Protein AF-0000000083107070 (afdb_homodimer)

Radius of gyration: 25.25 Å; Cα contacts (8 Å, |Δi|>4): 1448; chains: 2; bounding box: 56×75×59 Å

Foldseek 3Di:
DQDPLLVVLLVVLLVLVVVLPPPPDDLVVSQVSCLCLLVLADALPQWDKDWDQQQNWIKMKTGHNQADAQAEEEEEEADLLRHYANNSCVRLQNLLCNLQRHMYIYTGWHGFPVDAPPRRLVRSLSNVVSSVVVPHDQLRYEQEYFACSLVSRLLNQQVCVVVVHRHHLEYEYELYPQQLVLPFPLLPVLQPLASNDHPVRSVVSSCRHPPPPPDDSLHCSNRVLNHQLAPGHAYEYEYEPNESSPRVSVSNQVSNVVSPHHYHYYYQYSAHGVSSSNHPRRPSNSVVSSVSSVVSCVSSVPDRPDD/DQDPLLVVLLVVLLVLVVVLPPPPDDLVVSQVSCLCLLVLADALPQWDKDWDQQQNWIKMKTGHNQADAQAEEEEEEADLLRHYANNSCVRLQNLLCNLQSHMYIYTGWHGFPVDAPPRRLVRSLSNVVSSVVVPHDQLRYEQEYFACSLVSRLLNQVVCVVVVHRHHLEYEGELYPQQLVLPFPLLPVLQVLASNDHPVRSVVSSCRHPPPPPADSLHCSRRVLNHQLAPGHAYEYEYEPNESSPRVSVSNQVSNVVSPHHYHYYYQYSAHGVSSSNHPRRPSNSVVSSVSSVVSCVSSVPDRPDD

Sequence (614 aa):
MATEGAFDLADFLADLGRRASNPNFELETIRDVIENIHVASKEPEGVTYAEVDAGGVEALWCIPADSDPQSVLLHAHLGGSVLMSMHSDRKVAAHIAKAAGARSLVVNFRRSPEHKYPAQVEDVDSAYRWLLGQGYRPAKIASVGHSIGGYLAVELALRLRDRGEALPGAVLSVSPWADVTLSGQTIETNAERDKLLTRGLLELFRSCWLDGTGVEYTDPRVHLLAADLSGLPPTAVYYGEYELLASDAVAFSQRAKEAGSDVTVRRVDEGQHSFIIGAGRVEAVDRAIAEMGRWLRSALGIHTVAAMATEGAFDLADFLADLGRRASNPNFELETIRDVIENIHVASKEPEGVTYAEVDAGGVEALWCIPADSDPQSVLLHAHLGGSVLMSMHSDRKVAAHIAKAAGARSLVVNFRRSPEHKYPAQVEDVDSAYRWLLGQGYRPAKIASVGHSIGGYLAVELALRLRDRGEALPGAVLSVSPWADVTLSGQTIETNAERDKLLTRGLLELFRSCWLDGTGVEYTDPRVHLLAADLSGLPPTAVYYGEYELLASDAVAFSQRAKEAGSDVTVRRVDEGQHSFIIGAGRVEAVDRAIAEMGRWLRSALGIHTVAA

Secondary structure (DSSP, 8-state):
---HHHHHHHHHHHHHHHHHT-TT--HHHHHHHHGGGGGGSPP-SSEEEEEEESSSSEEEEEEETT-EEEEEEEEE--STTTS--TTTTHHHHHHHHHHHTEEEEEE----TTTS-TTHHHHHHHHHHHHHHHTT--GGGEEEEEETHHHHHHHHHHHHHHHTTPPPPSEEEEES----TT---THHHHTTTT-SS--HHHHHHHHHHHHTTSS--TT-TTT-GGGS--TT--SEEEEEETTSTTHHHHHHHHHHHHHTT--EEEEEETTPPTTGGGGTTT-HHHHHHHHHHHHHHHHHHT------/---HHHHHHHHHHHHHHHHHT-TT--HHHHHHHHGGGGGGSPP-SSEEEEEEESSSSEEEEEEETT-EEEEEEEEE--STTTS--TTTTHHHHHHHHHHHTEEEEEE----TTTS-TTHHHHHHHHHHHHHHHTT--GGGEEEEEETHHHHHHHHHHHHHHHTTPPPPSEEEEES----TT---THHHHTTTT-SS--HHH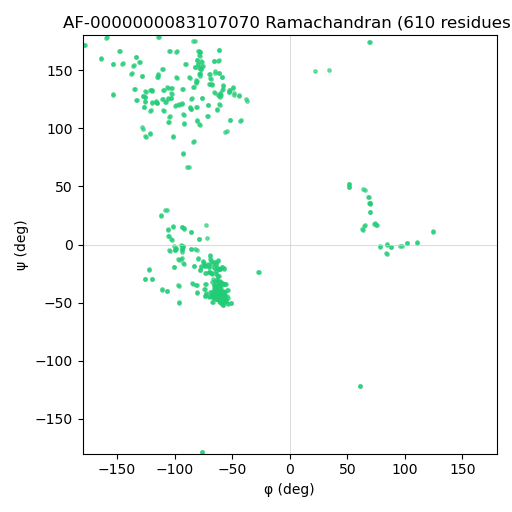HHHHHHHHHTTSS--TT-TTT-GGGS--TT--SEEEEEETTSTTHHHHHHHHHHHHHTT--EEEEEETTPPTTGGGGTTT-HHHHHHHHHHHHHHHHHHT------

InterPro domains:
  IPR013094 Alpha/beta hydrolase fold-3 [PF07859] (73-276)
  IPR029058 Alpha/Beta hydrolase fold [G3DSA:3.40.50.1820] (9-303)
  IPR029058 Alpha/Beta hydrolase fold [SSF53474] (43-300)
  IPR050300 GDXG lipolytic enzyme [PTHR48081] (63-301)

Nearest PDB structures (foldseek):
  7auy-assembly2_B  TM=9.385E-01  e=1.189E-23  uncultured bacterium
  3aik-assembly1_A  TM=9.192E-01  e=4.680E-21  Sulfurisphaera tokodaii
  3aio-assembly4_C  TM=9.076E-01  e=2.110E-21  Sulfurisphaera tokodaii
  3ain-assembly1_A  TM=9.181E-01  e=1.231E-20  Sulfurisphaera tokodaii
  4q05-assembly1_B  TM=8.681E-01  e=2.110E-21  uncultured bacterium

Solvent-accessible surface area (backbone atoms only — not comparable to full-atom values): 29452 Å² total; per-residue (Å²): 122,80,57,77,37,53,58,52,49,43,53,49,38,36,51,52,46,57,63,44,62,43,85,86,55,50,69,68,55,31,39,35,40,55,38,59,56,38,70,53,26,38,66,61,43,59,36,26,39,40,73,44,72,32,62,87,31,50,27,32,38,28,38,28,79,81,31,42,91,65,29,36,33,44,30,31,46,44,40,49,50,52,35,61,41,37,72,34,36,43,44,46,50,33,41,41,16,48,48,28,35,16,26,20,40,26,42,38,50,56,38,23,63,88,35,32,66,61,40,42,59,50,36,54,48,32,32,51,52,33,43,45,73,74,65,46,51,45,53,27,26,28,26,23,20,25,25,42,7,9,30,47,19,53,48,51,43,50,52,28,50,77,68,72,43,85,45,43,28,23,28,39,23,28,27,21,51,27,49,62,69,66,76,45,65,24,48,62,79,17,50,87,59,14,42,72,60,48,66,69,55,52,50,49,30,49,46,40,32,32,62,91,62,84,59,55,57,74,36,42,90,63,9,49,72,63,35,84,45,47,84,48,49,50,29,40,36,37,32,15,61,22,8,41,42,35,39,24,43,52,52,41,48,52,51,23,41,74,45,67,20,54,62,48,78,45,79,36,86,77,19,34,56,48,41,55,48,28,26,75,56,16,68,72,36,41,52,50,38,45,52,51,6,52,50,46,15,63,58,44,66,52,72,77,75,75,127,124,81,56,77,36,52,58,52,47,44,52,49,37,36,52,52,48,56,63,44,61,44,85,87,54,51,69,69,54,31,39,37,39,55,39,57,57,38,71,52,26,39,66,59,42,57,35,25,38,39,72,46,73,34,63,88,31,49,28,32,38,26,39,28,78,81,31,42,91,64,30,34,33,45,29,32,44,46,42,50,50,53,35,60,40,35,72,34,34,43,43,47,50,31,41,41,16,48,48,28,38,15,25,20,40,26,43,37,51,55,38,23,62,87,34,33,64,62,42,41,58,50,35,53,48,33,32,52,51,33,43,45,73,73,64,45,50,45,53,26,27,28,25,23,20,26,25,42,6,9,31,47,20,51,48,50,44,51,54,28,51,76,67,72,43,84,43,43,28,24,29,39,22,27,26,21,52,26,50,62,69,69,77,45,66,23,48,62,80,18,50,87,58,15,42,74,60,47,67,68,54,52,53,50,29,49,46,40,31,32,62,91,62,83,58,57,56,74,34,41,91,65,8,50,71,63,37,85,45,47,84,48,48,49,29,41,36,38,31,15,61,23,8,40,42,35,41,24,42,51,52,41,49,51,51,24,40,74,45,67,22,55,61,46,77,44,78,37,86,79,19,34,56,49,41,53,46,27,25,77,56,16,69,72,35,42,52,51,38,45,51,52,6,53,50,47,15,62,58,45,67,54,71,76,75,75,127

pLDDT: mean 96.46, std 8.79, range [28.95, 99.0]

Structure (mmCIF, N/CA/C/O backbone):
data_AF-0000000083107070-model_v1
#
loop_
_entity.id
_entity.type
_entity.pdbx_description
1 polymer Esterase
#
loop_
_atom_site.group_PDB
_atom_site.id
_atom_site.type_symbol
_atom_site.label_atom_id
_atom_site.label_alt_id
_atom_site.label_comp_id
_atom_site.label_asym_id
_atom_site.label_entity_id
_atom_site.label_seq_id
_atom_site.pdbx_PDB_ins_code
_atom_site.Cartn_x
_atom_site.Cartn_y
_atom_site.Cartn_z
_atom_site.occupancy
_atom_site.B_iso_or_equiv
_atom_site.auth_seq_id
_atom_site.auth_comp_id
_atom_site.auth_asym_id
_atom_site.auth_atom_id
_atom_site.pdbx_PDB_model_num
ATOM 1 N N . MET A 1 1 ? -28.016 -13.289 -8.094 1 29.44 1 MET A N 1
ATOM 2 C CA . MET A 1 1 ? -27.953 -11.828 -8.039 1 29.44 1 MET A CA 1
ATOM 3 C C . MET A 1 1 ? -26.594 -11.359 -7.543 1 29.44 1 MET A C 1
ATOM 5 O O . MET A 1 1 ? -26.109 -11.82 -6.504 1 29.44 1 MET A O 1
ATOM 9 N N . ALA A 1 2 ? -25.828 -11 -8.398 1 44.69 2 ALA A N 1
ATOM 10 C CA . ALA A 1 2 ? -24.5 -10.555 -7.961 1 44.69 2 ALA A CA 1
ATOM 11 C C . ALA A 1 2 ? -24.609 -9.656 -6.734 1 44.69 2 ALA A C 1
ATOM 13 O O . ALA A 1 2 ? -25.359 -8.68 -6.734 1 44.69 2 ALA A O 1
ATOM 14 N N . THR A 1 3 ? -24.219 -10.219 -5.547 1 55 3 THR A N 1
ATOM 15 C CA . THR A 1 3 ? -24.25 -9.43 -4.32 1 55 3 THR A CA 1
ATOM 16 C C . THR A 1 3 ? -23.578 -8.078 -4.535 1 55 3 THR A C 1
ATOM 18 O O . THR A 1 3 ? -22.703 -7.938 -5.398 1 55 3 THR A O 1
ATOM 21 N N . GLU A 1 4 ? -24.078 -6.883 -4.203 1 56 4 GLU A N 1
ATOM 22 C CA . GLU A 1 4 ? -23.672 -5.48 -4.273 1 56 4 GLU A CA 1
ATOM 23 C C . GLU A 1 4 ? -22.156 -5.348 -4.25 1 56 4 GLU A C 1
ATOM 25 O O . GLU A 1 4 ? -21.578 -4.602 -5.047 1 56 4 GLU A O 1
ATOM 30 N N . GLY A 1 5 ? -21.438 -6.262 -3.742 1 71.12 5 GLY A N 1
ATOM 31 C CA . GLY A 1 5 ? -19.984 -6.223 -3.641 1 71.12 5 GLY A CA 1
ATOM 32 C C . GLY A 1 5 ? -19.297 -6.684 -4.906 1 71.12 5 GLY A C 1
ATOM 33 O O . GLY A 1 5 ? -18.266 -6.125 -5.293 1 71.12 5 GLY A O 1
ATOM 34 N N . ALA A 1 6 ? -19.828 -7.57 -5.574 1 78.31 6 ALA A N 1
ATOM 35 C CA . ALA A 1 6 ? -19.219 -8.117 -6.777 1 78.31 6 ALA A CA 1
ATOM 36 C C . ALA A 1 6 ? -19.297 -7.133 -7.938 1 78.31 6 ALA A C 1
ATOM 38 O O . ALA A 1 6 ? -18.344 -6.988 -8.711 1 78.31 6 ALA A O 1
ATOM 39 N N . PHE A 1 7 ? -20.422 -6.41 -8.047 1 76.81 7 PHE A N 1
ATOM 40 C CA . PHE A 1 7 ? -20.578 -5.398 -9.086 1 76.81 7 PHE A CA 1
ATOM 41 C C . PHE A 1 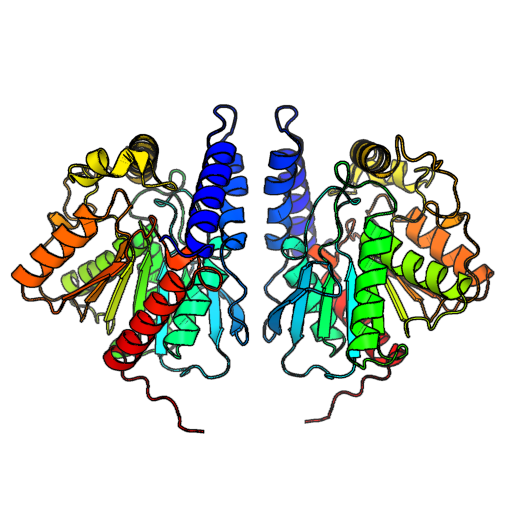7 ? -19.625 -4.234 -8.859 1 76.81 7 PHE A C 1
ATOM 43 O O . PHE A 1 7 ? -19.031 -3.727 -9.812 1 76.81 7 PHE A O 1
ATOM 50 N N . ASP A 1 8 ? -19.312 -3.979 -7.66 1 89 8 ASP A N 1
ATOM 51 C CA . ASP A 1 8 ? -18.391 -2.895 -7.324 1 89 8 ASP A CA 1
ATOM 52 C C . ASP A 1 8 ? -16.953 -3.26 -7.684 1 89 8 ASP A C 1
ATOM 54 O O . ASP A 1 8 ? -16.219 -2.436 -8.227 1 89 8 ASP A O 1
ATOM 58 N N . LEU A 1 9 ? -16.656 -4.543 -7.543 1 94.94 9 LEU A N 1
ATOM 59 C CA . LEU A 1 9 ? -15.32 -4.992 -7.898 1 94.94 9 LEU A CA 1
ATOM 60 C C . LEU A 1 9 ? -15.109 -4.938 -9.406 1 94.94 9 LEU A C 1
ATOM 62 O O . LEU A 1 9 ? -14.094 -4.426 -9.883 1 94.94 9 LEU A O 1
ATOM 66 N N . ALA A 1 10 ? -16.094 -5.418 -10.156 1 95.88 10 ALA A N 1
ATOM 67 C CA . ALA A 1 10 ? -16 -5.434 -11.617 1 95.88 10 ALA A CA 1
ATOM 68 C C . ALA A 1 10 ? -15.844 -4.02 -12.172 1 95.88 10 ALA A C 1
ATOM 70 O O . ALA A 1 10 ? -15.023 -3.785 -13.062 1 95.88 10 ALA A O 1
ATOM 71 N N . ASP A 1 11 ? -16.641 -3.111 -11.68 1 96.06 11 ASP A N 1
ATOM 72 C CA . ASP A 1 11 ? -16.578 -1.722 -12.125 1 96.06 11 ASP A CA 1
ATOM 73 C C . ASP A 1 11 ? -15.211 -1.104 -11.797 1 96.06 11 ASP A C 1
ATOM 75 O O . ASP A 1 11 ? -14.656 -0.359 -12.609 1 96.06 11 ASP A O 1
ATOM 79 N N . PHE A 1 12 ? -14.758 -1.397 -10.641 1 97.25 12 PHE A N 1
ATOM 80 C CA . PHE A 1 12 ? -13.445 -0.892 -10.242 1 97.25 12 PHE A CA 1
ATOM 81 C C . PHE A 1 12 ? -12.359 -1.408 -11.18 1 97.25 12 PHE A C 1
ATOM 83 O O . PHE A 1 12 ? -11.523 -0.636 -11.648 1 97.25 12 PHE A O 1
ATOM 90 N N . LEU A 1 13 ? -12.344 -2.701 -11.43 1 97.25 13 LEU A N 1
ATOM 91 C CA . LEU A 1 13 ? -11.344 -3.314 -12.297 1 97.25 13 LEU A CA 1
ATOM 92 C C . LEU A 1 13 ? -11.414 -2.73 -13.703 1 97.25 13 LEU A C 1
ATOM 94 O O . LEU A 1 13 ? -10.383 -2.438 -14.312 1 97.25 13 LEU A O 1
ATOM 98 N N . ALA A 1 14 ? -12.617 -2.561 -14.188 1 96.12 14 ALA A N 1
ATOM 99 C CA . ALA A 1 14 ? -12.812 -1.993 -15.516 1 96.12 14 ALA A CA 1
ATOM 100 C C . ALA A 1 14 ? -12.242 -0.578 -15.602 1 96.12 14 ALA A C 1
ATOM 102 O O . ALA A 1 14 ? -11.602 -0.214 -16.594 1 96.12 14 ALA A O 1
ATOM 103 N N . ASP A 1 15 ? -12.516 0.19 -14.602 1 96.25 15 ASP A N 1
ATOM 104 C CA . ASP A 1 15 ? -12.031 1.568 -14.562 1 96.25 15 ASP A CA 1
ATOM 105 C C . ASP A 1 15 ? -10.508 1.616 -14.508 1 96.25 15 ASP A C 1
ATOM 107 O O . ASP A 1 15 ? -9.883 2.412 -15.211 1 96.25 15 ASP A O 1
ATOM 111 N N . LEU A 1 16 ? -9.93 0.839 -13.672 1 96.62 16 LEU A N 1
ATOM 112 C CA . LEU A 1 16 ? -8.477 0.765 -13.562 1 96.62 16 LEU A CA 1
ATOM 113 C C . LEU A 1 16 ? -7.855 0.333 -14.891 1 96.62 16 LEU A C 1
ATOM 115 O O . LEU A 1 16 ? -6.852 0.902 -15.32 1 96.62 16 LEU A O 1
ATOM 119 N N . GLY A 1 17 ? -8.461 -0.732 -15.461 1 95.19 17 GLY A N 1
ATOM 120 C CA . GLY A 1 17 ? -7.996 -1.188 -16.766 1 95.19 17 GLY A CA 1
ATOM 121 C C . GLY A 1 17 ? -8.047 -0.107 -17.828 1 95.19 17 GLY A C 1
ATOM 122 O O . GLY A 1 17 ? -7.117 0.031 -18.625 1 95.19 17 GLY A O 1
ATOM 123 N N . ARG A 1 18 ? -9.148 0.61 -17.844 1 94.44 18 ARG A N 1
ATOM 124 C CA . ARG A 1 18 ? -9.297 1.704 -18.797 1 94.44 18 ARG A CA 1
ATOM 125 C C . ARG A 1 18 ? -8.195 2.744 -18.62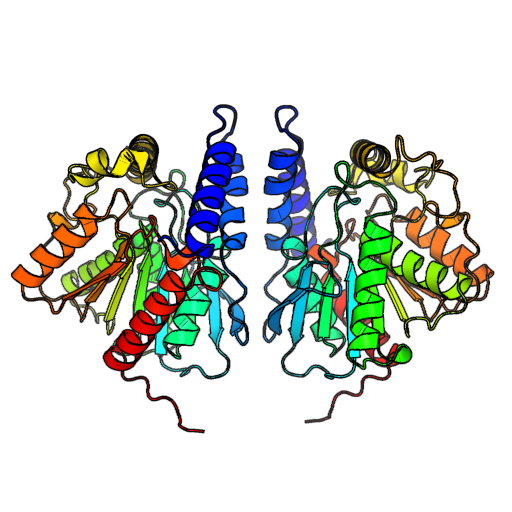5 1 94.44 18 ARG A C 1
ATOM 127 O O . ARG A 1 18 ? -7.598 3.201 -19.594 1 94.44 18 ARG A O 1
ATOM 134 N N . ARG A 1 19 ? -7.918 3.086 -17.391 1 94.75 19 ARG A N 1
ATOM 135 C CA . ARG A 1 19 ? -6.883 4.082 -17.125 1 94.75 19 ARG A CA 1
ATOM 136 C C . ARG A 1 19 ? -5.512 3.57 -17.531 1 94.75 19 ARG A C 1
ATOM 138 O O . ARG A 1 19 ? -4.719 4.312 -18.125 1 94.75 19 ARG A O 1
ATOM 145 N N . ALA A 1 20 ? -5.262 2.344 -17.328 1 94.81 20 ALA A N 1
ATOM 146 C CA . ALA A 1 20 ? -3.949 1.769 -17.594 1 94.81 20 ALA A CA 1
ATOM 147 C C . ALA A 1 20 ? -3.744 1.541 -19.094 1 94.81 20 ALA A C 1
ATOM 149 O O . ALA A 1 20 ? -2.613 1.358 -19.547 1 94.81 20 ALA A O 1
ATOM 150 N N . SER A 1 21 ? -4.809 1.507 -19.859 1 92.81 21 SER A N 1
ATOM 151 C CA . SER A 1 21 ? -4.727 1.147 -21.266 1 92.81 21 SER A CA 1
ATOM 152 C C . SER A 1 21 ? -4.551 2.383 -22.141 1 92.81 21 SER A C 1
ATOM 154 O O . SER A 1 21 ? -4.75 2.322 -23.359 1 92.81 21 SER A O 1
ATOM 156 N N . ASN A 1 22 ? -4.219 3.486 -21.547 1 91.62 22 ASN A N 1
ATOM 157 C CA . ASN A 1 22 ? -3.939 4.684 -22.344 1 91.62 22 ASN A CA 1
ATOM 158 C C . ASN A 1 22 ? -2.762 4.465 -23.281 1 91.62 22 ASN A C 1
ATOM 160 O O . ASN A 1 22 ? -1.652 4.16 -22.844 1 91.62 22 ASN A O 1
ATOM 164 N N . PRO A 1 23 ? -2.928 4.594 -24.578 1 89.62 23 PRO A N 1
ATOM 165 C CA . PRO A 1 23 ? -1.894 4.273 -25.562 1 89.62 23 PRO A CA 1
ATOM 166 C C . PRO A 1 23 ? -0.664 5.172 -25.453 1 89.62 23 PRO A C 1
ATOM 168 O O . PRO A 1 23 ? 0.393 4.855 -26 1 89.62 23 PRO A O 1
ATOM 171 N N . ASN A 1 24 ? -0.784 6.285 -24.781 1 90.25 24 ASN A N 1
ATOM 172 C CA . ASN A 1 24 ? 0.331 7.215 -24.625 1 90.25 24 ASN A CA 1
ATOM 173 C C . ASN A 1 24 ? 1.218 6.836 -23.438 1 90.25 24 ASN A C 1
ATOM 175 O O . ASN A 1 24 ? 2.246 7.473 -23.203 1 90.25 24 ASN A O 1
ATOM 179 N N . PHE A 1 25 ? 0.773 5.812 -22.75 1 94.81 25 PHE A N 1
ATOM 180 C CA . PHE A 1 25 ? 1.537 5.438 -21.578 1 94.81 25 PHE A CA 1
ATOM 181 C C . PHE A 1 25 ? 2.707 4.531 -21.953 1 94.81 25 PHE A C 1
ATOM 183 O O . PHE A 1 25 ? 2.559 3.625 -22.766 1 94.81 25 PHE A O 1
ATOM 190 N N . GLU A 1 26 ? 3.828 4.879 -21.344 1 94.56 26 GLU A N 1
ATOM 191 C CA . GLU A 1 26 ? 4.93 3.922 -21.328 1 94.56 26 GLU A CA 1
ATOM 192 C C . GLU A 1 26 ? 4.719 2.852 -20.266 1 94.56 26 GLU A C 1
ATOM 194 O O . GLU A 1 26 ? 3.891 3.02 -19.359 1 94.56 26 GLU A O 1
ATOM 199 N N . LEU A 1 27 ? 5.469 1.801 -20.328 1 96.75 27 LEU A N 1
ATOM 200 C CA . LEU A 1 27 ? 5.309 0.644 -19.453 1 96.75 27 LEU A CA 1
ATOM 201 C C . LEU A 1 27 ? 5.418 1.052 -18 1 96.75 27 LEU A C 1
ATOM 203 O O . LEU A 1 27 ? 4.637 0.596 -17.156 1 96.75 27 LEU A O 1
ATOM 207 N N . GLU A 1 28 ? 6.352 1.89 -17.734 1 96.62 28 GLU A N 1
ATOM 208 C CA . GLU A 1 28 ? 6.551 2.301 -16.344 1 96.62 28 GLU A CA 1
ATOM 209 C C . GLU A 1 28 ? 5.309 2.986 -15.789 1 96.62 28 GLU A C 1
ATOM 211 O O . GLU A 1 28 ? 4.957 2.793 -14.617 1 96.62 28 GLU A O 1
ATOM 216 N N . THR A 1 29 ? 4.652 3.826 -16.641 1 97.25 29 THR A N 1
ATOM 217 C CA . THR A 1 29 ? 3.426 4.492 -16.219 1 97.25 29 THR A CA 1
ATOM 218 C C . THR A 1 29 ? 2.305 3.479 -16 1 97.25 29 THR A C 1
ATOM 220 O O . THR A 1 29 ? 1.545 3.576 -15.039 1 97.25 29 THR A O 1
ATOM 223 N N . ILE A 1 30 ? 2.18 2.539 -16.891 1 97.94 30 ILE A N 1
ATOM 224 C CA . ILE A 1 30 ? 1.183 1.481 -16.766 1 97.94 30 ILE A CA 1
ATOM 225 C C . ILE A 1 30 ? 1.393 0.728 -15.461 1 97.94 30 ILE A C 1
ATOM 227 O O . ILE A 1 30 ? 0.437 0.473 -14.719 1 97.94 30 ILE A O 1
ATOM 231 N N . ARG A 1 31 ? 2.658 0.403 -15.141 1 98.5 31 ARG A N 1
ATOM 232 C CA . ARG A 1 31 ? 2.998 -0.282 -13.898 1 98.5 31 ARG A CA 1
ATOM 233 C C . ARG A 1 31 ? 2.578 0.543 -12.688 1 98.5 31 ARG A C 1
ATOM 235 O O . ARG A 1 31 ? 1.986 0.014 -11.742 1 98.5 31 ARG A O 1
ATOM 242 N N . ASP A 1 32 ? 2.836 1.852 -12.719 1 98.25 32 ASP A N 1
ATOM 243 C CA . ASP A 1 32 ? 2.447 2.721 -11.617 1 98.25 32 ASP A CA 1
ATOM 244 C C . ASP A 1 32 ? 0.933 2.711 -11.414 1 98.25 32 ASP A C 1
ATOM 246 O O . ASP A 1 32 ? 0.451 2.625 -10.281 1 98.25 32 ASP A O 1
ATOM 250 N N . VAL A 1 33 ? 0.21 2.811 -12.508 1 98.31 33 VAL A N 1
ATOM 251 C CA . VAL A 1 33 ? -1.245 2.898 -12.445 1 98.31 33 VAL A CA 1
ATOM 252 C C . VAL A 1 33 ? -1.815 1.602 -11.875 1 98.31 33 VAL A C 1
ATOM 254 O O . VAL A 1 33 ? -2.652 1.629 -10.969 1 98.31 33 VAL A O 1
ATOM 257 N N . ILE A 1 34 ? -1.312 0.463 -12.273 1 98.5 34 ILE A N 1
ATOM 258 C CA . ILE A 1 34 ? -1.935 -0.817 -11.961 1 98.5 34 ILE A CA 1
ATOM 259 C C . ILE A 1 34 ? -1.621 -1.199 -10.516 1 98.5 34 ILE A C 1
ATOM 261 O O . ILE A 1 34 ? -2.357 -1.97 -9.891 1 98.5 34 ILE A O 1
ATOM 265 N N . GLU A 1 35 ? -0.535 -0.625 -9.945 1 98.44 35 GLU A N 1
ATOM 266 C CA . GLU A 1 35 ? -0.205 -0.89 -8.547 1 98.44 35 GLU A CA 1
ATOM 267 C C . GLU A 1 35 ? -1.362 -0.514 -7.629 1 98.44 35 GLU A C 1
ATOM 269 O O . GLU A 1 35 ? -1.463 -1.022 -6.508 1 98.44 35 GLU A O 1
ATOM 274 N N . ASN A 1 36 ? -2.254 0.318 -8.078 1 98.25 36 ASN A N 1
ATOM 275 C CA . ASN A 1 36 ? -3.363 0.798 -7.266 1 98.25 36 ASN A CA 1
ATOM 276 C C . ASN A 1 36 ? -4.48 -0.239 -7.172 1 98.25 36 ASN A C 1
ATOM 278 O O . ASN A 1 36 ? -5.473 -0.027 -6.473 1 98.25 36 ASN A O 1
ATOM 282 N N . ILE A 1 37 ? -4.289 -1.428 -7.73 1 98.38 37 ILE A N 1
ATOM 283 C CA . ILE A 1 37 ? -5.262 -2.512 -7.672 1 98.38 37 ILE A CA 1
ATOM 284 C C . ILE A 1 37 ? -5.461 -2.951 -6.223 1 98.38 37 ILE A C 1
ATOM 286 O O . ILE A 1 37 ? -6.512 -3.488 -5.871 1 98.38 37 ILE A O 1
ATOM 290 N N . HIS A 1 38 ? -4.477 -2.697 -5.34 1 98 38 HIS A N 1
ATOM 291 C CA . HIS A 1 38 ? -4.531 -3.135 -3.947 1 98 38 HIS A CA 1
ATOM 292 C C . HIS A 1 38 ? -5.703 -2.49 -3.213 1 98 38 HIS A C 1
ATOM 294 O O . HIS A 1 38 ? -6.152 -3.002 -2.186 1 98 38 HIS A O 1
ATOM 300 N N . VAL A 1 39 ? -6.238 -1.378 -3.723 1 97.5 39 VAL A N 1
ATOM 301 C CA . VAL A 1 39 ? -7.316 -0.652 -3.061 1 97.5 39 VAL A CA 1
ATOM 302 C C . VAL A 1 39 ? -8.609 -1.461 -3.143 1 97.5 39 VAL A C 1
ATOM 304 O O . VAL A 1 39 ? -9.539 -1.24 -2.359 1 97.5 39 VAL A O 1
ATOM 307 N N . ALA A 1 40 ? -8.68 -2.443 -4.051 1 97.75 40 ALA A N 1
ATOM 308 C CA . ALA A 1 40 ? -9.859 -3.291 -4.203 1 97.75 40 ALA A CA 1
ATOM 309 C C . ALA A 1 40 ? -10.039 -4.207 -2.994 1 97.75 40 ALA A C 1
ATOM 311 O O . ALA A 1 40 ? -11.141 -4.684 -2.723 1 97.75 40 ALA A O 1
ATOM 312 N N . SER A 1 41 ? -8.938 -4.488 -2.277 1 98.19 41 SER A N 1
ATOM 313 C CA . SER A 1 41 ? -8.969 -5.328 -1.085 1 98.19 41 SER A CA 1
ATOM 314 C C . SER A 1 41 ? -9.016 -4.488 0.184 1 98.19 41 SER A C 1
ATOM 316 O O . SER A 1 41 ? -8.422 -3.408 0.241 1 98.19 41 SER A O 1
ATOM 318 N N . LYS A 1 42 ? -9.727 -4.934 1.171 1 98.12 42 LYS A N 1
ATOM 319 C CA . LYS A 1 42 ? -9.711 -4.309 2.49 1 98.12 42 LYS A CA 1
ATOM 320 C C . LYS A 1 42 ? -8.477 -4.734 3.283 1 98.12 42 LYS A C 1
ATOM 322 O O . LYS A 1 42 ? -7.891 -5.785 3.014 1 98.12 42 LYS A O 1
ATOM 327 N N . GLU A 1 43 ? -8.086 -3.902 4.227 1 98.44 43 GLU A N 1
ATOM 328 C CA . GLU A 1 43 ? -7.016 -4.34 5.117 1 98.44 43 GLU A CA 1
ATOM 329 C C . GLU A 1 43 ? -7.41 -5.598 5.879 1 98.44 43 GLU A C 1
ATOM 331 O O . GLU A 1 43 ? -8.508 -5.68 6.426 1 98.44 43 GLU A O 1
ATOM 336 N N . PRO A 1 44 ? -6.613 -6.723 5.957 1 97.56 44 PRO A N 1
ATOM 337 C CA . PRO A 1 44 ? -6.945 -7.988 6.613 1 97.56 44 PRO A CA 1
ATOM 338 C C . PRO A 1 44 ? -6.934 -7.883 8.141 1 97.56 44 PRO A C 1
ATOM 340 O O . PRO A 1 44 ? -7.391 -8.797 8.828 1 97.56 44 PRO A O 1
ATOM 343 N N . GLU A 1 45 ? -6.789 -6.945 8.781 1 98.06 45 GLU A N 1
ATOM 344 C CA . GLU A 1 45 ? -6.625 -6.629 10.195 1 98.06 45 GLU A CA 1
ATOM 345 C C . GLU A 1 45 ? -5.844 -7.727 10.914 1 98.06 45 GLU A C 1
ATOM 347 O O . GLU A 1 45 ? -5.871 -8.891 10.508 1 98.06 45 GLU A O 1
ATOM 352 N N . GLY A 1 46 ? -5.129 -7.406 11.922 1 98.19 46 GLY A N 1
ATOM 353 C CA . GLY A 1 46 ? -4.422 -8.375 12.75 1 98.19 46 GLY A CA 1
ATOM 354 C C . GLY A 1 46 ? -3.209 -8.969 12.062 1 98.19 46 GLY A C 1
ATOM 355 O O . GLY A 1 46 ? -2.773 -10.07 12.406 1 98.19 46 GLY A O 1
ATOM 356 N N . VAL A 1 47 ? -2.727 -8.352 11.047 1 98.75 47 VAL A N 1
ATOM 357 C CA . VAL A 1 47 ? -1.55 -8.844 10.336 1 98.75 47 VAL A CA 1
ATOM 358 C C . VAL A 1 47 ? -0.441 -7.793 10.391 1 98.75 47 VAL A C 1
ATOM 360 O O . VAL A 1 47 ? -0.695 -6.602 10.211 1 98.75 47 VAL A O 1
ATOM 363 N N . THR A 1 48 ? 0.789 -8.156 10.727 1 98.81 48 THR A N 1
ATOM 364 C CA . THR A 1 48 ? 1.958 -7.289 10.641 1 98.81 48 THR A CA 1
ATOM 365 C C . THR A 1 48 ? 2.814 -7.652 9.43 1 98.81 48 THR A C 1
ATOM 367 O O . THR A 1 48 ? 2.59 -8.68 8.797 1 98.81 48 THR A O 1
ATOM 370 N N . TYR A 1 49 ? 3.754 -6.84 9.031 1 98.81 49 TYR A N 1
ATOM 371 C CA . TYR A 1 49 ? 4.52 -7 7.805 1 98.81 49 TYR A CA 1
ATOM 372 C C . TYR A 1 49 ? 6.004 -6.746 8.047 1 98.81 49 TYR A C 1
ATOM 374 O O . TYR A 1 49 ? 6.371 -6 8.961 1 98.81 49 TYR A O 1
ATOM 382 N N . ALA A 1 50 ? 6.797 -7.324 7.258 1 98.75 50 ALA A N 1
ATOM 383 C CA . ALA A 1 50 ? 8.242 -7.109 7.301 1 98.75 50 ALA A CA 1
ATOM 384 C C . ALA A 1 50 ? 8.875 -7.359 5.934 1 98.75 50 ALA A C 1
ATOM 386 O O . ALA A 1 50 ? 8.609 -8.383 5.301 1 98.75 50 ALA A O 1
ATOM 387 N N . GLU A 1 51 ? 9.664 -6.418 5.457 1 98.75 51 GLU A N 1
ATOM 388 C CA . GLU A 1 51 ? 10.422 -6.602 4.223 1 98.75 51 GLU A CA 1
ATOM 389 C C . GLU A 1 51 ? 11.703 -7.391 4.473 1 98.75 51 GLU A C 1
ATOM 391 O O . GLU A 1 51 ? 12.367 -7.195 5.496 1 98.75 51 GLU A O 1
ATOM 396 N N . VAL A 1 52 ? 12 -8.305 3.5 1 98.69 52 VAL A N 1
ATOM 397 C CA . VAL A 1 52 ? 13.164 -9.164 3.695 1 98.69 52 VAL A CA 1
ATOM 398 C C . VAL A 1 52 ? 13.828 -9.438 2.35 1 98.69 52 VAL A C 1
ATOM 400 O O . VAL A 1 52 ? 13.211 -9.266 1.297 1 98.69 52 VAL A O 1
ATOM 403 N N . ASP A 1 53 ? 15.109 -9.758 2.348 1 98.62 53 ASP A N 1
ATOM 404 C CA . ASP A 1 53 ? 15.812 -10.344 1.205 1 98.62 53 ASP A CA 1
ATOM 405 C C . ASP A 1 53 ? 15.781 -11.867 1.264 1 98.62 53 ASP A C 1
ATOM 407 O O . ASP A 1 53 ? 16.453 -12.477 2.094 1 98.62 53 ASP A O 1
ATOM 411 N N . ALA A 1 54 ? 14.961 -12.477 0.45 1 98.69 54 ALA A N 1
ATOM 412 C CA . ALA A 1 54 ? 14.781 -13.922 0.437 1 98.69 54 ALA A CA 1
ATOM 413 C C . ALA A 1 54 ? 15.711 -14.578 -0.587 1 98.69 54 ALA A C 1
ATOM 415 O O . ALA A 1 54 ? 15.258 -15.008 -1.651 1 98.69 54 ALA A O 1
ATOM 416 N N . GLY A 1 55 ? 16.953 -14.734 -0.243 1 97.81 55 GLY A N 1
ATOM 417 C CA . GLY A 1 55 ? 17.906 -15.359 -1.141 1 97.81 55 GLY A CA 1
ATOM 418 C C . GLY A 1 55 ? 18.234 -14.508 -2.357 1 97.81 55 GLY A C 1
ATOM 419 O O . GLY A 1 55 ? 18.281 -15.016 -3.479 1 97.81 55 GLY A O 1
ATOM 420 N N . GLY A 1 56 ? 18.281 -13.281 -2.225 1 98.25 56 GLY A N 1
ATOM 421 C CA . GLY A 1 56 ? 18.609 -12.375 -3.318 1 98.25 56 GLY A CA 1
ATOM 422 C C . GLY A 1 56 ? 17.375 -11.781 -3.984 1 98.25 56 GLY A C 1
ATOM 423 O O . GLY A 1 56 ? 17.5 -10.984 -4.914 1 98.25 56 GLY A O 1
ATOM 424 N N . VAL A 1 57 ? 16.172 -12.172 -3.521 1 98.69 57 VAL A N 1
ATOM 425 C CA . VAL A 1 57 ? 14.922 -11.664 -4.055 1 98.69 57 VAL A CA 1
ATOM 426 C C . VAL A 1 57 ? 14.172 -10.891 -2.971 1 98.69 57 VAL A C 1
ATOM 428 O O . VAL A 1 57 ? 13.922 -11.422 -1.887 1 98.69 57 VAL A O 1
ATOM 431 N N . GLU A 1 58 ? 13.844 -9.602 -3.244 1 98.69 58 GLU A N 1
ATOM 432 C CA . GLU A 1 58 ? 13.031 -8.844 -2.295 1 98.69 58 GLU A CA 1
ATOM 433 C C . GLU A 1 58 ? 11.688 -9.531 -2.049 1 98.69 58 GLU A C 1
ATOM 435 O O . GLU A 1 58 ? 11.07 -10.047 -2.982 1 98.69 58 GLU A O 1
ATOM 440 N N . ALA A 1 59 ? 11.328 -9.555 -0.764 1 98.94 59 ALA A N 1
ATOM 441 C CA . ALA A 1 59 ? 10.055 -10.18 -0.42 1 98.94 59 ALA A CA 1
ATOM 442 C C . ALA A 1 59 ? 9.414 -9.5 0.787 1 98.94 59 ALA A C 1
ATOM 444 O O . ALA A 1 59 ? 10.047 -8.688 1.457 1 98.94 59 ALA A O 1
ATOM 445 N N . LEU A 1 60 ? 8.172 -9.797 0.99 1 98.94 60 LEU A N 1
ATOM 446 C CA . LEU A 1 60 ? 7.379 -9.219 2.07 1 98.94 60 LEU A CA 1
ATOM 447 C C . LEU A 1 60 ? 6.727 -10.312 2.91 1 98.94 60 LEU A C 1
ATOM 449 O O . LEU A 1 60 ? 5.934 -11.102 2.396 1 98.94 60 LEU A O 1
ATOM 453 N N . TRP A 1 61 ? 7.066 -10.367 4.199 1 98.94 61 TRP A N 1
ATOM 454 C CA . TRP A 1 61 ? 6.352 -11.227 5.137 1 98.94 61 TRP A CA 1
ATOM 455 C C . TRP A 1 61 ? 5.008 -10.625 5.52 1 98.94 61 TRP A C 1
ATOM 457 O O . TRP A 1 61 ? 4.93 -9.445 5.883 1 98.94 61 TRP A O 1
ATOM 467 N N . CYS A 1 62 ? 3.965 -11.328 5.363 1 98.88 62 CYS A N 1
ATOM 468 C CA . CYS A 1 62 ? 2.678 -11.109 6.016 1 98.88 62 CYS A CA 1
ATOM 469 C C . CYS A 1 62 ? 2.514 -12.039 7.219 1 98.88 62 CYS A C 1
ATOM 471 O O . CYS A 1 62 ? 2.496 -13.258 7.07 1 98.88 62 CYS A O 1
ATOM 473 N N . ILE A 1 63 ? 2.354 -11.461 8.375 1 98.81 63 ILE A N 1
ATOM 474 C CA . ILE A 1 63 ? 2.416 -12.266 9.586 1 98.81 63 ILE A CA 1
ATOM 475 C C . ILE A 1 63 ? 1.147 -12.055 10.414 1 98.81 63 ILE A C 1
ATOM 477 O O . ILE A 1 63 ? 1.084 -11.156 11.25 1 98.81 63 ILE A O 1
ATOM 481 N N . PRO A 1 64 ? 0.132 -12.922 10.211 1 98.5 64 PRO A N 1
ATOM 482 C CA . PRO A 1 64 ? -1.019 -12.859 11.117 1 98.5 64 PRO A CA 1
ATOM 483 C C . PRO A 1 64 ? -0.634 -13.086 12.578 1 98.5 64 PRO A C 1
ATOM 485 O O . PRO A 1 64 ? 0.233 -13.914 12.867 1 98.5 64 PRO A O 1
ATOM 488 N N . ALA A 1 65 ? -1.261 -12.43 13.547 1 96.12 65 ALA A N 1
ATOM 489 C CA . ALA A 1 65 ? -0.93 -12.445 14.969 1 96.12 65 ALA A CA 1
ATOM 490 C C . ALA A 1 65 ? -0.956 -13.867 15.523 1 96.12 65 ALA A C 1
ATOM 492 O O . ALA A 1 65 ? -0.14 -14.219 16.375 1 96.12 65 ALA A O 1
ATOM 493 N N . ASP A 1 66 ? -1.819 -14.719 15.039 1 92.88 66 ASP A N 1
ATOM 494 C CA . ASP A 1 66 ? -1.984 -16.047 15.617 1 92.88 66 ASP A CA 1
ATOM 495 C C . ASP A 1 66 ? -1.493 -17.125 14.664 1 92.88 66 ASP A C 1
ATOM 497 O O . ASP A 1 66 ? -1.897 -18.297 14.773 1 92.88 66 ASP A O 1
ATOM 501 N N . SER A 1 67 ? -0.616 -16.797 13.789 1 97.06 67 SER A N 1
ATOM 502 C CA . SER A 1 67 ? -0.172 -17.766 12.789 1 97.06 67 SER A CA 1
ATOM 503 C C . SER A 1 67 ? 0.819 -18.75 13.375 1 97.06 67 SER A C 1
ATOM 505 O O . SER A 1 67 ? 1.549 -18.438 14.32 1 97.06 67 SER A O 1
ATOM 507 N N . ASP A 1 68 ? 0.824 -19.984 12.891 1 97.75 68 ASP A N 1
ATOM 508 C CA . ASP A 1 68 ? 1.861 -20.984 13.148 1 97.75 68 ASP A CA 1
ATOM 509 C C . ASP A 1 68 ? 3.205 -20.531 12.578 1 97.75 68 ASP A C 1
ATOM 511 O O . ASP A 1 68 ? 3.352 -20.391 11.359 1 97.75 68 ASP A O 1
ATOM 515 N N . PRO A 1 69 ? 4.211 -20.312 13.398 1 96.31 69 PRO A N 1
ATOM 516 C CA . PRO A 1 69 ? 5.484 -19.781 12.906 1 96.31 69 PRO A CA 1
ATOM 517 C C . PRO A 1 69 ? 6.25 -20.781 12.039 1 96.31 69 PRO A C 1
ATOM 519 O O . PRO A 1 69 ? 7.219 -20.406 11.375 1 96.31 69 PRO A O 1
ATOM 522 N N . GLN A 1 70 ? 5.793 -21.984 12.016 1 97.62 70 GLN A N 1
ATOM 523 C CA . GLN A 1 70 ? 6.512 -23.016 11.266 1 97.62 70 GLN A CA 1
ATOM 524 C C . GLN A 1 70 ? 5.914 -23.203 9.875 1 97.62 70 GLN A C 1
ATOM 526 O O . GLN A 1 70 ? 6.496 -23.891 9.031 1 97.62 70 GLN A O 1
ATOM 531 N N . SER A 1 71 ? 4.75 -22.656 9.641 1 98.75 71 SER A N 1
ATOM 532 C CA . SER A 1 71 ? 4.074 -22.844 8.359 1 98.75 71 SER A CA 1
ATOM 533 C C . SER A 1 71 ? 4.141 -21.562 7.516 1 98.75 71 SER A C 1
ATOM 535 O O . SER A 1 71 ? 3.924 -20.469 8.023 1 98.75 71 SER A O 1
ATOM 537 N N . VAL A 1 72 ? 4.445 -21.75 6.258 1 98.88 72 VAL A N 1
ATOM 538 C CA . VAL A 1 72 ? 4.656 -20.594 5.391 1 98.88 72 VAL A CA 1
ATOM 539 C C . VAL A 1 72 ? 3.93 -20.812 4.066 1 98.88 72 VAL A C 1
ATOM 541 O O . VAL A 1 72 ? 3.936 -21.906 3.514 1 98.88 72 VAL A O 1
ATOM 544 N N . LEU A 1 73 ? 3.23 -19.828 3.629 1 99 73 LEU A N 1
ATOM 545 C CA . LEU A 1 73 ? 2.76 -19.719 2.252 1 99 73 LEU A CA 1
ATOM 546 C C . LEU A 1 73 ? 3.75 -18.938 1.396 1 99 73 LEU A C 1
ATOM 548 O O . LEU A 1 73 ? 3.984 -17.75 1.64 1 99 73 LEU A O 1
ATOM 552 N N . LEU A 1 74 ? 4.422 -19.578 0.443 1 99 74 LEU A N 1
ATOM 553 C CA . LEU A 1 74 ? 5.246 -18.906 -0.555 1 99 74 LEU A CA 1
ATOM 554 C C . LEU A 1 74 ? 4.383 -18.344 -1.685 1 99 74 LEU A C 1
ATOM 556 O O . LEU A 1 74 ? 3.92 -19.109 -2.545 1 99 74 LEU A O 1
ATOM 560 N N . HIS A 1 75 ? 4.207 -17.031 -1.696 1 99 75 HIS A N 1
ATOM 561 C CA . HIS A 1 75 ? 3.166 -16.391 -2.492 1 99 75 HIS A CA 1
ATOM 562 C C . HIS A 1 75 ? 3.762 -15.664 -3.691 1 99 75 HIS A C 1
ATOM 564 O O . HIS A 1 75 ? 4.594 -14.766 -3.527 1 99 75 HIS A O 1
ATOM 570 N N . ALA A 1 76 ? 3.326 -16.031 -4.883 1 98.94 76 ALA A N 1
ATOM 571 C CA . ALA A 1 76 ? 3.674 -15.32 -6.113 1 98.94 76 ALA A CA 1
ATOM 572 C C . ALA A 1 76 ? 2.516 -14.445 -6.586 1 98.94 76 ALA A C 1
ATOM 574 O O . ALA A 1 76 ? 1.404 -14.938 -6.797 1 98.94 76 ALA A O 1
ATOM 575 N N . HIS A 1 77 ? 2.791 -13.172 -6.797 1 98.88 77 HIS A N 1
ATOM 576 C CA . HIS A 1 77 ? 1.749 -12.195 -7.109 1 98.88 77 HIS A CA 1
ATOM 577 C C . HIS A 1 77 ? 1.311 -12.312 -8.57 1 98.88 77 HIS A C 1
ATOM 579 O O . HIS A 1 77 ? 1.96 -12.992 -9.367 1 98.88 77 HIS A O 1
ATOM 585 N N . LEU A 1 78 ? 0.174 -11.703 -8.914 1 98.56 78 LEU A N 1
ATOM 586 C CA . LEU A 1 78 ? -0.335 -11.664 -10.273 1 98.56 78 LEU A CA 1
ATOM 587 C C . LEU A 1 78 ? 0.442 -10.656 -11.117 1 98.56 78 LEU A C 1
ATOM 589 O O . LEU A 1 78 ? 1.372 -10.016 -10.625 1 98.56 78 LEU A O 1
ATOM 593 N N . GLY A 1 79 ? 0.029 -10.516 -12.414 1 98.31 79 GLY A N 1
ATOM 594 C CA . GLY A 1 79 ? 0.577 -9.422 -13.203 1 98.31 79 GLY A CA 1
ATOM 595 C C . GLY A 1 79 ? 1.226 -9.891 -14.492 1 98.31 79 GLY A C 1
ATOM 596 O O . GLY A 1 79 ? 1.95 -9.125 -15.141 1 98.31 79 GLY A O 1
ATOM 597 N N . GLY A 1 80 ? 1.059 -11.117 -14.906 1 98.12 80 GLY A N 1
ATOM 598 C CA . GLY A 1 80 ? 1.479 -11.609 -16.203 1 98.12 80 GLY A CA 1
ATOM 599 C C . GLY A 1 80 ? 2.984 -11.594 -16.406 1 98.12 80 GLY A C 1
ATOM 600 O O . GLY A 1 80 ? 3.473 -11.469 -17.531 1 98.12 80 GLY A O 1
ATOM 601 N N . SER A 1 81 ? 3.762 -11.461 -15.273 1 97.81 81 SER A N 1
ATOM 602 C CA . SER A 1 81 ? 5.215 -11.328 -15.203 1 97.81 81 SER A CA 1
ATOM 603 C C . SER A 1 81 ? 5.656 -9.906 -15.539 1 97.81 81 SER A C 1
ATOM 605 O O . SER A 1 81 ? 6.852 -9.609 -15.547 1 97.81 81 SER A O 1
ATOM 607 N N . VAL A 1 82 ? 4.777 -9.031 -15.852 1 98.75 82 VAL A N 1
ATOM 608 C CA . VAL A 1 82 ? 5.09 -7.703 -16.359 1 98.75 82 VAL A CA 1
ATOM 609 C C . VAL A 1 82 ? 4.715 -6.648 -15.32 1 98.75 82 VAL A C 1
ATOM 611 O O . VAL A 1 82 ? 5.418 -5.648 -15.164 1 98.75 82 VAL A O 1
ATOM 614 N N . LEU A 1 83 ? 3.584 -6.867 -14.633 1 98.62 83 LEU A N 1
ATOM 615 C CA . LEU A 1 83 ? 2.982 -5.859 -13.766 1 98.62 83 LEU A CA 1
ATOM 616 C C . LEU A 1 83 ? 3.027 -6.301 -12.312 1 98.62 83 LEU A C 1
ATOM 618 O O . LEU A 1 83 ? 3.471 -7.414 -12.008 1 98.62 83 LEU A O 1
ATOM 622 N N . MET A 1 84 ? 2.561 -5.512 -11.375 1 98.56 84 MET A N 1
ATOM 623 C CA . MET A 1 84 ? 2.303 -5.797 -9.961 1 98.56 84 MET A CA 1
ATOM 624 C C . MET A 1 84 ? 3.607 -6.004 -9.203 1 98.56 84 MET A C 1
ATOM 626 O O . MET A 1 84 ? 4.691 -5.902 -9.781 1 98.56 84 MET A O 1
ATOM 630 N N . SER A 1 85 ? 3.549 -6.141 -7.953 1 98.75 85 SER A N 1
ATOM 631 C CA . SER A 1 85 ? 4.672 -6.273 -7.031 1 98.75 85 SER A CA 1
ATOM 632 C C . SER A 1 85 ? 4.238 -6.918 -5.723 1 98.75 85 SER A C 1
ATOM 634 O O . SER A 1 85 ? 3.066 -7.258 -5.547 1 98.75 85 SER A O 1
ATOM 636 N N . MET A 1 86 ? 5.234 -7.113 -4.812 1 98.75 86 MET A N 1
ATOM 637 C CA . MET A 1 86 ? 4.938 -7.617 -3.477 1 98.75 86 MET A CA 1
ATOM 638 C C . MET A 1 86 ? 4.027 -6.652 -2.723 1 98.75 86 MET A C 1
ATOM 640 O O . MET A 1 86 ? 3.299 -7.062 -1.816 1 98.75 86 MET A O 1
ATOM 644 N N . HIS A 1 87 ? 3.98 -5.367 -3.123 1 98.5 87 HIS A N 1
ATOM 645 C CA . HIS A 1 87 ? 3.174 -4.363 -2.439 1 98.5 87 HIS A CA 1
ATOM 646 C C . HIS A 1 87 ? 1.712 -4.449 -2.863 1 98.5 87 HIS A C 1
ATOM 648 O O . HIS A 1 87 ? 0.812 -4.336 -2.027 1 98.5 87 HIS A O 1
ATOM 654 N N . SER A 1 88 ? 1.461 -4.66 -4.172 1 98.06 88 SER A N 1
ATOM 655 C CA . SER A 1 88 ? 0.093 -4.711 -4.676 1 98.06 88 SER A CA 1
ATOM 656 C C . SER A 1 88 ? -0.642 -5.941 -4.156 1 98.06 88 SER A C 1
ATOM 658 O O . SER A 1 88 ? -1.863 -5.922 -3.992 1 98.06 88 SER A O 1
ATOM 660 N N . ASP A 1 89 ? 0.105 -7.004 -3.797 1 98.69 89 ASP A N 1
ATOM 661 C CA . ASP A 1 89 ? -0.532 -8.25 -3.367 1 98.69 89 ASP A CA 1
ATOM 662 C C . ASP A 1 89 ? -0.48 -8.398 -1.85 1 98.69 89 ASP A C 1
ATOM 664 O O . ASP A 1 89 ? -0.958 -9.391 -1.301 1 98.69 89 ASP A O 1
ATOM 668 N N . ARG A 1 90 ? 0.016 -7.406 -1.162 1 98.69 90 ARG A N 1
ATOM 669 C CA . ARG A 1 90 ? 0.188 -7.457 0.286 1 98.69 90 ARG A CA 1
ATOM 670 C C . ARG A 1 90 ? -1.102 -7.891 0.977 1 98.69 90 ARG A C 1
ATOM 672 O O . ARG A 1 90 ? -1.11 -8.859 1.734 1 98.69 90 ARG A O 1
ATOM 679 N N . LYS A 1 91 ? -2.191 -7.242 0.62 1 98.88 91 LYS A N 1
ATOM 680 C CA . LYS A 1 91 ? -3.439 -7.453 1.348 1 98.88 91 LYS A CA 1
ATOM 681 C C . LYS A 1 91 ? -4.043 -8.812 1.021 1 98.88 91 LYS A C 1
ATOM 683 O O . LYS A 1 91 ? -4.469 -9.539 1.921 1 98.88 91 LYS A O 1
ATOM 688 N N . VAL A 1 92 ? -4.027 -9.203 -0.222 1 98.75 92 VAL A N 1
ATOM 689 C CA . VAL A 1 92 ? -4.633 -10.469 -0.628 1 98.75 92 VAL A CA 1
ATOM 690 C C . VAL A 1 92 ? -3.854 -11.633 -0.021 1 98.75 92 VAL A C 1
ATOM 692 O O . VAL A 1 92 ? -4.445 -12.57 0.524 1 98.75 92 VAL A O 1
ATOM 695 N N . ALA A 1 93 ? -2.525 -11.57 -0.113 1 98.94 93 ALA A N 1
ATOM 696 C CA . ALA A 1 93 ? -1.682 -12.602 0.494 1 98.94 93 ALA A CA 1
ATOM 697 C C . ALA A 1 93 ? -1.943 -12.703 1.993 1 98.94 93 ALA A C 1
ATOM 699 O O . ALA A 1 93 ? -2.002 -13.812 2.541 1 98.94 93 ALA A O 1
ATOM 700 N N . ALA A 1 94 ? -2.119 -11.594 2.627 1 98.94 94 ALA A N 1
ATOM 701 C CA . ALA A 1 94 ? -2.338 -11.555 4.07 1 98.94 94 ALA A CA 1
ATOM 702 C C . ALA A 1 94 ? -3.701 -12.141 4.434 1 98.94 94 ALA A C 1
ATOM 704 O O . ALA A 1 94 ? -3.846 -12.789 5.469 1 98.94 94 ALA A O 1
ATOM 705 N N . HIS A 1 95 ? -4.73 -11.82 3.641 1 98.94 95 HIS A N 1
ATOM 706 C CA . HIS A 1 95 ? -6.039 -12.422 3.885 1 98.94 95 HIS A CA 1
ATOM 707 C C . HIS A 1 95 ? -5.965 -13.945 3.822 1 98.94 95 HIS A C 1
ATOM 709 O O . HIS A 1 95 ? -6.535 -14.633 4.672 1 98.94 95 HIS A O 1
ATOM 715 N N . ILE A 1 96 ? -5.301 -14.477 2.826 1 98.94 96 ILE A N 1
ATOM 716 C CA . ILE A 1 96 ? -5.164 -15.922 2.693 1 98.94 96 ILE A CA 1
ATOM 717 C C . ILE A 1 96 ? -4.332 -16.469 3.85 1 98.94 96 ILE A C 1
ATOM 719 O O . ILE A 1 96 ? -4.66 -17.516 4.422 1 98.94 96 ILE A O 1
ATOM 723 N N . ALA A 1 97 ? -3.24 -15.797 4.195 1 98.88 97 ALA A N 1
ATOM 724 C CA . ALA A 1 97 ? -2.385 -16.188 5.312 1 98.88 97 ALA A CA 1
ATOM 725 C C . ALA A 1 97 ? -3.184 -16.297 6.609 1 98.88 97 ALA A C 1
ATOM 727 O O . ALA A 1 97 ? -3.066 -17.266 7.348 1 98.88 97 ALA A O 1
ATOM 728 N N . LYS A 1 98 ? -3.947 -15.273 6.855 1 98.62 98 LYS A N 1
ATOM 729 C CA . LYS A 1 98 ? -4.773 -15.234 8.062 1 98.62 98 LYS A CA 1
ATOM 730 C C . LYS A 1 98 ? -5.766 -16.391 8.086 1 98.62 98 LYS A C 1
ATOM 732 O O . LYS A 1 98 ? -5.93 -17.062 9.109 1 98.62 98 LYS A O 1
ATOM 737 N N . ALA A 1 99 ? -6.426 -16.625 6.969 1 98.62 99 ALA A N 1
ATOM 738 C CA . ALA A 1 99 ? -7.391 -17.719 6.875 1 98.62 99 ALA A CA 1
ATOM 739 C C . ALA A 1 99 ? -6.715 -19.062 7.113 1 98.62 99 ALA A C 1
ATOM 741 O O . ALA A 1 99 ? -7.305 -19.969 7.723 1 98.62 99 ALA A O 1
ATOM 742 N N . ALA A 1 100 ? -5.508 -19.203 6.668 1 98.69 100 ALA A N 1
ATOM 743 C CA . ALA A 1 100 ? -4.773 -20.469 6.758 1 98.69 100 ALA A CA 1
ATOM 744 C C . ALA A 1 100 ? -4.117 -20.625 8.125 1 98.69 100 ALA A C 1
ATOM 746 O O . ALA A 1 100 ? -3.709 -21.719 8.508 1 98.69 100 ALA A O 1
ATOM 747 N N . GLY A 1 101 ? -3.959 -19.484 8.859 1 98.31 101 GLY A N 1
ATOM 748 C CA . GLY A 1 101 ? -3.195 -19.531 10.102 1 98.31 101 GLY A CA 1
ATOM 749 C C . GLY A 1 101 ? -1.712 -19.75 9.875 1 98.31 101 GLY A C 1
ATOM 750 O O . GLY A 1 101 ? -1.066 -20.469 10.648 1 98.31 101 GLY A O 1
ATOM 751 N N . ALA A 1 102 ? -1.135 -19.219 8.836 1 98.75 102 ALA A N 1
ATOM 752 C CA . ALA A 1 102 ? 0.276 -19.328 8.469 1 98.75 102 ALA A CA 1
ATOM 753 C C . ALA A 1 102 ? 0.845 -17.969 8.086 1 98.75 102 ALA A C 1
ATOM 755 O O . ALA A 1 102 ? 0.095 -17.016 7.867 1 98.75 102 ALA A O 1
ATOM 756 N N . ARG A 1 103 ? 2.152 -17.781 8.078 1 98.62 103 ARG A N 1
ATOM 757 C CA . ARG A 1 103 ? 2.779 -16.594 7.5 1 98.62 103 ARG A CA 1
ATOM 758 C C . ARG A 1 103 ? 2.852 -16.703 5.98 1 98.62 103 ARG A C 1
ATOM 760 O O . ARG A 1 103 ? 2.836 -17.812 5.43 1 98.62 103 ARG A O 1
ATOM 767 N N . SER A 1 104 ? 2.838 -15.664 5.352 1 98.94 104 SER A N 1
ATOM 768 C CA . SER A 1 104 ? 2.996 -15.641 3.898 1 98.94 104 SER A CA 1
ATOM 769 C C . SER A 1 104 ? 4.207 -14.812 3.488 1 98.94 104 SER A C 1
ATOM 771 O O . SER A 1 104 ? 4.457 -13.75 4.055 1 98.94 104 SER A O 1
ATOM 773 N N . LEU A 1 105 ? 5.016 -15.305 2.627 1 99 105 LEU A N 1
ATOM 774 C CA . LEU A 1 105 ? 6.125 -14.602 2.002 1 99 105 LEU A CA 1
ATOM 775 C C . LEU A 1 105 ? 5.793 -14.234 0.56 1 99 105 LEU A C 1
ATOM 777 O O . LEU A 1 105 ? 5.789 -15.102 -0.319 1 99 105 LEU A O 1
ATOM 781 N N . VAL A 1 106 ? 5.508 -12.977 0.301 1 99 106 VAL A N 1
ATOM 782 C CA . VAL A 1 106 ? 5.191 -12.508 -1.044 1 99 106 VAL A CA 1
ATOM 783 C C . VAL A 1 106 ? 6.477 -12.172 -1.794 1 99 106 VAL A C 1
ATOM 785 O O . VAL A 1 106 ? 7.191 -11.242 -1.423 1 99 106 VAL A O 1
ATOM 788 N N . VAL A 1 107 ? 6.75 -12.867 -2.848 1 98.94 107 VAL A N 1
ATOM 789 C CA . VAL A 1 107 ? 7.996 -12.734 -3.59 1 98.94 107 VAL A CA 1
ATOM 790 C C . VAL A 1 107 ? 7.875 -11.594 -4.605 1 98.94 107 VAL A C 1
ATOM 792 O O . VAL A 1 107 ? 6.918 -11.555 -5.383 1 98.9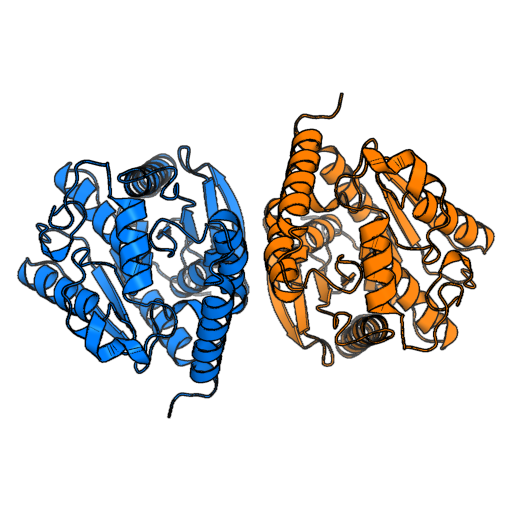4 107 VAL A O 1
ATOM 795 N N . ASN A 1 108 ? 8.773 -10.664 -4.551 1 98.88 108 ASN A N 1
ATOM 796 C CA . ASN A 1 108 ? 8.859 -9.602 -5.551 1 98.88 108 ASN A CA 1
ATOM 797 C C . ASN A 1 108 ? 9.727 -10.016 -6.734 1 98.88 108 ASN A C 1
ATOM 799 O O . ASN A 1 108 ? 10.766 -9.406 -6.988 1 98.88 108 ASN A O 1
ATOM 803 N N . PHE A 1 109 ? 9.25 -10.984 -7.469 1 98.88 109 PHE A N 1
ATOM 804 C CA . PHE A 1 109 ? 10.078 -11.57 -8.516 1 98.88 109 PHE A CA 1
ATOM 805 C C . PHE A 1 109 ? 10.367 -10.555 -9.609 1 98.88 109 PHE A C 1
ATOM 807 O O . PHE A 1 109 ? 9.617 -9.594 -9.789 1 98.88 109 PHE A O 1
ATOM 814 N N . ARG A 1 110 ? 11.445 -10.758 -10.383 1 98.69 110 ARG A N 1
ATOM 815 C CA . ARG A 1 110 ? 11.844 -9.906 -11.492 1 98.69 110 ARG A CA 1
ATOM 816 C C . ARG A 1 110 ? 10.766 -9.883 -12.578 1 98.69 110 ARG A C 1
ATOM 818 O O . ARG A 1 110 ? 10.117 -10.906 -12.828 1 98.69 110 ARG A O 1
ATOM 825 N N . ARG A 1 111 ? 10.594 -8.742 -13.305 1 98.81 111 ARG A N 1
ATOM 826 C CA . ARG A 1 111 ? 9.484 -8.594 -14.242 1 98.81 111 ARG A CA 1
ATOM 827 C C . ARG A 1 111 ? 9.992 -8.492 -15.68 1 98.81 111 ARG A C 1
ATOM 829 O O . ARG A 1 111 ? 11.094 -7.988 -15.914 1 98.81 111 ARG A O 1
ATOM 836 N N . SER A 1 112 ? 9.18 -9.031 -16.484 1 98.62 112 SER A N 1
ATOM 837 C CA . SER A 1 112 ? 9.367 -8.852 -17.922 1 98.62 112 SER A CA 1
ATOM 838 C C . SER A 1 112 ? 8.898 -7.473 -18.375 1 98.62 112 SER A C 1
ATOM 840 O O . SER A 1 112 ? 8.031 -6.867 -17.734 1 98.62 112 SER A O 1
ATOM 842 N N . PRO A 1 113 ? 9.508 -6.906 -19.453 1 98.38 113 PRO A N 1
ATOM 843 C CA . PRO A 1 113 ? 10.422 -7.547 -20.406 1 98.38 113 PRO A CA 1
ATOM 844 C C . PRO A 1 113 ? 11.891 -7.371 -20.016 1 98.38 113 PRO A C 1
ATOM 846 O O . PRO A 1 113 ? 12.773 -7.898 -20.703 1 98.38 113 PRO A O 1
ATOM 849 N N . GLU A 1 114 ? 12.172 -6.59 -18.906 1 98.5 114 GLU A N 1
ATOM 850 C CA . GLU A 1 114 ? 13.555 -6.395 -18.484 1 98.5 114 GLU A CA 1
ATOM 851 C C . GLU A 1 114 ? 14.219 -7.727 -18.141 1 98.5 114 GLU A C 1
ATOM 853 O O . GLU A 1 114 ? 15.406 -7.918 -18.391 1 98.5 114 GLU A O 1
ATOM 858 N N . HIS A 1 115 ? 13.492 -8.578 -17.547 1 98.75 115 HIS A N 1
ATOM 859 C CA . HIS A 1 115 ? 13.906 -9.938 -17.203 1 98.75 115 HIS A CA 1
ATOM 860 C C . HIS A 1 115 ? 12.891 -10.961 -17.703 1 98.75 115 HIS A C 1
ATOM 862 O O . HIS A 1 115 ? 11.898 -11.242 -17.031 1 98.75 115 HIS A O 1
ATOM 868 N N . LYS A 1 116 ? 13.164 -11.57 -18.75 1 98.69 116 LYS A N 1
ATOM 869 C CA . LYS A 1 116 ? 12.266 -12.523 -19.391 1 98.69 116 LYS A CA 1
ATOM 870 C C . LYS A 1 116 ? 12.406 -13.914 -18.75 1 98.69 116 LYS A C 1
ATOM 872 O O . LYS A 1 116 ? 13.188 -14.094 -17.828 1 98.69 116 LYS A O 1
ATOM 877 N N . TYR A 1 117 ? 11.609 -14.852 -19.141 1 98.44 117 TYR A N 1
ATOM 878 C CA . TYR A 1 117 ? 11.75 -16.234 -18.703 1 98.44 117 TYR A CA 1
ATOM 879 C C . TYR A 1 117 ? 13.188 -16.719 -18.875 1 98.44 117 TYR A C 1
ATOM 881 O O . TYR A 1 117 ? 13.836 -16.422 -19.875 1 98.44 117 TYR A O 1
ATOM 889 N N . PRO A 1 118 ? 13.586 -17.344 -17.844 1 98.38 118 PRO A N 1
ATOM 890 C CA . PRO A 1 118 ? 12.945 -17.953 -16.688 1 98.38 118 PRO A CA 1
ATOM 891 C C . PRO A 1 118 ? 13.18 -17.172 -15.398 1 98.38 118 PRO A C 1
ATOM 893 O O . PRO A 1 118 ? 13.18 -17.734 -14.305 1 98.38 118 PRO A O 1
ATOM 896 N N . ALA A 1 119 ? 13.344 -15.875 -15.461 1 98.75 119 ALA A N 1
ATOM 897 C CA . ALA A 1 119 ? 13.75 -15.078 -14.312 1 98.75 119 ALA A CA 1
ATOM 898 C C . ALA A 1 119 ? 12.758 -15.219 -13.164 1 98.75 119 ALA A C 1
ATOM 900 O O . ALA A 1 119 ? 13.156 -15.328 -12 1 98.75 119 ALA A O 1
ATOM 901 N N . GLN A 1 120 ? 11.469 -15.188 -13.469 1 98.75 120 GLN A N 1
ATOM 902 C CA . GLN A 1 120 ? 10.422 -15.258 -12.453 1 98.75 120 GLN A CA 1
ATOM 903 C C . GLN A 1 120 ? 10.445 -16.594 -11.727 1 98.75 120 GLN A C 1
ATOM 905 O O . GLN A 1 120 ? 10.344 -16.656 -10.5 1 98.75 120 GLN A O 1
ATOM 910 N N . VAL A 1 121 ? 10.594 -17.656 -12.492 1 98.06 121 VAL A N 1
ATOM 911 C CA . VAL A 1 121 ? 10.656 -19 -11.961 1 98.06 121 VAL A CA 1
ATOM 912 C C . VAL A 1 121 ? 11.867 -19.156 -11.047 1 98.06 121 VAL A C 1
ATOM 914 O O . VAL A 1 121 ? 11.766 -19.719 -9.953 1 98.06 121 VAL A O 1
ATOM 917 N N . GLU A 1 122 ? 13.008 -18.625 -11.516 1 98.62 122 GLU A N 1
ATOM 918 C CA . GLU A 1 122 ? 14.25 -18.656 -10.742 1 98.62 122 GLU A CA 1
ATOM 919 C C . GLU A 1 122 ? 14.102 -17.922 -9.422 1 98.62 122 GLU A C 1
ATOM 921 O O . GLU A 1 122 ? 14.617 -18.359 -8.391 1 98.62 122 GLU A O 1
ATOM 926 N N . ASP A 1 123 ? 13.43 -16.828 -9.453 1 98.94 123 ASP A N 1
ATOM 927 C CA . ASP A 1 123 ? 13.258 -16.031 -8.25 1 98.94 123 ASP A CA 1
ATOM 928 C C . ASP A 1 123 ? 12.398 -16.75 -7.219 1 98.94 123 ASP A C 1
ATOM 930 O O . ASP A 1 123 ? 12.703 -16.75 -6.027 1 98.94 123 ASP A O 1
ATOM 934 N N . VAL A 1 124 ? 11.328 -17.406 -7.613 1 98.94 124 VAL A N 1
ATOM 935 C CA . VAL A 1 124 ? 10.484 -18.156 -6.691 1 98.94 124 VAL A CA 1
ATOM 936 C C . VAL A 1 124 ? 11.266 -19.344 -6.137 1 98.94 124 VAL A C 1
ATOM 938 O O . VAL A 1 124 ? 11.172 -19.656 -4.949 1 98.94 124 VAL A O 1
ATOM 941 N N . ASP A 1 125 ? 12 -19.969 -7.016 1 98.81 125 ASP A N 1
ATOM 942 C CA . ASP A 1 125 ? 12.859 -21.078 -6.598 1 98.81 125 ASP A CA 1
ATOM 943 C C . ASP A 1 125 ? 13.867 -20.609 -5.547 1 98.81 125 ASP A C 1
ATOM 945 O O . ASP A 1 125 ? 14.094 -21.312 -4.547 1 98.81 125 ASP A O 1
ATOM 949 N N . SER A 1 126 ? 14.5 -19.469 -5.793 1 98.81 126 SER A N 1
ATOM 950 C CA . SER A 1 126 ? 15.461 -18.922 -4.852 1 98.81 126 SER A CA 1
ATOM 951 C C . SER A 1 126 ? 14.82 -18.656 -3.494 1 98.81 126 SER A C 1
ATOM 953 O O . SER A 1 126 ? 15.422 -18.922 -2.453 1 98.81 126 SER A O 1
ATOM 955 N N . ALA A 1 127 ? 13.641 -18.125 -3.486 1 98.94 127 ALA A N 1
ATOM 956 C CA . ALA A 1 127 ? 12.93 -17.859 -2.24 1 98.94 127 ALA A CA 1
ATOM 957 C C . ALA A 1 127 ? 12.602 -19.156 -1.506 1 98.94 127 ALA A C 1
ATOM 959 O O . ALA A 1 127 ? 12.68 -19.219 -0.277 1 98.94 127 ALA A O 1
ATOM 960 N N . TYR A 1 128 ? 12.188 -20.156 -2.24 1 98.94 128 TYR A N 1
ATOM 961 C CA . TYR A 1 128 ? 11.914 -21.469 -1.642 1 98.94 128 TYR A CA 1
ATOM 962 C C . TYR A 1 128 ? 13.164 -22.016 -0.953 1 98.94 128 TYR A C 1
ATOM 964 O O . TYR A 1 128 ? 13.102 -22.453 0.201 1 98.94 128 TYR A O 1
ATOM 972 N N . ARG A 1 129 ? 14.258 -22 -1.653 1 98.75 129 ARG A N 1
ATOM 973 C CA . ARG A 1 129 ? 15.523 -22.484 -1.098 1 98.75 129 ARG A CA 1
ATOM 974 C C . ARG A 1 129 ? 15.922 -21.672 0.133 1 98.75 129 ARG A C 1
ATOM 976 O O . ARG A 1 129 ? 16.453 -22.234 1.098 1 98.75 129 ARG A O 1
ATOM 983 N N . TRP A 1 130 ? 15.703 -20.406 0.021 1 98.88 130 TRP A N 1
ATOM 984 C CA . TRP A 1 130 ? 15.992 -19.531 1.157 1 98.88 130 TRP A CA 1
ATOM 985 C C . TRP A 1 130 ? 15.172 -19.938 2.379 1 98.88 130 TRP A C 1
ATOM 987 O O . TRP A 1 130 ? 15.695 -19.984 3.494 1 98.88 130 TRP A O 1
ATOM 997 N N . LEU A 1 131 ? 13.898 -20.234 2.207 1 98.88 131 LEU A N 1
ATOM 998 C CA . LEU A 1 131 ? 13.055 -20.703 3.305 1 98.88 131 LEU A CA 1
ATOM 999 C C . LEU A 1 131 ? 13.617 -21.969 3.924 1 98.88 131 LEU A C 1
ATOM 1001 O O . LEU A 1 131 ? 13.672 -22.109 5.148 1 98.88 131 LEU A O 1
ATOM 1005 N N . LEU A 1 132 ? 13.992 -22.922 3.068 1 98.81 132 LEU A N 1
ATOM 1006 C CA . LEU A 1 132 ? 14.602 -24.141 3.568 1 98.81 132 LEU A CA 1
ATOM 1007 C C . LEU A 1 132 ? 15.844 -23.844 4.391 1 98.81 132 LEU A C 1
ATOM 1009 O O . LEU A 1 132 ? 16.062 -24.438 5.445 1 98.81 132 LEU A O 1
ATOM 1013 N N . GLY A 1 133 ? 16.625 -22.938 3.879 1 98.56 133 GLY A N 1
ATOM 1014 C CA . GLY A 1 133 ? 17.828 -22.531 4.59 1 98.56 133 GLY A CA 1
ATOM 1015 C C . GLY A 1 133 ? 17.531 -21.906 5.945 1 98.56 133 GLY A C 1
ATOM 1016 O O . GLY A 1 133 ? 18.375 -21.953 6.848 1 98.56 133 GLY A O 1
ATOM 1017 N N . GLN A 1 134 ? 16.391 -21.328 6.113 1 98.25 134 GLN A N 1
ATOM 1018 C CA . GLN A 1 134 ? 15.977 -20.719 7.379 1 98.25 134 GLN A CA 1
ATOM 1019 C C . GLN A 1 134 ? 15.477 -21.797 8.352 1 98.25 134 GLN A C 1
ATOM 1021 O O . GLN A 1 134 ? 15.195 -21.484 9.516 1 98.25 134 GLN A O 1
ATOM 1026 N N . GLY A 1 135 ? 15.266 -22.984 7.863 1 98.38 135 GLY A N 1
ATOM 1027 C CA . GLY A 1 135 ? 14.883 -24.078 8.742 1 98.38 135 GLY A CA 1
ATOM 1028 C C . GLY A 1 135 ? 13.453 -24.531 8.539 1 98.38 135 GLY A C 1
ATOM 1029 O O . GLY A 1 135 ? 12.984 -25.438 9.219 1 98.38 135 GLY A O 1
ATOM 1030 N N . TYR A 1 136 ? 12.742 -23.953 7.633 1 98.69 136 TYR A N 1
ATOM 1031 C CA . TYR A 1 136 ? 11.383 -24.406 7.355 1 98.69 136 TYR A CA 1
ATOM 1032 C C . TYR A 1 136 ? 11.398 -25.781 6.699 1 98.69 136 TYR A C 1
ATOM 1034 O O . TYR A 1 136 ? 12.227 -26.047 5.828 1 98.69 136 TYR A O 1
ATOM 1042 N N . ARG A 1 137 ? 10.484 -26.641 7.121 1 98.75 137 ARG A N 1
ATOM 1043 C CA . ARG A 1 137 ? 10.344 -27.953 6.512 1 98.75 137 ARG A CA 1
ATOM 1044 C C . ARG A 1 137 ? 9.531 -27.875 5.223 1 98.75 137 ARG A C 1
ATOM 1046 O O . ARG A 1 137 ? 8.539 -27.156 5.152 1 98.75 137 ARG A O 1
ATOM 1053 N N . PRO A 1 138 ? 9.922 -28.641 4.234 1 98.81 138 PRO A N 1
ATOM 1054 C CA . PRO A 1 138 ? 9.188 -28.609 2.969 1 98.81 138 PRO A CA 1
ATOM 1055 C C . PRO A 1 138 ? 7.691 -28.875 3.148 1 98.81 138 PRO A C 1
ATOM 1057 O O . PRO A 1 138 ? 6.859 -28.172 2.564 1 98.81 138 PRO A O 1
ATOM 1060 N N . ALA A 1 139 ? 7.32 -29.781 4.008 1 98.5 139 ALA A N 1
ATOM 1061 C CA . ALA A 1 139 ? 5.93 -30.188 4.203 1 98.5 139 ALA A CA 1
ATOM 1062 C C . ALA A 1 139 ? 5.113 -29.062 4.84 1 98.5 139 ALA A C 1
ATOM 1064 O O . ALA A 1 139 ? 3.881 -29.094 4.82 1 98.5 139 ALA A O 1
ATOM 1065 N N . LYS A 1 140 ? 5.812 -28.031 5.359 1 98.75 140 LYS A N 1
ATOM 1066 C CA . LYS A 1 140 ? 5.152 -26.922 6.035 1 98.75 140 LYS A CA 1
ATOM 1067 C C . LYS A 1 140 ? 5.141 -25.672 5.152 1 98.75 140 LYS A C 1
ATOM 1069 O O . LYS A 1 140 ? 4.738 -24.594 5.598 1 98.75 140 LYS A O 1
ATOM 1074 N N . ILE A 1 141 ? 5.57 -25.828 3.922 1 98.94 141 ILE A N 1
ATOM 1075 C CA . ILE A 1 141 ? 5.547 -24.734 2.949 1 98.94 141 ILE A CA 1
ATOM 1076 C C . ILE A 1 141 ? 4.5 -25.031 1.878 1 98.94 141 ILE A C 1
ATOM 1078 O O . ILE A 1 141 ? 4.453 -26.125 1.325 1 98.94 141 ILE A O 1
ATOM 1082 N N . ALA A 1 142 ? 3.588 -24.172 1.652 1 99 142 ALA A N 1
ATOM 1083 C CA . ALA A 1 142 ? 2.701 -24.219 0.493 1 99 142 ALA A CA 1
ATOM 1084 C C . ALA A 1 142 ? 3.121 -23.219 -0.571 1 99 142 ALA A C 1
ATOM 1086 O O . ALA A 1 142 ? 3.439 -22.062 -0.255 1 99 142 ALA A O 1
ATOM 1087 N N . SER A 1 143 ? 3.246 -23.656 -1.785 1 98.94 143 SER A N 1
ATOM 1088 C CA . SER A 1 143 ? 3.41 -22.75 -2.916 1 98.94 143 SER A CA 1
ATOM 1089 C C . SER A 1 143 ? 2.07 -22.172 -3.361 1 98.94 143 SER A C 1
ATOM 1091 O O . SER A 1 143 ? 1.166 -22.906 -3.748 1 98.94 143 SER A O 1
ATOM 1093 N N . VAL A 1 144 ? 1.903 -20.828 -3.295 1 98.94 144 VAL A N 1
ATOM 1094 C CA . VAL A 1 144 ? 0.624 -20.156 -3.502 1 98.94 144 VAL A CA 1
ATOM 1095 C C . VAL A 1 144 ? 0.785 -19.047 -4.535 1 98.94 144 VAL A C 1
ATOM 1097 O O . VAL A 1 144 ? 1.824 -18.375 -4.59 1 98.94 144 VAL A O 1
ATOM 1100 N N . GLY A 1 145 ? -0.262 -18.844 -5.332 1 98.88 145 GLY A N 1
ATOM 1101 C CA . GLY A 1 145 ? -0.24 -17.703 -6.238 1 98.88 145 GLY A CA 1
ATOM 1102 C C . GLY A 1 145 ? -1.504 -17.578 -7.066 1 98.88 145 GLY A C 1
ATOM 1103 O O . GLY A 1 145 ? -2.4 -18.422 -6.973 1 98.88 145 GLY A O 1
ATOM 1104 N N . HIS A 1 146 ? -1.661 -16.469 -7.801 1 98.88 146 HIS A N 1
ATOM 1105 C CA . HIS A 1 146 ? -2.824 -16.281 -8.656 1 98.88 146 HIS A CA 1
ATOM 1106 C C . HIS A 1 146 ? -2.424 -15.688 -10.008 1 98.88 146 HIS A C 1
ATOM 1108 O O . HIS A 1 146 ? -1.456 -14.93 -10.094 1 98.88 146 HIS A O 1
ATOM 1114 N N . SER A 1 147 ? -3.16 -16.078 -11.062 1 98.75 147 SER A N 1
ATOM 1115 C CA . SER A 1 147 ? -2.838 -15.719 -12.438 1 98.75 147 SER A CA 1
ATOM 1116 C C . SER A 1 147 ? -1.474 -16.266 -12.844 1 98.75 147 SER A C 1
ATOM 1118 O O . SER A 1 147 ? -1.241 -17.469 -12.797 1 98.75 147 SER A O 1
ATOM 1120 N N . ILE A 1 148 ? -0.469 -15.414 -13.273 1 98.88 148 ILE A N 1
ATOM 1121 C CA . ILE A 1 148 ? 0.896 -15.859 -13.531 1 98.88 148 ILE A CA 1
ATOM 1122 C C . ILE A 1 148 ? 1.501 -16.438 -12.258 1 98.88 148 ILE A C 1
ATOM 1124 O O . ILE A 1 148 ? 2.299 -17.375 -12.32 1 98.88 148 ILE A O 1
ATOM 1128 N N . GLY A 1 149 ? 1.082 -15.898 -11.109 1 98.88 149 GLY A N 1
ATOM 1129 C CA . GLY A 1 149 ? 1.509 -16.469 -9.836 1 98.88 149 GLY A CA 1
ATOM 1130 C C . GLY A 1 149 ? 0.99 -17.875 -9.617 1 98.88 149 GLY A C 1
ATOM 1131 O O . GLY A 1 149 ? 1.645 -18.688 -8.953 1 98.88 149 GLY A O 1
ATOM 1132 N N . GLY A 1 150 ? -0.259 -18.125 -10.078 1 98.88 150 GLY A N 1
ATOM 1133 C CA . GLY A 1 150 ? -0.781 -19.484 -10.039 1 98.88 150 GLY A CA 1
ATOM 1134 C C . GLY A 1 150 ? 0.021 -20.453 -10.883 1 98.88 150 GLY A C 1
ATOM 1135 O O . GLY A 1 150 ? 0.215 -21.609 -10.492 1 98.88 150 GLY A O 1
ATOM 1136 N N . TYR A 1 151 ? 0.459 -20 -12.094 1 98.75 151 TYR A N 1
ATOM 1137 C CA . TYR A 1 151 ? 1.403 -20.75 -12.898 1 98.75 151 TYR A CA 1
ATOM 1138 C C . TYR A 1 151 ? 2.693 -21.016 -12.133 1 98.75 151 TYR A C 1
ATOM 1140 O O . TYR A 1 151 ? 3.17 -22.156 -12.078 1 98.75 151 TYR A O 1
ATOM 1148 N N . LEU A 1 152 ? 3.258 -19.969 -11.531 1 98.88 152 LEU A N 1
ATOM 1149 C CA . LEU A 1 152 ? 4.535 -20.062 -10.836 1 98.88 152 LEU A CA 1
ATOM 1150 C C . LEU A 1 152 ? 4.43 -21.031 -9.648 1 98.88 152 LEU A C 1
ATOM 1152 O O . LEU A 1 152 ? 5.391 -21.734 -9.336 1 98.88 152 LEU A O 1
ATOM 1156 N N . ALA A 1 153 ? 3.264 -21.031 -9 1 98.88 153 ALA A N 1
ATOM 1157 C CA . ALA A 1 153 ? 3.047 -21.922 -7.867 1 98.88 153 ALA A CA 1
ATOM 1158 C C . ALA A 1 153 ? 3.164 -23.391 -8.297 1 98.88 153 ALA A C 1
ATOM 1160 O O . ALA A 1 153 ? 3.797 -24.188 -7.613 1 98.88 153 ALA A O 1
ATOM 1161 N N . VAL A 1 154 ? 2.572 -23.688 -9.414 1 98.81 154 VAL A N 1
ATOM 1162 C CA . VAL A 1 154 ? 2.613 -25.047 -9.938 1 98.81 154 VAL A CA 1
ATOM 1163 C C . VAL A 1 154 ? 4.004 -25.344 -10.5 1 98.81 154 VAL A C 1
ATOM 1165 O O . VAL A 1 154 ? 4.562 -26.422 -10.25 1 98.81 154 VAL A O 1
ATOM 1168 N N . GLU A 1 155 ? 4.535 -24.422 -11.234 1 98.56 155 GLU A N 1
ATOM 1169 C CA . GLU A 1 155 ? 5.82 -24.578 -11.906 1 98.56 155 GLU A CA 1
ATOM 1170 C C . GLU A 1 155 ? 6.93 -24.891 -10.906 1 98.56 155 GLU A C 1
ATOM 1172 O O . GLU A 1 155 ? 7.824 -25.688 -11.195 1 98.56 155 GLU A O 1
ATOM 1177 N N . LEU A 1 156 ? 6.922 -24.203 -9.766 1 98.69 156 LEU A N 1
ATOM 1178 C CA . LEU A 1 156 ? 7.918 -24.5 -8.742 1 98.69 156 LEU A CA 1
ATOM 1179 C C . LEU A 1 156 ? 7.914 -25.984 -8.375 1 98.69 156 LEU A C 1
ATOM 1181 O O . LEU A 1 156 ? 8.969 -26.609 -8.328 1 98.69 156 LEU A O 1
ATOM 1185 N N . ALA A 1 157 ? 6.754 -26.531 -8.078 1 98.69 157 ALA A N 1
ATOM 1186 C CA . ALA A 1 157 ? 6.629 -27.938 -7.695 1 98.69 157 ALA A CA 1
ATOM 1187 C C . ALA A 1 157 ? 7.156 -28.844 -8.797 1 98.69 157 ALA A C 1
ATOM 1189 O O . ALA A 1 157 ? 7.867 -29.812 -8.516 1 98.69 157 ALA A O 1
ATOM 1190 N N . LEU A 1 158 ? 6.836 -28.547 -10.031 1 98.38 158 LEU A N 1
ATOM 1191 C CA . LEU A 1 158 ? 7.273 -29.359 -11.156 1 98.38 158 LEU A CA 1
ATOM 1192 C C . LEU A 1 158 ? 8.797 -29.359 -11.281 1 98.38 158 LEU A C 1
ATOM 1194 O O . LEU A 1 158 ? 9.414 -30.406 -11.477 1 98.38 158 LEU A O 1
ATOM 1198 N N . ARG A 1 159 ? 9.352 -28.219 -11.164 1 97.69 159 ARG A N 1
ATOM 1199 C CA . ARG A 1 159 ? 10.797 -28.062 -11.289 1 97.69 159 ARG A CA 1
ATOM 1200 C C . ARG A 1 159 ? 11.523 -28.828 -10.18 1 97.69 159 ARG A C 1
ATOM 1202 O O . ARG A 1 159 ? 12.508 -29.531 -10.445 1 97.69 159 ARG A O 1
ATOM 1209 N N . LEU A 1 160 ? 11.07 -28.672 -9.023 1 98.5 160 LEU A N 1
ATOM 1210 C CA . LEU A 1 160 ? 11.664 -29.375 -7.887 1 98.5 160 LEU A CA 1
ATOM 1211 C C . LEU A 1 160 ? 11.531 -30.875 -8.062 1 98.5 160 LEU A C 1
ATOM 1213 O O . LEU A 1 160 ? 12.492 -31.625 -7.836 1 98.5 160 LEU A O 1
ATOM 1217 N N . ARG A 1 161 ? 10.383 -31.328 -8.445 1 98 161 ARG A N 1
ATOM 1218 C CA . ARG A 1 161 ? 10.133 -32.75 -8.688 1 98 161 ARG A CA 1
ATOM 1219 C C . ARG A 1 161 ? 11.109 -33.312 -9.727 1 98 161 ARG A C 1
ATOM 1221 O O . ARG A 1 161 ? 11.727 -34.344 -9.508 1 98 161 ARG A O 1
ATOM 1228 N N . ASP A 1 162 ? 11.227 -32.594 -10.797 1 97.44 162 ASP A N 1
ATOM 1229 C CA . ASP A 1 162 ? 12.078 -33.031 -11.898 1 97.44 162 ASP A CA 1
ATOM 1230 C C . ASP A 1 162 ? 13.539 -33.125 -11.469 1 97.44 162 ASP A C 1
ATOM 1232 O O . ASP A 1 162 ? 14.312 -33.906 -12.023 1 97.44 162 ASP A O 1
ATOM 1236 N N . ARG A 1 163 ? 13.906 -32.344 -10.461 1 97.69 163 ARG A N 1
ATOM 1237 C CA . ARG A 1 163 ? 15.273 -32.344 -9.945 1 97.69 163 ARG A CA 1
ATOM 1238 C C . ARG A 1 163 ? 15.422 -33.312 -8.781 1 97.69 163 ARG A C 1
ATOM 1240 O O . ARG A 1 163 ? 16.516 -33.438 -8.227 1 97.69 163 ARG A O 1
ATOM 1247 N N . GLY A 1 164 ? 14.398 -33.938 -8.414 1 97.69 164 GLY A N 1
ATOM 1248 C CA . GLY A 1 164 ? 14.43 -34.844 -7.285 1 97.69 164 GLY A CA 1
ATOM 1249 C C . GLY A 1 164 ? 14.602 -34.156 -5.949 1 97.69 164 GLY A C 1
ATOM 1250 O O . GLY A 1 164 ? 15.18 -34.719 -5.016 1 97.69 164 GLY A O 1
ATOM 1251 N N . GLU A 1 165 ? 14.133 -32.938 -5.902 1 98.06 165 GLU A N 1
ATOM 1252 C CA . GLU A 1 165 ? 14.258 -32.125 -4.68 1 98.06 165 GLU A CA 1
ATOM 1253 C C . GLU A 1 165 ? 12.969 -32.156 -3.869 1 98.06 165 GLU A C 1
ATOM 1255 O O . GLU A 1 165 ? 11.938 -32.656 -4.348 1 98.06 165 GLU A O 1
ATOM 1260 N N . ALA A 1 166 ? 13.078 -31.719 -2.637 1 97.81 166 ALA A N 1
ATOM 1261 C CA . ALA A 1 166 ? 11.922 -31.719 -1.743 1 97.81 166 ALA A CA 1
ATOM 1262 C C . ALA A 1 166 ? 10.844 -30.766 -2.248 1 97.81 166 ALA A C 1
ATOM 1264 O O . ALA A 1 166 ? 11.133 -29.609 -2.596 1 97.81 166 ALA A O 1
ATOM 1265 N N . LEU A 1 167 ? 9.641 -31.25 -2.312 1 98.69 167 LEU A N 1
ATOM 1266 C CA . LEU A 1 167 ? 8.508 -30.469 -2.797 1 98.69 167 LEU A CA 1
ATOM 1267 C C . LEU A 1 167 ? 7.828 -29.719 -1.652 1 98.69 167 LEU A C 1
ATOM 1269 O O . LEU A 1 167 ? 7.918 -30.141 -0.495 1 98.69 167 LEU A O 1
ATOM 1273 N N . PRO A 1 168 ? 7.148 -28.625 -1.984 1 98.88 168 PRO A N 1
ATOM 1274 C CA . PRO A 1 168 ? 6.266 -28.047 -0.965 1 98.88 168 PRO A CA 1
ATOM 1275 C C . PRO A 1 168 ? 5.148 -29 -0.548 1 98.88 168 PRO A C 1
ATOM 1277 O O . PRO A 1 168 ? 4.809 -29.922 -1.295 1 98.88 168 PRO A O 1
ATOM 1280 N N . GLY A 1 169 ? 4.648 -28.719 0.633 1 98.81 169 GLY A N 1
ATOM 1281 C CA . GLY A 1 169 ? 3.619 -29.594 1.167 1 98.81 169 GLY A CA 1
ATOM 1282 C C . GLY A 1 169 ? 2.297 -29.484 0.433 1 98.81 169 GLY A C 1
ATOM 1283 O O . GLY A 1 169 ? 1.463 -30.391 0.498 1 98.81 169 GLY A O 1
ATOM 1284 N N . ALA A 1 170 ? 2.09 -28.422 -0.282 1 98.94 170 ALA A N 1
ATOM 1285 C CA . ALA A 1 170 ? 0.851 -28.172 -1.015 1 98.94 170 ALA A CA 1
ATOM 1286 C C . ALA A 1 170 ? 1.042 -27.078 -2.062 1 98.94 170 ALA A C 1
ATOM 1288 O O . ALA A 1 170 ? 2.018 -26.328 -2.012 1 98.94 170 ALA A O 1
ATOM 1289 N N . VAL A 1 171 ? 0.126 -27.047 -3.062 1 98.94 171 VAL A N 1
ATOM 1290 C CA . VAL A 1 171 ? 0.055 -25.969 -4.055 1 98.94 171 VAL A CA 1
ATOM 1291 C C . VAL A 1 171 ? -1.353 -25.391 -4.078 1 98.94 171 VAL A C 1
ATOM 1293 O O . VAL A 1 171 ? -2.34 -26.125 -4.176 1 98.94 171 VAL A O 1
ATOM 1296 N N . LEU A 1 172 ? -1.476 -24.141 -3.875 1 99 172 LEU A N 1
ATOM 1297 C CA . LEU A 1 172 ? -2.717 -23.406 -4.105 1 99 172 LEU A CA 1
ATOM 1298 C C . LEU A 1 172 ? -2.586 -22.484 -5.309 1 99 172 LEU A C 1
ATOM 1300 O O . LEU A 1 172 ? -1.784 -21.547 -5.293 1 99 172 LEU A O 1
ATOM 1304 N N . SER A 1 173 ? -3.328 -22.734 -6.305 1 98.94 173 SER A N 1
ATOM 1305 C CA . SER A 1 173 ? -3.27 -21.969 -7.555 1 98.94 173 SER A CA 1
ATOM 1306 C C . SER A 1 173 ? -4.617 -21.344 -7.879 1 98.94 173 SER A C 1
ATOM 1308 O O . SER A 1 173 ? -5.59 -22.047 -8.156 1 98.94 173 SER A O 1
ATOM 1310 N N . VAL A 1 174 ? -4.645 -20 -7.867 1 98.94 174 VAL A N 1
ATOM 1311 C CA . VAL A 1 174 ? -5.875 -19.266 -8.133 1 98.94 174 VAL A CA 1
ATOM 1312 C C . VAL A 1 174 ? -5.816 -18.641 -9.523 1 98.94 174 VAL A C 1
ATOM 1314 O O . VAL A 1 174 ? -4.871 -17.922 -9.852 1 98.94 174 VAL A O 1
ATOM 1317 N N . SER A 1 175 ? -6.848 -18.953 -10.352 1 98.88 175 SER A N 1
ATOM 1318 C CA . SER A 1 175 ? -6.922 -18.391 -11.695 1 98.88 175 SER A CA 1
ATOM 1319 C C . SER A 1 175 ? -5.625 -18.609 -12.461 1 98.88 175 SER A C 1
ATOM 1321 O O . SER A 1 175 ? -5.078 -17.688 -13.055 1 98.88 175 SER A O 1
ATOM 1323 N N . PRO A 1 176 ? -5.141 -19.766 -12.531 1 98.81 176 PRO A N 1
ATOM 1324 C CA . PRO A 1 176 ? -3.807 -20 -13.086 1 98.81 176 PRO A CA 1
ATOM 1325 C C . PRO A 1 176 ? -3.746 -19.719 -14.594 1 98.81 176 PRO A C 1
ATOM 1327 O O . PRO A 1 176 ? -4.691 -20.031 -15.32 1 98.81 176 PRO A O 1
ATOM 1330 N N . TRP A 1 177 ? -2.678 -19.172 -15.031 1 98.81 177 TRP A N 1
ATOM 1331 C CA . TRP A 1 177 ? -2.344 -19.125 -16.453 1 98.81 177 TRP A CA 1
ATOM 1332 C C . TRP A 1 177 ? -1.671 -20.422 -16.891 1 98.81 177 TRP A C 1
ATOM 1334 O O . TRP A 1 177 ? -0.442 -20.5 -16.969 1 98.81 177 TRP A O 1
ATOM 1344 N N . ALA A 1 178 ? -2.473 -21.406 -17.297 1 98.69 178 ALA A N 1
ATOM 1345 C CA . ALA A 1 178 ? -1.972 -22.75 -17.547 1 98.69 178 ALA A CA 1
ATOM 1346 C C . ALA A 1 178 ? -1.768 -23 -19.031 1 98.69 178 ALA A C 1
ATOM 1348 O O . ALA A 1 178 ? -1.078 -23.953 -19.422 1 98.69 178 ALA A O 1
ATOM 1349 N N . ASP A 1 179 ? -2.377 -22.234 -19.891 1 98.5 179 ASP A N 1
ATOM 1350 C CA . ASP A 1 179 ? -2.289 -22.391 -21.344 1 98.5 179 ASP A CA 1
ATOM 1351 C C . ASP A 1 179 ? -1.749 -21.125 -22 1 98.5 179 ASP A C 1
ATOM 1353 O O . ASP A 1 179 ? -2.52 -20.266 -22.438 1 98.5 179 ASP A O 1
ATOM 1357 N N . VAL A 1 180 ? -0.512 -21.078 -22.25 1 97.69 180 VAL A N 1
ATOM 1358 C CA . VAL A 1 180 ? 0.183 -19.906 -22.766 1 97.69 180 VAL A CA 1
ATOM 1359 C C . VAL A 1 180 ? -0.162 -19.719 -24.25 1 97.69 180 VAL A C 1
ATOM 1361 O O . VAL A 1 180 ? 0.04 -18.641 -24.812 1 97.69 180 VAL A O 1
ATOM 1364 N N . THR A 1 181 ? -0.666 -20.75 -24.891 1 98.25 181 THR A N 1
ATOM 1365 C CA . THR A 1 181 ? -1.026 -20.656 -26.297 1 98.25 181 THR A CA 1
ATOM 1366 C C . THR A 1 181 ? -2.311 -19.844 -26.469 1 98.25 181 THR A C 1
ATOM 1368 O O . THR A 1 181 ? -2.646 -19.438 -27.578 1 98.25 181 THR A O 1
ATOM 1371 N N . LEU A 1 182 ? -3.059 -19.688 -25.422 1 98.38 182 LEU A N 1
ATOM 1372 C CA . LEU A 1 182 ? -4.305 -18.922 -25.406 1 98.38 182 LEU A CA 1
ATOM 1373 C C . LEU A 1 182 ? -5.355 -19.594 -26.297 1 98.38 182 LEU A C 1
ATOM 1375 O O . LEU A 1 182 ? -6.031 -18.922 -27.078 1 98.38 182 LEU A O 1
ATOM 1379 N N . SER A 1 183 ? -5.484 -20.922 -26.109 1 97.81 183 SER A N 1
ATOM 1380 C CA . SER A 1 183 ? -6.379 -21.688 -26.969 1 97.81 183 SER A CA 1
ATOM 1381 C C . SER A 1 183 ? -7.672 -22.047 -26.25 1 97.81 183 SER A C 1
ATOM 1383 O O . SER A 1 183 ? -8.594 -22.609 -26.844 1 97.81 183 SER A O 1
ATOM 1385 N N . GLY A 1 184 ? -7.828 -21.766 -24.984 1 97.88 184 GLY A N 1
ATOM 1386 C CA . GLY A 1 184 ? -9.016 -22.109 -24.219 1 97.88 184 GLY A CA 1
ATOM 1387 C C . GLY A 1 184 ? -10.266 -21.406 -24.688 1 97.88 184 GLY A C 1
ATOM 1388 O O . GLY A 1 184 ? -10.219 -20.25 -25.094 1 97.88 184 GLY A O 1
ATOM 1389 N N . GLN A 1 185 ? -11.406 -22.031 -24.578 1 98.19 185 GLN A N 1
ATOM 1390 C CA . GLN A 1 185 ? -12.672 -21.531 -25.109 1 98.19 185 GLN A CA 1
ATOM 1391 C C . GLN A 1 185 ? -13.102 -20.25 -24.406 1 98.19 185 GLN A C 1
ATOM 1393 O O . GLN A 1 185 ? -13.703 -19.375 -25.016 1 98.19 185 GLN A O 1
ATOM 1398 N N . THR A 1 186 ? -12.758 -20.141 -23.172 1 98.75 186 THR A N 1
ATOM 1399 C CA . THR A 1 186 ? -13.266 -19.016 -22.391 1 98.75 186 THR A CA 1
ATOM 1400 C C . THR A 1 186 ? -12.539 -17.734 -22.75 1 98.75 186 THR A C 1
ATOM 1402 O O . THR A 1 186 ? -12.984 -16.641 -22.406 1 98.75 186 THR A O 1
ATOM 1405 N N . ILE A 1 187 ? -11.383 -17.859 -23.453 1 98.5 187 ILE A N 1
ATOM 1406 C CA . ILE A 1 187 ? -10.719 -16.672 -23.984 1 98.5 187 ILE A CA 1
ATOM 1407 C C . ILE A 1 187 ? -11.695 -15.883 -24.859 1 98.5 187 ILE A C 1
ATOM 1409 O O . ILE A 1 187 ? -11.664 -14.648 -24.875 1 98.5 187 ILE A O 1
ATOM 1413 N N . GLU A 1 188 ? -12.555 -16.625 -25.531 1 97.94 188 GLU A N 1
ATOM 1414 C CA . GLU A 1 188 ? -13.531 -16 -26.406 1 97.94 188 GLU A CA 1
ATOM 1415 C C . GLU A 1 188 ? -14.875 -15.812 -25.703 1 97.94 188 GLU A C 1
ATOM 1417 O O . GLU A 1 188 ? -15.438 -14.719 -25.703 1 97.94 188 GLU A O 1
ATOM 1422 N N . THR A 1 189 ? -15.398 -16.844 -25.078 1 98.56 189 THR A N 1
ATOM 1423 C CA . THR A 1 189 ? -16.766 -16.828 -24.562 1 98.56 189 THR A CA 1
ATOM 1424 C C . THR A 1 189 ? -16.891 -15.891 -23.359 1 98.56 189 THR A C 1
ATOM 1426 O O . THR A 1 189 ? -17.984 -15.422 -23.062 1 98.56 189 THR A O 1
ATOM 1429 N N . ASN A 1 190 ? -15.742 -15.617 -22.641 1 98.69 190 ASN A N 1
ATOM 1430 C CA . ASN A 1 190 ? -15.797 -14.758 -21.469 1 98.69 190 ASN A CA 1
ATOM 1431 C C . ASN A 1 190 ? -15.203 -13.383 -21.75 1 98.69 190 ASN A C 1
ATOM 1433 O O . ASN A 1 190 ? -14.969 -12.602 -20.828 1 98.69 190 ASN A O 1
ATOM 1437 N N . ALA A 1 191 ? -15 -13.078 -23 1 98.06 191 ALA A N 1
ATOM 1438 C CA . ALA A 1 191 ? -14.297 -11.859 -23.391 1 98.06 191 ALA A CA 1
ATOM 1439 C C . ALA A 1 191 ? -15 -10.617 -22.859 1 98.06 191 ALA A C 1
ATOM 1441 O O . ALA A 1 191 ? -14.352 -9.633 -22.5 1 98.06 191 ALA A O 1
ATOM 1442 N N . GLU A 1 192 ? -16.328 -10.625 -22.75 1 96.75 192 GLU A N 1
ATOM 1443 C CA . GLU A 1 192 ? -17.078 -9.453 -22.312 1 96.75 192 GLU A CA 1
ATOM 1444 C C . GLU A 1 192 ? -17.328 -9.484 -20.812 1 96.75 192 GLU A C 1
ATOM 1446 O O . GLU A 1 192 ? -17.719 -8.469 -20.219 1 96.75 192 GLU A O 1
ATOM 1451 N N . ARG A 1 193 ? -17.062 -10.633 -20.234 1 97.38 193 ARG A N 1
ATOM 1452 C CA . ARG A 1 193 ? -17.422 -10.797 -18.828 1 97.38 193 ARG A CA 1
ATOM 1453 C C . ARG A 1 193 ? -16.219 -10.531 -17.922 1 97.38 193 ARG A C 1
ATOM 1455 O O . ARG A 1 193 ? -16.359 -10.039 -16.797 1 97.38 193 ARG A O 1
ATOM 1462 N N . ASP A 1 194 ? -15.031 -10.891 -18.344 1 98.19 194 ASP A N 1
ATOM 1463 C CA . ASP A 1 194 ? -13.805 -10.609 -17.609 1 98.19 194 ASP A CA 1
ATOM 1464 C C . ASP A 1 194 ? -13.469 -9.117 -17.656 1 98.19 194 ASP A C 1
ATOM 1466 O O . ASP A 1 194 ? -13.242 -8.562 -18.734 1 98.19 194 ASP A O 1
ATOM 1470 N N . LYS A 1 195 ? -13.406 -8.508 -16.531 1 97.62 195 LYS A N 1
ATOM 1471 C CA . LYS A 1 195 ? -13.203 -7.059 -16.5 1 97.62 195 LYS A CA 1
ATOM 1472 C C . LYS A 1 195 ? -11.742 -6.723 -16.203 1 97.62 195 LYS A C 1
ATOM 1474 O O . LYS A 1 195 ? -11.352 -5.555 -16.219 1 97.62 195 LYS A O 1
ATOM 1479 N N . LEU A 1 196 ? -10.914 -7.758 -16 1 97.44 196 LEU A N 1
ATOM 1480 C CA . LEU A 1 196 ? -9.5 -7.52 -15.711 1 97.44 196 LEU A CA 1
ATOM 1481 C C . LEU A 1 196 ? -8.641 -7.879 -16.922 1 97.44 196 LEU A C 1
ATOM 1483 O O . LEU A 1 196 ? -7.699 -7.152 -17.25 1 97.44 196 LEU A O 1
ATOM 1487 N N . LEU A 1 197 ? -8.953 -8.945 -17.594 1 97.81 197 LEU A N 1
ATOM 1488 C CA . LEU A 1 197 ? -8.109 -9.43 -18.688 1 97.81 197 LEU A CA 1
ATOM 1489 C C . LEU A 1 197 ? -8.797 -9.234 -20.031 1 97.81 197 LEU A C 1
ATOM 1491 O O . LEU A 1 197 ? -10.031 -9.242 -20.125 1 97.81 197 LEU A O 1
ATOM 1495 N N . THR A 1 198 ? -8.047 -9.062 -21.031 1 97.12 198 THR A N 1
ATOM 1496 C CA . THR A 1 198 ? -8.422 -9.172 -22.438 1 97.12 198 THR A CA 1
ATOM 1497 C C . THR A 1 198 ? -7.441 -10.062 -23.188 1 97.12 198 THR A C 1
ATOM 1499 O O . THR A 1 198 ? -6.312 -10.281 -22.734 1 97.12 198 THR A O 1
ATOM 1502 N N . ARG A 1 199 ? -7.91 -10.609 -24.281 1 97.38 199 ARG A N 1
ATOM 1503 C CA . ARG A 1 199 ? -7 -11.398 -25.094 1 97.38 199 ARG A CA 1
ATOM 1504 C C . ARG A 1 199 ? -5.758 -10.602 -25.469 1 97.38 199 ARG A C 1
ATOM 1506 O O . ARG A 1 199 ? -4.641 -11.117 -25.406 1 97.38 199 ARG A O 1
ATOM 1513 N N . GLY A 1 200 ? -5.969 -9.344 -25.875 1 96.69 200 GLY A N 1
ATOM 1514 C CA . GLY A 1 200 ? -4.848 -8.492 -26.234 1 96.69 200 GLY A CA 1
ATOM 1515 C C . GLY A 1 200 ? -3.838 -8.336 -25.109 1 96.69 200 GLY A C 1
ATOM 1516 O O . GLY A 1 200 ? -2.629 -8.352 -25.344 1 96.69 200 GLY A O 1
ATOM 1517 N N . LEU A 1 201 ? -4.332 -8.195 -23.922 1 97.06 201 LEU A N 1
ATOM 1518 C CA . LEU A 1 201 ? -3.441 -8.062 -22.781 1 97.06 201 LEU A CA 1
ATOM 1519 C C . LEU A 1 201 ? -2.65 -9.344 -22.547 1 97.06 201 LEU A C 1
ATOM 1521 O O . LEU A 1 201 ? -1.452 -9.297 -22.25 1 97.06 201 LEU A O 1
ATOM 1525 N N . LEU A 1 202 ? -3.283 -10.453 -22.641 1 98.31 202 LEU A N 1
ATOM 1526 C CA . LEU A 1 202 ? -2.602 -11.727 -22.469 1 98.31 202 LEU A CA 1
ATOM 1527 C C . LEU A 1 202 ? -1.52 -11.906 -23.531 1 98.31 202 LEU A C 1
ATOM 1529 O O . LEU A 1 202 ? -0.432 -12.406 -23.234 1 98.31 202 LEU A O 1
ATOM 1533 N N . GLU A 1 203 ? -1.838 -11.523 -24.734 1 98.12 203 GLU A N 1
ATOM 1534 C CA . GLU A 1 203 ? -0.858 -11.602 -25.812 1 98.12 203 GLU A CA 1
ATOM 1535 C C . GLU A 1 203 ? 0.343 -10.703 -25.547 1 98.12 203 GLU A C 1
ATOM 1537 O O . GLU A 1 203 ? 1.484 -11.078 -25.812 1 98.12 203 GLU A O 1
ATOM 1542 N N . LEU A 1 204 ? 0.057 -9.578 -25.078 1 97.25 204 LEU A N 1
ATOM 1543 C CA . LEU A 1 204 ? 1.134 -8.664 -24.703 1 97.25 204 LEU A CA 1
ATOM 1544 C C . LEU A 1 204 ? 2.008 -9.273 -23.609 1 97.25 204 LEU A C 1
ATOM 1546 O O . LEU A 1 204 ? 3.236 -9.25 -23.703 1 97.25 204 LEU A O 1
ATOM 1550 N N . PHE A 1 205 ? 1.399 -9.789 -22.547 1 98.5 205 PHE A N 1
ATOM 1551 C CA . PHE A 1 205 ? 2.135 -10.422 -21.453 1 98.5 205 PHE A CA 1
ATOM 1552 C C . PHE A 1 205 ? 3.004 -11.562 -21.984 1 98.5 205 PHE A C 1
ATOM 1554 O O . PHE A 1 205 ? 4.188 -11.648 -21.641 1 98.5 205 PHE A O 1
ATOM 1561 N N . ARG A 1 206 ? 2.424 -12.375 -22.766 1 98.56 206 ARG A N 1
ATOM 1562 C CA . ARG A 1 206 ? 3.127 -13.523 -23.328 1 98.56 206 ARG A CA 1
ATOM 1563 C C . ARG A 1 206 ? 4.344 -13.078 -24.125 1 98.56 206 ARG A C 1
ATOM 1565 O O . ARG A 1 206 ? 5.422 -13.656 -24 1 98.56 206 ARG A O 1
ATOM 1572 N N . SER A 1 207 ? 4.141 -12.102 -24.969 1 98.31 207 SER A N 1
ATOM 1573 C CA . SER A 1 207 ? 5.227 -11.586 -25.797 1 98.31 207 SER A CA 1
ATOM 1574 C C . SER A 1 207 ? 6.348 -11.008 -24.938 1 98.31 207 SER A C 1
ATOM 1576 O O . SER A 1 207 ? 7.523 -11.297 -25.172 1 98.31 207 SER A O 1
ATOM 1578 N N . CYS A 1 208 ? 6 -10.211 -23.922 1 98.56 208 CYS A N 1
ATOM 1579 C CA . CYS A 1 208 ? 6.984 -9.617 -23.031 1 98.56 208 CYS A CA 1
ATOM 1580 C C . CYS A 1 208 ? 7.762 -10.695 -22.281 1 98.56 208 CYS A C 1
ATOM 1582 O O . CYS A 1 208 ? 8.961 -10.539 -22.031 1 98.56 208 CYS A O 1
ATOM 1584 N N . TRP A 1 209 ? 7.098 -11.734 -21.969 1 98.69 209 TRP A N 1
ATOM 1585 C CA . TRP A 1 209 ? 7.629 -12.789 -21.109 1 98.69 209 TRP A CA 1
ATOM 1586 C C . TRP A 1 209 ? 8.523 -13.734 -21.891 1 98.69 209 TRP A C 1
ATOM 1588 O O . TRP A 1 209 ? 9.578 -14.148 -21.406 1 98.69 209 TRP A O 1
ATOM 1598 N N . LEU A 1 210 ? 8.195 -13.992 -23.188 1 98.69 210 LEU A N 1
ATOM 1599 C CA . LEU A 1 210 ? 8.789 -15.172 -23.797 1 98.69 210 LEU A CA 1
ATOM 1600 C C . LEU A 1 210 ? 9.508 -14.812 -25.094 1 98.69 210 LEU A C 1
ATOM 1602 O O . LEU A 1 210 ? 10.414 -15.531 -25.516 1 98.69 210 LEU A O 1
ATOM 1606 N N . ASP A 1 211 ? 9.055 -13.789 -25.797 1 98.38 211 ASP A N 1
ATOM 1607 C CA . ASP A 1 211 ? 9.656 -13.5 -27.094 1 98.38 211 ASP A CA 1
A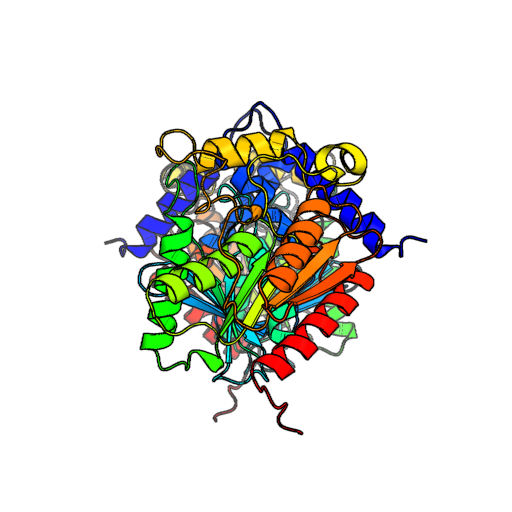TOM 1608 C C . ASP A 1 211 ? 11.156 -13.242 -26.953 1 98.38 211 ASP A C 1
ATOM 1610 O O . ASP A 1 211 ? 11.594 -12.523 -26.062 1 98.38 211 ASP A O 1
ATOM 1614 N N . GLY A 1 212 ? 11.938 -13.852 -27.797 1 98 212 GLY A N 1
ATOM 1615 C CA . GLY A 1 212 ? 13.375 -13.648 -27.812 1 98 212 GLY A CA 1
ATOM 1616 C C . GLY A 1 212 ? 14.117 -14.594 -26.875 1 98 212 GLY A C 1
ATOM 1617 O O . GLY A 1 212 ? 15.352 -14.586 -26.828 1 98 212 GLY A O 1
ATOM 1618 N N . THR A 1 213 ? 13.438 -15.461 -26.125 1 98.19 213 THR A N 1
ATOM 1619 C CA . THR A 1 213 ? 14.055 -16.359 -25.156 1 98.19 213 THR A CA 1
ATOM 1620 C C . THR A 1 213 ? 14.398 -17.703 -25.812 1 98.19 213 THR A C 1
ATOM 1622 O O . THR A 1 213 ? 15.148 -18.5 -25.25 1 98.19 213 THR A O 1
ATOM 1625 N N . GLY A 1 214 ? 13.852 -18 -26.938 1 98 214 GLY A N 1
ATOM 1626 C CA . GLY A 1 214 ? 13.992 -19.297 -27.578 1 98 214 GLY A CA 1
ATOM 1627 C C . GLY A 1 214 ? 13 -20.312 -27.078 1 98 214 GLY A C 1
ATOM 1628 O O . GLY A 1 214 ? 12.977 -21.453 -27.562 1 98 214 GLY A O 1
ATOM 1629 N N . VAL A 1 215 ? 12.172 -19.938 -26.156 1 97.81 215 VAL A N 1
ATOM 1630 C CA . VAL A 1 215 ? 11.148 -20.828 -25.625 1 97.81 215 VAL A CA 1
ATOM 1631 C C . VAL A 1 215 ? 9.836 -20.625 -26.375 1 97.81 215 VAL A C 1
ATOM 1633 O O . VAL A 1 215 ? 9.281 -19.516 -26.359 1 97.81 215 VAL A O 1
ATOM 1636 N N . GLU A 1 216 ? 9.344 -21.672 -26.969 1 97.62 216 GLU A N 1
ATOM 1637 C CA . GLU A 1 216 ? 8.078 -21.609 -27.703 1 97.62 216 GLU A CA 1
ATOM 1638 C C . GLU A 1 216 ? 6.887 -21.594 -26.75 1 97.62 216 GLU A C 1
ATOM 1640 O O . GLU A 1 216 ? 6.965 -22.141 -25.656 1 97.62 216 GLU A O 1
ATOM 1645 N N . TYR A 1 217 ? 5.758 -21.078 -27.25 1 98.06 217 TYR A N 1
ATOM 1646 C CA . TYR A 1 217 ? 4.562 -21 -26.422 1 98.06 217 TYR A CA 1
ATOM 1647 C C . TYR A 1 217 ? 4.035 -22.375 -26.062 1 98.06 217 TYR A C 1
ATOM 1649 O O . TYR A 1 217 ? 3.309 -22.547 -25.078 1 98.06 217 TYR A O 1
ATOM 1657 N N . THR A 1 218 ? 4.438 -23.422 -26.828 1 97.75 218 THR A N 1
ATOM 1658 C CA . THR A 1 218 ? 3.959 -24.781 -26.609 1 97.75 218 THR A CA 1
ATOM 1659 C C . THR A 1 218 ? 4.914 -25.547 -25.703 1 97.75 218 THR A C 1
ATOM 1661 O O . THR A 1 218 ? 4.656 -26.703 -25.359 1 97.75 218 THR A O 1
ATOM 1664 N N . ASP A 1 219 ? 6.023 -24.953 -25.375 1 97.88 219 ASP A N 1
ATOM 1665 C CA . ASP A 1 219 ? 7.02 -25.609 -24.531 1 97.88 219 ASP A CA 1
ATOM 1666 C C . ASP A 1 219 ? 6.441 -25.969 -23.172 1 97.88 219 ASP A C 1
ATOM 1668 O O . ASP A 1 219 ? 5.891 -25.109 -22.484 1 97.88 219 ASP A O 1
ATOM 1672 N N . PRO A 1 220 ? 6.57 -27.234 -22.703 1 97.19 220 PRO A N 1
ATOM 1673 C CA . PRO A 1 220 ? 5.98 -27.672 -21.438 1 97.19 220 PRO A CA 1
ATOM 1674 C C . PRO A 1 220 ? 6.547 -26.922 -20.234 1 97.19 220 PRO A C 1
ATOM 1676 O O . PRO A 1 220 ? 5.965 -26.953 -19.156 1 97.19 220 PRO A O 1
ATOM 1679 N N . ARG A 1 221 ? 7.621 -26.219 -20.438 1 95.25 221 ARG A N 1
ATOM 1680 C CA . ARG A 1 221 ? 8.195 -25.438 -19.344 1 95.25 221 ARG A CA 1
ATOM 1681 C C . ARG A 1 221 ? 7.352 -24.203 -19.047 1 95.25 221 ARG A C 1
ATOM 1683 O O . ARG A 1 221 ? 7.391 -23.656 -17.938 1 95.25 221 ARG A O 1
ATOM 1690 N N . VAL A 1 222 ? 6.59 -23.719 -20.031 1 97.88 222 VAL A N 1
ATOM 1691 C CA . VAL A 1 222 ? 5.789 -22.516 -19.844 1 97.88 222 VAL A CA 1
ATOM 1692 C C . VAL A 1 222 ? 4.316 -22.812 -20.109 1 97.88 222 VAL A C 1
ATOM 1694 O O . VAL A 1 222 ? 3.434 -22.094 -19.641 1 97.88 222 VAL A O 1
ATOM 1697 N N . HIS A 1 223 ? 4.043 -23.844 -20.828 1 98.19 223 HIS A N 1
ATOM 1698 C CA . HIS A 1 223 ? 2.707 -24.328 -21.156 1 98.19 223 HIS A CA 1
ATOM 1699 C C . HIS A 1 223 ? 2.34 -25.531 -20.281 1 98.19 223 HIS A C 1
ATOM 1701 O O . HIS A 1 223 ? 2.506 -26.688 -20.703 1 98.19 223 HIS A O 1
ATOM 1707 N N . LEU A 1 224 ? 1.703 -25.281 -19.172 1 97.62 224 LEU A N 1
ATOM 1708 C CA . LEU A 1 224 ? 1.488 -26.297 -18.141 1 97.62 224 LEU A CA 1
ATOM 1709 C C . LEU A 1 224 ? 0.666 -27.469 -18.703 1 97.62 224 LEU A C 1
ATOM 1711 O O . LEU A 1 224 ? 0.851 -28.609 -18.297 1 97.62 224 LEU A O 1
ATOM 1715 N N . LEU A 1 225 ? -0.225 -27.156 -19.625 1 97.88 225 LEU A N 1
ATOM 1716 C CA . LEU A 1 225 ? -1.123 -28.188 -20.109 1 97.88 225 LEU A CA 1
ATOM 1717 C C . LEU A 1 225 ? -0.356 -29.234 -20.906 1 97.88 225 LEU A C 1
ATOM 1719 O O . LEU A 1 225 ? -0.876 -30.328 -21.172 1 97.88 225 LEU A O 1
ATOM 1723 N N . ALA A 1 226 ? 0.862 -28.938 -21.312 1 97.5 226 ALA A N 1
ATOM 1724 C CA . ALA A 1 226 ? 1.702 -29.875 -22.047 1 97.5 226 ALA A CA 1
ATOM 1725 C C . ALA A 1 226 ? 2.717 -30.547 -21.125 1 97.5 226 ALA A C 1
ATOM 1727 O O . ALA A 1 226 ? 3.441 -31.453 -21.547 1 97.5 226 ALA A O 1
ATOM 1728 N N . ALA A 1 227 ? 2.783 -30.172 -19.906 1 98 227 ALA A N 1
ATOM 1729 C CA . ALA A 1 227 ? 3.773 -30.688 -18.953 1 98 227 ALA A CA 1
ATOM 1730 C C . ALA A 1 227 ? 3.346 -32.031 -18.406 1 98 227 ALA A C 1
ATOM 1732 O O . ALA A 1 227 ? 2.184 -32.438 -18.531 1 98 227 ALA A O 1
ATOM 1733 N N . ASP A 1 228 ? 4.332 -32.812 -17.875 1 98 228 ASP A N 1
ATOM 1734 C CA . ASP A 1 228 ? 4.02 -33.969 -17.031 1 98 228 ASP A CA 1
ATOM 1735 C C . ASP A 1 228 ? 3.512 -33.531 -15.664 1 98 228 ASP A C 1
ATOM 1737 O O . ASP A 1 228 ? 4.273 -32.969 -14.867 1 98 228 ASP A O 1
ATOM 1741 N N . LEU A 1 229 ? 2.242 -33.75 -15.383 1 98.38 229 LEU A N 1
ATOM 1742 C CA . LEU A 1 229 ? 1.617 -33.219 -14.172 1 98.38 229 LEU A CA 1
ATOM 1743 C C . LEU A 1 229 ? 1.492 -34.312 -13.109 1 98.38 229 LEU A C 1
ATOM 1745 O O . LEU A 1 229 ? 0.709 -34.156 -12.164 1 98.38 229 LEU A O 1
ATOM 1749 N N . SER A 1 230 ? 2.191 -35.375 -13.281 1 97.62 230 SER A N 1
ATOM 1750 C CA . SER A 1 230 ? 2.215 -36.406 -12.25 1 97.62 230 SER A CA 1
ATOM 1751 C C . SER A 1 230 ? 3.088 -36 -11.07 1 97.62 230 SER A C 1
ATOM 1753 O O . SER A 1 230 ? 3.988 -35.188 -11.219 1 97.62 230 SER A O 1
ATOM 1755 N N . GLY A 1 231 ? 2.82 -36.5 -9.945 1 97.19 231 GLY A N 1
ATOM 1756 C CA . GLY A 1 231 ? 3.68 -36.375 -8.781 1 97.19 231 GLY A CA 1
ATOM 1757 C C . GLY A 1 231 ? 3.602 -35 -8.148 1 97.19 231 GLY A C 1
ATOM 1758 O O . GLY A 1 231 ? 4.492 -34.594 -7.387 1 97.19 231 GLY A O 1
ATOM 1759 N N . LEU A 1 232 ? 2.609 -34.219 -8.445 1 98 232 LEU A N 1
ATOM 1760 C CA . LEU A 1 232 ? 2.396 -32.969 -7.766 1 98 232 LEU A CA 1
ATOM 1761 C C . LEU A 1 232 ? 1.958 -33.188 -6.32 1 98 232 LEU A C 1
ATOM 1763 O O . LEU A 1 232 ? 1.283 -34.156 -6.016 1 98 232 LEU A O 1
ATOM 1767 N N . PRO A 1 233 ? 2.379 -32.25 -5.406 1 98.5 233 PRO A N 1
ATOM 1768 C CA . PRO A 1 233 ? 1.745 -32.281 -4.086 1 98.5 233 PRO A CA 1
ATOM 1769 C C . PRO A 1 233 ? 0.242 -32.031 -4.148 1 98.5 233 PRO A C 1
ATOM 1771 O O . PRO A 1 233 ? -0.283 -31.672 -5.203 1 98.5 233 PRO A O 1
ATOM 1774 N N . PRO A 1 234 ? -0.483 -32.312 -2.951 1 98.75 234 PRO A N 1
ATOM 1775 C CA . PRO A 1 234 ? -1.882 -31.875 -2.953 1 98.75 234 PRO A CA 1
ATOM 1776 C C . PRO A 1 234 ? -2.061 -30.469 -3.518 1 98.75 234 PRO A C 1
ATOM 1778 O O . PRO A 1 234 ? -1.331 -29.547 -3.139 1 98.75 234 PRO A O 1
ATOM 1781 N N . THR A 1 235 ? -2.98 -30.359 -4.492 1 98.88 235 THR A N 1
ATOM 1782 C CA . THR A 1 235 ? -3.139 -29.109 -5.227 1 98.88 235 THR A CA 1
ATOM 1783 C C . THR A 1 235 ? -4.598 -28.656 -5.215 1 98.88 235 THR A C 1
ATOM 1785 O O . THR A 1 235 ? -5.5 -29.453 -5.492 1 98.88 235 THR A O 1
ATOM 1788 N N . ALA A 1 236 ? -4.816 -27.422 -4.82 1 98.94 236 ALA A N 1
ATOM 1789 C CA . ALA A 1 236 ? -6.133 -26.812 -4.934 1 98.94 236 ALA A CA 1
ATOM 1790 C C . ALA A 1 236 ? -6.137 -25.719 -6.004 1 98.94 236 ALA A C 1
ATOM 1792 O O . ALA A 1 236 ? -5.219 -24.906 -6.07 1 98.94 236 ALA A O 1
ATOM 1793 N N . VAL A 1 237 ? -7.145 -25.75 -6.863 1 98.94 237 VAL A N 1
ATOM 1794 C CA . VAL A 1 237 ? -7.312 -24.766 -7.93 1 98.94 237 VAL A CA 1
ATOM 1795 C C . VAL A 1 237 ? -8.633 -24.031 -7.746 1 98.94 237 VAL A C 1
ATOM 1797 O O . VAL A 1 237 ? -9.695 -24.656 -7.637 1 98.94 237 VAL A O 1
ATOM 1800 N N . TYR A 1 238 ? -8.57 -22.75 -7.641 1 98.94 238 TYR A N 1
ATOM 1801 C CA . TYR A 1 238 ? -9.75 -21.891 -7.613 1 98.94 238 TYR A CA 1
ATOM 1802 C C . TYR A 1 238 ? -9.781 -20.984 -8.836 1 98.94 238 TYR A C 1
ATOM 1804 O O . TYR A 1 238 ? -8.742 -20.531 -9.305 1 98.94 238 TYR A O 1
ATOM 1812 N N . TYR A 1 239 ? -10.977 -20.734 -9.344 1 98.88 239 TYR A N 1
ATOM 1813 C CA . TYR A 1 239 ? -11.086 -19.812 -10.461 1 98.88 239 TYR A CA 1
ATOM 1814 C C . TYR A 1 239 ? -12.453 -19.141 -10.5 1 98.88 239 TYR A C 1
ATOM 1816 O O . TYR A 1 239 ? -13.406 -19.641 -9.883 1 98.88 239 TYR A O 1
ATOM 1824 N N . GLY A 1 240 ? -12.539 -17.969 -11.094 1 98.69 240 GLY A N 1
ATOM 1825 C CA . GLY A 1 240 ? -13.805 -17.281 -11.273 1 98.69 240 GLY A CA 1
ATOM 1826 C C . GLY A 1 240 ? -14.523 -17.688 -12.555 1 98.69 240 GLY A C 1
ATOM 1827 O O . GLY A 1 240 ? -13.891 -17.859 -13.594 1 98.69 240 GLY A O 1
ATOM 1828 N N . GLU A 1 241 ? -15.766 -17.75 -12.484 1 98.38 241 GLU A N 1
ATOM 1829 C CA . GLU A 1 241 ? -16.594 -18.156 -13.609 1 98.38 241 GLU A CA 1
ATOM 1830 C C . GLU A 1 241 ? -16.422 -17.203 -14.789 1 98.38 241 GLU A C 1
ATOM 1832 O O . GLU A 1 241 ? -16.422 -17.625 -15.945 1 98.38 241 GLU A O 1
ATOM 1837 N N . TYR A 1 242 ? -16.203 -15.969 -14.578 1 98.12 242 TYR A N 1
ATOM 1838 C CA . TYR A 1 242 ? -16.266 -14.953 -15.617 1 98.12 242 TYR A CA 1
ATOM 1839 C C . TYR A 1 242 ? -14.875 -14.695 -16.203 1 98.12 242 TYR A C 1
ATOM 1841 O O . TYR A 1 242 ? -14.719 -13.898 -17.125 1 98.12 242 TYR A O 1
ATOM 1849 N N . GLU A 1 243 ? -13.883 -15.375 -15.711 1 98.62 243 GLU A N 1
ATOM 1850 C CA . GLU A 1 243 ? -12.531 -15.031 -16.109 1 98.62 243 GLU A CA 1
ATOM 1851 C C . GLU A 1 243 ? -12.172 -15.68 -17.453 1 98.62 243 GLU A C 1
ATOM 1853 O O . GLU A 1 243 ? -12.664 -16.766 -17.766 1 98.62 243 GLU A O 1
ATOM 1858 N N . LEU A 1 244 ? -11.297 -15.102 -18.203 1 98.81 244 LEU A N 1
ATOM 1859 C CA . LEU A 1 244 ? -10.805 -15.625 -19.469 1 98.81 244 LEU A CA 1
ATOM 1860 C C . LEU A 1 244 ? -10.094 -16.953 -19.266 1 98.81 244 LEU A C 1
ATOM 1862 O O . LEU A 1 244 ? -10.133 -17.828 -20.141 1 98.81 244 LEU A O 1
ATOM 1866 N N . LEU A 1 245 ? -9.461 -17.109 -18.109 1 98.88 245 LEU A N 1
ATOM 1867 C CA . LEU A 1 245 ? -8.609 -18.281 -17.875 1 98.88 245 LEU A CA 1
ATOM 1868 C C . LEU A 1 245 ? -9.391 -19.391 -17.188 1 98.88 245 LEU A C 1
ATOM 1870 O O . LEU A 1 245 ? -8.797 -20.344 -16.672 1 98.88 245 LEU A O 1
ATOM 1874 N N . ALA A 1 246 ? -10.727 -19.328 -17.172 1 98.88 246 ALA A N 1
ATOM 1875 C CA . ALA A 1 246 ? -11.531 -20.391 -16.562 1 98.88 246 ALA A CA 1
ATOM 1876 C C . ALA A 1 246 ? -11.242 -21.734 -17.203 1 98.88 246 ALA A C 1
ATOM 1878 O O . ALA A 1 246 ? -11.102 -22.75 -16.516 1 98.88 246 ALA A O 1
ATOM 1879 N N . SER A 1 247 ? -11.18 -21.7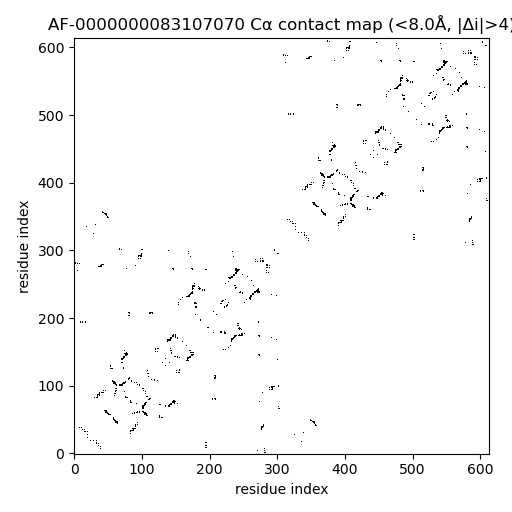66 -18.516 1 98.69 247 SER A N 1
ATOM 1880 C CA . SER A 1 247 ? -10.883 -23 -19.234 1 98.69 247 SER A CA 1
ATOM 1881 C C . SER A 1 247 ? -9.508 -23.547 -18.859 1 98.69 247 SER A C 1
ATOM 1883 O O . SER A 1 247 ? -9.297 -24.75 -18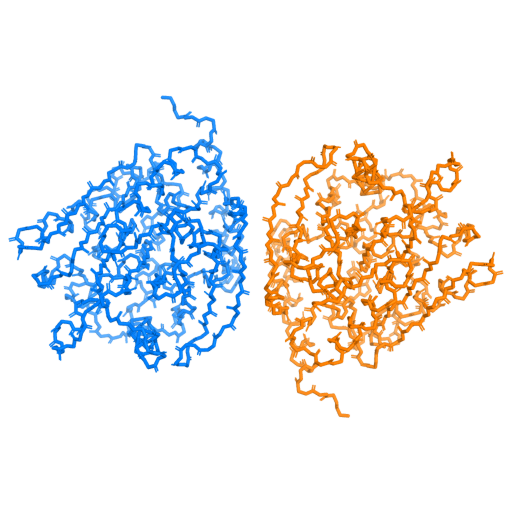.828 1 98.69 247 SER A O 1
ATOM 1885 N N . ASP A 1 248 ? -8.531 -22.641 -18.594 1 98.75 248 ASP A N 1
ATOM 1886 C CA . ASP A 1 248 ? -7.207 -23.047 -18.156 1 98.75 248 ASP A CA 1
ATOM 1887 C C . ASP A 1 248 ? -7.281 -23.844 -16.844 1 98.75 248 ASP A C 1
ATOM 1889 O O . ASP A 1 248 ? -6.676 -24.906 -16.719 1 98.75 248 ASP A O 1
ATOM 1893 N N . ALA A 1 249 ? -8.008 -23.25 -15.867 1 98.88 249 ALA A N 1
ATOM 1894 C CA . ALA A 1 249 ? -8.141 -23.875 -14.555 1 98.88 249 ALA A CA 1
ATOM 1895 C C . ALA A 1 249 ? -8.758 -25.266 -14.672 1 98.88 249 ALA A C 1
ATOM 1897 O O . ALA A 1 249 ? -8.273 -26.219 -14.055 1 98.88 249 ALA A O 1
ATOM 1898 N N . VAL A 1 250 ? -9.766 -25.344 -15.469 1 98.75 250 VAL A N 1
ATOM 1899 C CA . VAL A 1 250 ? -10.484 -26.609 -15.641 1 98.75 250 VAL A CA 1
ATOM 1900 C C . VAL A 1 250 ? -9.578 -27.625 -16.344 1 98.75 250 VAL A C 1
ATOM 1902 O O . VAL A 1 250 ? -9.445 -28.75 -15.875 1 98.75 250 VAL A O 1
ATOM 1905 N N . ALA A 1 251 ? -8.961 -27.234 -17.453 1 98.81 251 ALA A N 1
ATOM 1906 C CA . ALA A 1 251 ? -8.109 -28.125 -18.219 1 98.81 251 ALA A CA 1
ATOM 1907 C C . ALA A 1 251 ? -6.922 -28.609 -17.391 1 98.81 251 ALA A C 1
ATOM 1909 O O . ALA A 1 251 ? -6.594 -29.797 -17.391 1 98.81 251 ALA A O 1
ATOM 1910 N N . PHE A 1 252 ? -6.312 -27.688 -16.734 1 98.81 252 PHE A N 1
ATOM 1911 C CA . PHE A 1 252 ? -5.184 -28.047 -15.883 1 98.81 252 PHE A CA 1
ATOM 1912 C C . PHE A 1 252 ? -5.598 -29.062 -14.828 1 98.81 252 PHE A C 1
ATOM 1914 O O . PHE A 1 252 ? -4.926 -30.062 -14.633 1 98.81 252 PHE A O 1
ATOM 1921 N N . SER A 1 253 ? -6.68 -28.75 -14.078 1 98.75 253 SER A N 1
ATOM 1922 C CA . SER A 1 253 ? -7.152 -29.625 -13.016 1 98.75 253 SER A CA 1
ATOM 1923 C C . SER A 1 253 ? -7.449 -31.031 -13.547 1 98.75 253 SER A C 1
ATOM 1925 O O . SER A 1 253 ? -7.078 -32.031 -12.922 1 98.75 253 SER A O 1
ATOM 1927 N N . GLN A 1 254 ? -8.109 -31.094 -14.672 1 98.38 254 GLN A N 1
ATOM 1928 C CA . GLN A 1 254 ? -8.461 -32.375 -15.273 1 98.38 254 GLN A CA 1
ATOM 1929 C C . GLN A 1 254 ? -7.207 -33.156 -15.641 1 98.38 254 GLN A C 1
ATOM 1931 O O . GLN A 1 254 ? -7.102 -34.344 -15.32 1 98.38 254 GLN A O 1
ATOM 1936 N N . ARG A 1 255 ? -6.27 -32.531 -16.266 1 98.38 255 ARG A N 1
ATOM 1937 C CA . ARG A 1 255 ? -5.043 -33.219 -16.688 1 98.38 255 ARG A CA 1
ATOM 1938 C C . ARG A 1 255 ? -4.227 -33.688 -15.5 1 98.38 255 ARG A C 1
ATOM 1940 O O . ARG A 1 255 ? -3.645 -34.75 -15.523 1 98.38 255 ARG A O 1
ATOM 1947 N N . ALA A 1 256 ? -4.133 -32.844 -14.508 1 98.56 256 ALA A N 1
ATOM 1948 C CA . ALA A 1 256 ? -3.398 -33.219 -13.297 1 98.56 256 ALA A CA 1
ATOM 1949 C C . ALA A 1 256 ? -4.039 -34.406 -12.609 1 98.56 256 ALA A C 1
ATOM 1951 O O . ALA A 1 256 ? -3.338 -35.312 -12.156 1 98.56 256 ALA A O 1
ATOM 1952 N N . LYS A 1 257 ? -5.398 -34.438 -12.547 1 98.19 257 LYS A N 1
ATOM 1953 C CA . LYS A 1 257 ? -6.105 -35.562 -11.969 1 98.19 257 LYS A CA 1
ATOM 1954 C C . LYS A 1 257 ? -5.848 -36.844 -12.781 1 98.19 257 LYS A C 1
ATOM 1956 O O . LYS A 1 257 ? -5.617 -37.906 -12.203 1 98.19 257 LYS A O 1
ATOM 1961 N N . GLU A 1 258 ? -5.895 -36.688 -14.039 1 98.06 258 GLU A N 1
ATOM 1962 C CA . GLU A 1 258 ? -5.656 -37.812 -14.93 1 98.06 258 GLU A CA 1
ATOM 1963 C C . GLU A 1 258 ? -4.238 -38.344 -14.758 1 98.06 258 GLU A C 1
ATOM 1965 O O . GLU A 1 258 ? -4 -39.562 -14.93 1 98.06 258 GLU A O 1
ATOM 1970 N N . ALA A 1 259 ? -3.369 -37.469 -14.406 1 98 259 ALA A N 1
ATOM 1971 C CA . ALA A 1 259 ? -1.973 -37.844 -14.211 1 98 259 ALA A CA 1
ATOM 1972 C C . ALA A 1 259 ? -1.76 -38.438 -12.828 1 98 259 ALA A C 1
ATOM 1974 O O . ALA A 1 259 ? -0.658 -38.906 -12.5 1 98 259 ALA A O 1
ATOM 1975 N N . GLY A 1 260 ? -2.783 -38.469 -11.984 1 97.88 260 GLY A N 1
ATOM 1976 C CA . GLY A 1 260 ? -2.723 -39.156 -10.703 1 97.88 260 GLY A CA 1
ATOM 1977 C C . GLY A 1 260 ? -2.52 -38.219 -9.531 1 97.88 260 GLY A C 1
ATOM 1978 O O . GLY A 1 260 ? -2.391 -38.656 -8.391 1 97.88 260 GLY A O 1
ATOM 1979 N N . SER A 1 261 ? -2.453 -36.969 -9.773 1 97 261 SER A N 1
ATOM 1980 C CA . SER A 1 261 ? -2.266 -35.969 -8.703 1 97 261 SER A CA 1
ATOM 1981 C C . SER A 1 261 ? -3.57 -35.719 -7.961 1 97 261 SER A C 1
ATOM 1983 O O . SER A 1 261 ? -4.652 -35.812 -8.539 1 97 261 SER A O 1
ATOM 1985 N N . ASP A 1 262 ? -3.504 -35.469 -6.656 1 97.56 262 ASP A N 1
ATOM 1986 C CA . ASP A 1 262 ? -4.645 -35.062 -5.836 1 97.56 262 ASP A CA 1
ATOM 1987 C C . ASP A 1 262 ? -4.977 -33.594 -6.031 1 97.56 262 ASP A C 1
ATOM 1989 O O . ASP A 1 262 ? -4.32 -32.719 -5.457 1 97.56 262 ASP A O 1
ATOM 1993 N N . VAL A 1 263 ? -6.066 -33.344 -6.824 1 98.38 263 VAL A N 1
ATOM 1994 C CA . VAL A 1 263 ? -6.398 -31.953 -7.18 1 98.38 263 VAL A CA 1
ATOM 1995 C C . VAL A 1 263 ? -7.848 -31.656 -6.801 1 98.38 263 VAL A C 1
ATOM 1997 O O . VAL A 1 263 ? -8.75 -32.438 -7.121 1 98.38 263 VAL A O 1
ATOM 2000 N N . THR A 1 264 ? -8.039 -30.625 -6.062 1 97.88 264 THR A N 1
ATOM 2001 C CA . THR A 1 264 ? -9.367 -30.062 -5.828 1 97.88 264 THR A CA 1
ATOM 2002 C C . THR A 1 264 ? -9.578 -28.797 -6.672 1 97.88 264 THR A C 1
ATOM 2004 O O . THR A 1 264 ? -8.672 -27.984 -6.809 1 97.88 264 THR A O 1
ATOM 2007 N N . VAL A 1 265 ? -10.734 -28.703 -7.297 1 98.38 265 VAL A N 1
ATOM 2008 C CA . VAL A 1 265 ? -11.031 -27.562 -8.156 1 98.38 265 VAL A CA 1
ATOM 2009 C C . VAL A 1 265 ? -12.328 -26.891 -7.707 1 98.38 265 VAL A C 1
ATOM 2011 O O . VAL A 1 265 ? -13.32 -27.578 -7.441 1 98.38 265 VAL A O 1
ATOM 2014 N N . ARG A 1 266 ? -12.289 -25.594 -7.566 1 98.56 266 ARG A N 1
ATOM 2015 C CA . ARG A 1 266 ? -13.438 -24.828 -7.098 1 98.56 266 ARG A CA 1
ATOM 2016 C C . ARG A 1 266 ? -13.688 -23.609 -7.98 1 98.56 266 ARG A C 1
ATOM 2018 O O . ARG A 1 266 ? -12.781 -22.812 -8.211 1 98.56 266 ARG A O 1
ATOM 2025 N N . ARG A 1 267 ? -14.914 -23.547 -8.492 1 98.69 267 ARG A N 1
ATOM 2026 C CA . ARG A 1 267 ? -15.344 -22.375 -9.242 1 98.69 267 ARG A CA 1
ATOM 2027 C C . ARG A 1 267 ? -16.047 -21.375 -8.336 1 98.69 267 ARG A C 1
ATOM 2029 O O . ARG A 1 267 ? -16.844 -21.766 -7.48 1 98.69 267 ARG A O 1
ATOM 2036 N N . VAL A 1 268 ? -15.734 -20.141 -8.414 1 98.44 268 VAL A N 1
ATOM 2037 C CA . VAL A 1 268 ? -16.469 -19.078 -7.75 1 98.44 268 VAL A CA 1
ATOM 2038 C C . VAL A 1 268 ? -17.469 -18.453 -8.727 1 98.44 268 VAL A C 1
ATOM 2040 O O . VAL A 1 268 ? -17.094 -17.906 -9.758 1 98.44 268 VAL A O 1
ATOM 2043 N N . ASP A 1 269 ? -18.766 -18.5 -8.383 1 97.38 269 ASP A N 1
ATOM 2044 C CA . ASP A 1 269 ? -19.828 -18 -9.25 1 97.38 269 ASP A CA 1
ATOM 2045 C C . ASP A 1 269 ? -19.656 -16.5 -9.516 1 97.38 269 ASP A C 1
ATOM 2047 O O . ASP A 1 269 ? -19.469 -15.727 -8.578 1 97.38 269 ASP A O 1
ATOM 2051 N N . GLU A 1 270 ? -19.672 -16.203 -10.812 1 96.38 270 GLU A N 1
ATOM 2052 C CA . GLU A 1 270 ? -19.562 -14.828 -11.305 1 96.38 270 GLU A CA 1
ATOM 2053 C C . GLU A 1 270 ? -18.234 -14.195 -10.922 1 96.38 270 GLU A C 1
ATOM 2055 O O . GLU A 1 270 ? -18.078 -12.969 -10.969 1 96.38 270 GLU A O 1
ATOM 2060 N N . GLY A 1 271 ? -17.328 -15.016 -10.484 1 97.94 271 GLY A N 1
ATOM 2061 C CA . GLY A 1 271 ? -16.016 -14.508 -10.078 1 97.94 271 GLY A CA 1
ATOM 2062 C C . GLY A 1 271 ? -15.203 -13.969 -11.242 1 97.94 271 GLY A C 1
ATOM 2063 O O . GLY A 1 271 ? -15.211 -14.547 -12.328 1 97.94 271 GLY A O 1
ATOM 2064 N N . GLN A 1 272 ? -14.539 -12.836 -11.055 1 98.25 272 GLN A N 1
ATOM 2065 C CA . GLN A 1 272 ? -13.625 -12.227 -12.008 1 98.25 272 GLN A CA 1
ATOM 2066 C C . GLN A 1 272 ? -12.258 -12.914 -11.984 1 98.25 272 GLN A C 1
ATOM 2068 O O . GLN A 1 272 ? -11.992 -13.727 -11.102 1 98.25 272 GLN A O 1
ATOM 2073 N N . HIS A 1 273 ? -11.406 -12.703 -13.055 1 98.56 273 HIS A N 1
ATOM 2074 C CA . HIS A 1 273 ? -10.023 -13.156 -13 1 98.56 273 HIS A CA 1
ATOM 2075 C C . HIS A 1 273 ? -9.328 -12.648 -11.742 1 98.56 273 HIS A C 1
ATOM 2077 O O . HIS A 1 273 ? -9.438 -11.469 -11.406 1 98.56 273 HIS A O 1
ATOM 2083 N N . SER A 1 274 ? -8.602 -13.594 -11.031 1 98.56 274 SER A N 1
ATOM 2084 C CA . SER A 1 274 ? -7.957 -13.25 -9.766 1 98.56 274 SER A CA 1
ATOM 2085 C C . SER A 1 274 ? -8.945 -12.594 -8.805 1 98.56 274 SER A C 1
ATOM 2087 O O . SER A 1 274 ? -8.641 -11.57 -8.195 1 98.56 274 SER A O 1
ATOM 2089 N N . PHE A 1 275 ? -10.07 -13.188 -8.625 1 98.56 275 PHE A N 1
ATOM 2090 C CA . PHE A 1 275 ? -11.188 -12.648 -7.855 1 98.56 275 PHE A CA 1
ATOM 2091 C C . PHE A 1 275 ? -10.766 -12.367 -6.418 1 98.56 275 PHE A C 1
ATOM 2093 O O . PHE A 1 275 ? -11.398 -11.555 -5.734 1 98.56 275 PHE A O 1
ATOM 2100 N N . ILE A 1 276 ? -9.688 -12.93 -5.887 1 98.75 276 ILE A N 1
ATOM 2101 C CA . ILE A 1 276 ? -9.242 -12.781 -4.508 1 98.75 276 ILE A CA 1
ATOM 2102 C C . ILE A 1 276 ? -8.844 -11.328 -4.246 1 98.75 276 ILE A C 1
ATOM 2104 O O . ILE A 1 276 ? -8.711 -10.914 -3.096 1 98.75 276 ILE A O 1
ATOM 2108 N N . ILE A 1 277 ? -8.656 -10.547 -5.332 1 98.25 277 ILE A N 1
ATOM 2109 C CA . ILE A 1 277 ? -8.359 -9.117 -5.219 1 98.25 277 ILE A CA 1
ATOM 2110 C C . ILE A 1 277 ? -9.508 -8.414 -4.496 1 98.25 277 ILE A C 1
ATOM 2112 O O . ILE A 1 277 ? -9.32 -7.328 -3.943 1 98.25 277 ILE A O 1
ATOM 2116 N N . GLY A 1 278 ? -10.695 -8.961 -4.445 1 98.44 278 GLY A N 1
ATOM 2117 C CA . GLY A 1 278 ? -11.852 -8.398 -3.768 1 98.44 278 GLY A CA 1
ATOM 2118 C C . GLY A 1 278 ? -11.906 -8.75 -2.293 1 98.44 278 GLY A C 1
ATOM 2119 O O . GLY A 1 278 ? -12.914 -8.492 -1.628 1 98.44 278 GLY A O 1
ATOM 2120 N N . ALA A 1 279 ? -10.844 -9.32 -1.732 1 98.69 279 ALA A N 1
ATOM 2121 C CA . ALA A 1 279 ? -10.812 -9.805 -0.353 1 98.69 279 ALA A CA 1
ATOM 2122 C C . ALA A 1 279 ? -11.25 -8.711 0.619 1 98.69 279 ALA A C 1
ATOM 2124 O O . ALA A 1 279 ? -10.766 -7.578 0.551 1 98.69 279 ALA A O 1
ATOM 2125 N N . GLY A 1 280 ? -12.141 -9.055 1.488 1 98.06 280 GLY A N 1
ATOM 2126 C CA . GLY A 1 280 ? -12.633 -8.141 2.512 1 98.06 280 GLY A CA 1
ATOM 2127 C C . GLY A 1 280 ? -13.758 -7.246 2.023 1 98.06 280 GLY A C 1
ATOM 2128 O O . GLY A 1 280 ? -14.375 -6.535 2.816 1 98.06 280 GLY A O 1
ATOM 2129 N N . ARG A 1 281 ? -14.062 -7.254 0.754 1 96.94 281 ARG A N 1
ATOM 2130 C CA . ARG A 1 281 ? -15.07 -6.352 0.199 1 96.94 281 ARG A CA 1
ATOM 2131 C C . ARG A 1 281 ? -16.219 -7.133 -0.43 1 96.94 281 ARG A C 1
ATOM 2133 O O . ARG A 1 281 ? -17.344 -6.641 -0.493 1 96.94 281 ARG A O 1
ATOM 2140 N N . VAL A 1 282 ? -15.898 -8.305 -0.919 1 97.38 282 VAL A N 1
ATOM 2141 C CA . VAL A 1 282 ? -16.875 -9.133 -1.621 1 97.38 282 VAL A CA 1
ATOM 2142 C C . VAL A 1 282 ? -17.125 -10.422 -0.833 1 97.38 282 VAL A C 1
ATOM 2144 O O . VAL A 1 282 ? -16.203 -11.234 -0.659 1 97.38 282 VAL A O 1
ATOM 2147 N N . GLU A 1 283 ? -18.297 -10.695 -0.444 1 96.88 283 GLU A N 1
ATOM 2148 C CA . GLU A 1 283 ? -18.641 -11.82 0.426 1 96.88 283 GLU A CA 1
ATOM 2149 C C . GLU A 1 283 ? -18.266 -13.148 -0.21 1 96.88 283 GLU A C 1
ATOM 2151 O O . GLU A 1 283 ? -17.703 -14.023 0.459 1 96.88 283 GLU A O 1
ATOM 2156 N N . ALA A 1 284 ? -18.578 -13.312 -1.49 1 97.38 284 ALA A N 1
ATOM 2157 C CA . ALA A 1 284 ? -18.266 -14.562 -2.18 1 97.38 284 ALA A CA 1
ATOM 2158 C C . ALA A 1 284 ? -16.75 -14.812 -2.189 1 97.38 284 ALA A C 1
ATOM 2160 O O . ALA A 1 284 ? -16.312 -15.953 -2.119 1 97.38 284 ALA A O 1
ATOM 2161 N N . VAL A 1 285 ? -16 -13.766 -2.311 1 98.38 285 VAL A N 1
ATOM 2162 C CA . VAL A 1 285 ? -14.547 -13.859 -2.287 1 98.38 285 VAL A CA 1
ATOM 2163 C C . VAL A 1 285 ? -14.078 -14.266 -0.891 1 98.38 285 VAL A C 1
ATOM 2165 O O . VAL A 1 285 ? -13.234 -15.148 -0.747 1 98.38 285 VAL A O 1
ATOM 2168 N N . ASP A 1 286 ? -14.664 -13.648 0.125 1 98.5 286 ASP A N 1
ATOM 2169 C CA . ASP A 1 286 ? -14.305 -13.969 1.504 1 98.5 286 ASP A CA 1
ATOM 2170 C C . ASP A 1 286 ? -14.617 -15.43 1.824 1 98.5 286 ASP A C 1
ATOM 2172 O O . ASP A 1 286 ? -13.852 -16.094 2.531 1 98.5 286 ASP A O 1
ATOM 2176 N N . ARG A 1 287 ? -15.695 -15.906 1.324 1 98.5 287 ARG A N 1
ATOM 2177 C CA . ARG A 1 287 ? -16.047 -17.312 1.521 1 98.5 287 ARG A CA 1
ATOM 2178 C C . ARG A 1 287 ? -15.023 -18.219 0.854 1 98.5 287 ARG A C 1
ATOM 2180 O O . ARG A 1 287 ? -14.617 -19.234 1.433 1 98.5 287 ARG A O 1
ATOM 2187 N N . ALA A 1 288 ? -14.672 -17.906 -0.353 1 98.81 288 ALA A N 1
ATOM 2188 C CA . ALA A 1 288 ? -13.68 -18.703 -1.063 1 98.81 288 ALA A CA 1
ATOM 2189 C C . ALA A 1 288 ? -12.344 -18.703 -0.319 1 98.81 288 ALA A C 1
ATOM 2191 O O . ALA A 1 288 ? -11.688 -19.734 -0.21 1 98.81 288 ALA A O 1
ATOM 2192 N N . ILE A 1 289 ? -11.953 -17.562 0.198 1 98.88 289 ILE A N 1
ATOM 2193 C CA . ILE A 1 289 ? -10.695 -17.438 0.926 1 98.88 289 ILE A CA 1
ATOM 2194 C C . ILE A 1 289 ? -10.758 -18.266 2.207 1 98.88 289 ILE A C 1
ATOM 2196 O O . ILE A 1 289 ? -9.781 -18.922 2.578 1 98.88 289 ILE A O 1
ATOM 2200 N N . ALA A 1 290 ? -11.875 -18.266 2.861 1 98.75 290 ALA A N 1
ATOM 2201 C CA . ALA A 1 290 ? -12.055 -19.109 4.035 1 98.75 290 ALA A CA 1
ATOM 2202 C C . ALA A 1 290 ? -11.891 -20.578 3.676 1 98.75 290 ALA A C 1
ATOM 2204 O O . ALA A 1 290 ? -11.281 -21.344 4.426 1 98.75 290 ALA A O 1
ATOM 2205 N N . GLU A 1 291 ? -12.469 -20.969 2.547 1 98.81 291 GLU A N 1
ATOM 2206 C CA . GLU A 1 291 ? -12.328 -22.344 2.066 1 98.81 291 GLU A CA 1
ATOM 2207 C C . GLU A 1 291 ? -10.867 -22.672 1.77 1 98.81 291 GLU A C 1
ATOM 2209 O O . GLU A 1 291 ? -10.383 -23.75 2.137 1 98.81 291 GLU A O 1
ATOM 2214 N N . MET A 1 292 ? -10.164 -21.797 1.109 1 98.88 292 MET A N 1
ATOM 2215 C CA . MET A 1 292 ? -8.742 -21.953 0.851 1 98.88 292 MET A CA 1
ATOM 2216 C C . MET A 1 292 ? -7.973 -22.156 2.152 1 98.88 292 MET A C 1
ATOM 2218 O O . MET A 1 292 ? -7.098 -23.016 2.236 1 98.88 292 MET A O 1
ATOM 2222 N N . GLY A 1 293 ? -8.328 -21.266 3.113 1 98.75 293 GLY A N 1
ATOM 2223 C CA . GLY A 1 293 ? -7.668 -21.359 4.406 1 98.75 293 GLY A CA 1
ATOM 2224 C C . GLY A 1 293 ? -7.836 -22.703 5.074 1 98.75 293 GLY A C 1
ATOM 2225 O O . GLY A 1 293 ? -6.863 -23.297 5.555 1 98.75 293 GLY A O 1
ATOM 2226 N N . ARG A 1 294 ? -9.062 -23.203 5.121 1 98.38 294 ARG A N 1
ATOM 2227 C CA . ARG A 1 294 ? -9.32 -24.5 5.715 1 98.38 294 ARG A CA 1
ATOM 2228 C C . ARG A 1 294 ? -8.547 -25.609 5 1 98.38 294 ARG A C 1
ATOM 2230 O O . ARG A 1 294 ? -7.984 -26.484 5.641 1 98.38 294 ARG A O 1
ATOM 2237 N N . TRP A 1 295 ? -8.555 -25.562 3.727 1 98.75 295 TRP A N 1
ATOM 2238 C CA . TRP A 1 295 ? -7.84 -26.562 2.936 1 98.75 295 TRP A CA 1
ATOM 2239 C C . TRP A 1 295 ? -6.344 -26.516 3.229 1 98.75 295 TRP A C 1
ATOM 2241 O O . TRP A 1 295 ? -5.711 -27.562 3.42 1 98.75 295 TRP A O 1
ATOM 2251 N N . LEU A 1 296 ? -5.754 -25.328 3.283 1 98.81 296 LEU A N 1
ATOM 2252 C CA . LEU A 1 296 ? -4.332 -25.156 3.559 1 98.81 296 LEU A CA 1
ATOM 2253 C C . LEU A 1 296 ? -3.984 -25.656 4.953 1 98.81 296 LEU A C 1
ATOM 2255 O O . LEU A 1 296 ? -2.936 -26.281 5.152 1 98.81 296 LEU A O 1
ATOM 2259 N N . ARG A 1 297 ? -4.836 -25.359 5.922 1 98.38 297 ARG A N 1
ATOM 2260 C CA . ARG A 1 297 ? -4.621 -25.844 7.277 1 98.38 297 ARG A CA 1
ATOM 2261 C C . ARG A 1 297 ? -4.504 -27.375 7.293 1 98.38 297 ARG A C 1
ATOM 2263 O O . ARG A 1 297 ? -3.613 -27.922 7.941 1 98.38 297 ARG A O 1
ATOM 2270 N N . SER A 1 298 ? -5.414 -27.953 6.617 1 97.88 298 SER A N 1
ATOM 2271 C CA . SER A 1 298 ? -5.418 -29.406 6.551 1 97.88 298 SER A CA 1
ATOM 2272 C C . SER A 1 298 ? -4.18 -29.938 5.828 1 97.88 298 SER A C 1
ATOM 2274 O O . SER A 1 298 ? -3.529 -30.875 6.297 1 97.88 298 SER A O 1
ATOM 2276 N N . ALA A 1 299 ? -3.822 -29.359 4.699 1 98.19 299 ALA A N 1
ATOM 2277 C CA . ALA A 1 299 ? -2.723 -29.828 3.859 1 98.19 299 ALA A CA 1
ATOM 2278 C C . ALA A 1 299 ? -1.383 -29.672 4.574 1 98.19 299 ALA A C 1
ATOM 2280 O O . ALA A 1 299 ? -0.479 -30.484 4.391 1 98.19 299 ALA A O 1
ATOM 2281 N N . LEU A 1 300 ? -1.271 -28.578 5.387 1 98.25 300 LEU A N 1
ATOM 2282 C CA . LEU A 1 300 ? 0.009 -28.297 6.023 1 98.25 300 LEU A CA 1
ATOM 2283 C C . LEU A 1 300 ? 0.021 -28.781 7.469 1 98.25 300 LEU A C 1
ATOM 2285 O O . LEU A 1 300 ? 1.04 -28.672 8.156 1 98.25 300 LEU A O 1
ATOM 2289 N N . GLY A 1 301 ? -1.062 -29.266 7.922 1 97.44 301 GLY A N 1
ATOM 2290 C CA . GLY A 1 301 ? -1.16 -29.75 9.289 1 97.44 301 GLY A CA 1
ATOM 2291 C C . GLY A 1 301 ? -1.081 -28.641 10.32 1 97.44 301 GLY A C 1
ATOM 2292 O O . GLY A 1 301 ? -0.383 -28.766 11.328 1 97.44 301 GLY A O 1
ATOM 2293 N N . ILE A 1 302 ? -1.761 -27.531 9.969 1 95.81 302 ILE A N 1
ATOM 2294 C CA . ILE A 1 302 ? -1.766 -26.406 10.891 1 95.81 302 ILE A CA 1
ATOM 2295 C C . ILE A 1 302 ? -2.895 -26.578 11.906 1 95.81 302 ILE A C 1
ATOM 2297 O O . ILE A 1 302 ? -4.051 -26.781 11.531 1 95.81 302 ILE A O 1
ATOM 2301 N N . HIS A 1 303 ? -2.533 -26.672 13.156 1 84.19 303 HIS A N 1
ATOM 2302 C CA . HIS A 1 303 ? -3.521 -26.859 14.211 1 84.19 303 HIS A CA 1
ATOM 2303 C C . HIS A 1 303 ? -3.744 -25.578 14.992 1 84.19 303 HIS A C 1
ATOM 2305 O O . HIS A 1 303 ? -2.805 -24.812 15.211 1 84.19 303 HIS A O 1
ATOM 2311 N N . THR A 1 304 ? -4.84 -25.016 14.828 1 66.19 304 THR A N 1
ATOM 2312 C CA . THR A 1 304 ? -5.176 -23.812 15.586 1 66.19 304 THR A CA 1
ATOM 2313 C C . THR A 1 304 ? -4.973 -24.047 17.078 1 66.19 304 THR A C 1
ATOM 2315 O O . THR A 1 304 ? -5.387 -25.078 17.609 1 66.19 304 THR A O 1
ATOM 2318 N N . VAL A 1 305 ? -3.998 -23.516 17.672 1 49.91 305 VAL A N 1
ATOM 2319 C CA . VAL A 1 305 ? -3.912 -23.609 19.125 1 49.91 305 VAL A CA 1
ATOM 2320 C C . VAL A 1 305 ? -5.184 -23.047 19.75 1 49.91 305 VAL A C 1
ATOM 2322 O O . VAL A 1 305 ? -5.598 -21.938 19.438 1 49.91 305 VAL A O 1
ATOM 2325 N N . ALA A 1 306 ? -6.09 -24.078 20.062 1 41.91 306 ALA A N 1
ATOM 2326 C CA . ALA A 1 306 ? -7.211 -23.578 20.859 1 41.91 306 ALA A CA 1
ATOM 2327 C C . ALA A 1 306 ? -6.754 -22.531 21.859 1 41.91 306 ALA A C 1
ATOM 2329 O O . ALA A 1 306 ? -5.746 -22.703 22.547 1 41.91 306 ALA A O 1
ATOM 2330 N N . ALA A 1 307 ? -7.305 -21.406 21.875 1 32.19 307 ALA A N 1
ATOM 2331 C CA . ALA A 1 307 ? -7.207 -20.531 23.031 1 32.19 307 ALA A CA 1
ATOM 2332 C C . ALA A 1 307 ? -7.484 -21.297 24.328 1 32.19 307 ALA A C 1
ATOM 2334 O O . ALA A 1 307 ? -8.359 -22.156 24.359 1 32.19 307 ALA A O 1
ATOM 2335 N N . MET B 1 1 ? 28.609 14.305 4.754 1 28.95 1 MET B N 1
ATOM 2336 C CA . MET B 1 1 ? 28.5 13.305 3.693 1 28.95 1 MET B CA 1
ATOM 2337 C C . MET B 1 1 ? 27.109 12.688 3.672 1 28.95 1 MET B C 1
ATOM 2339 O O . MET B 1 1 ? 26.609 12.227 4.703 1 28.95 1 MET B O 1
ATOM 2343 N N . ALA B 1 2 ? 26.344 13.133 2.871 1 43.75 2 ALA B N 1
ATOM 2344 C CA . ALA B 1 2 ? 25 12.562 2.832 1 43.75 2 ALA B CA 1
ATOM 2345 C C . ALA B 1 2 ? 25.047 11.039 2.947 1 43.75 2 ALA B C 1
ATOM 2347 O O . ALA B 1 2 ? 25.75 10.375 2.186 1 43.75 2 ALA B O 1
ATOM 2348 N N . THR B 1 3 ? 24.641 10.523 4.145 1 53.88 3 THR B N 1
ATOM 2349 C CA . THR B 1 3 ? 24.625 9.078 4.34 1 53.88 3 THR B CA 1
ATOM 2350 C C . THR B 1 3 ? 23.938 8.383 3.164 1 53.88 3 THR B C 1
ATOM 2352 O O . THR B 1 3 ? 23.094 8.969 2.5 1 53.88 3 THR B O 1
ATOM 2355 N N . GLU B 1 4 ? 24.438 7.367 2.449 1 55.81 4 GLU B N 1
ATOM 2356 C CA . GLU B 1 4 ? 24.031 6.539 1.322 1 55.81 4 GLU B CA 1
ATOM 2357 C C . GLU B 1 4 ? 22.5 6.441 1.237 1 55.81 4 GLU B C 1
ATOM 2359 O O . GLU B 1 4 ? 21.922 6.594 0.159 1 55.81 4 GLU B O 1
ATOM 2364 N N . GLY B 1 5 ? 21.781 6.637 2.273 1 69.69 5 GLY B N 1
ATOM 2365 C CA . GLY B 1 5 ? 20.328 6.527 2.309 1 69.69 5 GLY B CA 1
ATOM 2366 C C . GLY B 1 5 ? 19.625 7.797 1.873 1 69.69 5 GLY B C 1
ATOM 2367 O O . GLY B 1 5 ? 18.594 7.742 1.203 1 69.69 5 GLY B O 1
ATOM 2368 N N . ALA B 1 6 ? 20.172 8.875 2.135 1 77.5 6 ALA B N 1
ATOM 2369 C CA . ALA B 1 6 ? 19.547 10.148 1.802 1 77.5 6 ALA B CA 1
ATOM 2370 C C . ALA B 1 6 ? 19.625 10.422 0.302 1 77.5 6 ALA B C 1
ATOM 2372 O O . ALA B 1 6 ? 18.672 10.93 -0.292 1 77.5 6 ALA B O 1
ATOM 2373 N N . PHE B 1 7 ? 20.75 10.062 -0.321 1 76.25 7 PHE B N 1
ATOM 2374 C CA . PHE B 1 7 ? 20.906 10.227 -1.762 1 76.25 7 PHE B CA 1
ATOM 2375 C C . PHE B 1 7 ? 19.938 9.32 -2.52 1 76.25 7 PHE B C 1
ATOM 2377 O O . PHE B 1 7 ? 19.328 9.734 -3.506 1 76.25 7 PHE B O 1
ATOM 2384 N N . ASP B 1 8 ? 19.641 8.219 -1.957 1 89.19 8 ASP B N 1
ATOM 2385 C CA . ASP B 1 8 ? 18.719 7.273 -2.584 1 89.19 8 ASP B CA 1
ATOM 2386 C C . ASP B 1 8 ? 17.281 7.781 -2.523 1 89.19 8 ASP B C 1
ATOM 2388 O O . ASP B 1 8 ? 16.547 7.695 -3.508 1 89.19 8 ASP B O 1
ATOM 2392 N N . LEU B 1 9 ? 16.984 8.477 -1.438 1 95.12 9 LEU B N 1
ATOM 2393 C CA . LEU B 1 9 ? 15.648 9.031 -1.309 1 95.12 9 LEU B CA 1
ATOM 2394 C C . LEU B 1 9 ? 15.43 10.172 -2.303 1 95.12 9 LEU B C 1
ATOM 2396 O O . LEU B 1 9 ? 14.406 10.211 -2.99 1 95.12 9 LEU B O 1
ATOM 2400 N N . ALA B 1 10 ? 16.422 11.055 -2.41 1 95.94 10 ALA B N 1
ATOM 2401 C CA . ALA B 1 10 ? 16.312 12.195 -3.316 1 95.94 10 ALA B CA 1
ATOM 2402 C C . ALA B 1 10 ? 16.156 11.734 -4.762 1 95.94 10 ALA B C 1
ATOM 2404 O O . ALA B 1 10 ? 15.328 12.273 -5.504 1 95.94 10 ALA B O 1
ATOM 2405 N N . ASP B 1 11 ? 16.953 10.781 -5.152 1 96.19 11 ASP B N 1
ATOM 2406 C CA . ASP B 1 11 ? 16.875 10.25 -6.512 1 96.19 11 ASP B CA 1
ATOM 2407 C C . ASP B 1 11 ? 15.523 9.609 -6.781 1 96.19 11 ASP B C 1
ATOM 2409 O O . ASP B 1 11 ? 14.961 9.758 -7.867 1 96.19 11 ASP B O 1
ATOM 2413 N N . PHE B 1 12 ? 15.07 8.883 -5.824 1 97.25 12 PHE B N 1
ATOM 2414 C CA . PHE B 1 12 ? 13.766 8.258 -5.961 1 97.25 12 PHE B CA 1
ATOM 2415 C C . PHE B 1 12 ? 12.672 9.312 -6.148 1 97.25 12 PHE B C 1
ATOM 2417 O O . PHE B 1 12 ? 11.836 9.188 -7.043 1 97.25 12 PHE B O 1
ATOM 2424 N N . LEU B 1 13 ? 12.641 10.32 -5.301 1 97.38 13 LEU B N 1
ATOM 2425 C CA . LEU B 1 13 ? 11.641 11.383 -5.371 1 97.38 13 LEU B CA 1
ATOM 2426 C C . LEU B 1 13 ? 11.703 12.109 -6.711 1 97.38 13 LEU B C 1
ATOM 2428 O O . LEU B 1 13 ? 10.672 12.391 -7.32 1 97.38 13 LEU B O 1
ATOM 2432 N N . ALA B 1 14 ? 12.906 12.375 -7.156 1 96.19 14 ALA B N 1
ATOM 2433 C CA . ALA B 1 14 ? 13.094 13.055 -8.438 1 96.19 14 ALA B CA 1
ATOM 2434 C C . ALA B 1 14 ? 12.523 12.219 -9.586 1 96.19 14 ALA B C 1
ATOM 2436 O O . ALA B 1 14 ? 11.875 12.758 -10.484 1 96.19 14 ALA B O 1
ATOM 2437 N N . ASP B 1 15 ? 12.797 10.961 -9.547 1 96.25 15 ASP B N 1
ATOM 2438 C CA . ASP B 1 15 ? 12.32 10.07 -10.594 1 96.25 15 ASP B CA 1
ATOM 2439 C C . ASP B 1 15 ? 10.789 9.984 -10.594 1 96.25 15 ASP B C 1
ATOM 2441 O O . ASP B 1 15 ? 10.156 10.031 -11.648 1 96.25 15 ASP B O 1
ATOM 2445 N N . LEU B 1 16 ? 10.227 9.828 -9.453 1 96.62 16 LEU B N 1
ATOM 2446 C CA . LEU B 1 16 ? 8.773 9.789 -9.32 1 96.62 16 LEU B CA 1
ATOM 2447 C C . LEU B 1 16 ? 8.148 11.086 -9.82 1 96.62 16 LEU B C 1
ATOM 2449 O O . LEU B 1 16 ? 7.141 11.062 -10.531 1 96.62 16 LEU B O 1
ATOM 2453 N N . GLY B 1 17 ? 8.75 12.203 -9.359 1 95.31 17 GLY B N 1
ATOM 2454 C CA . GLY B 1 17 ? 8.273 13.492 -9.828 1 95.31 17 GLY B CA 1
ATOM 2455 C C . GLY B 1 17 ? 8.32 13.641 -11.336 1 95.31 17 GLY B C 1
ATOM 2456 O O . GLY B 1 17 ? 7.391 14.172 -11.945 1 95.31 17 GLY B O 1
ATOM 2457 N N . ARG B 1 18 ? 9.422 13.211 -11.906 1 94.5 18 ARG B N 1
ATOM 2458 C CA . ARG B 1 18 ? 9.562 13.266 -13.359 1 94.5 18 ARG B CA 1
ATOM 2459 C C . ARG B 1 18 ? 8.469 12.469 -14.047 1 94.5 18 ARG B C 1
ATOM 2461 O O . ARG B 1 18 ? 7.863 12.938 -15.016 1 94.5 18 ARG B O 1
ATOM 2468 N N . ARG B 1 19 ? 8.195 11.289 -13.539 1 94.75 19 ARG B N 1
ATOM 2469 C CA . ARG B 1 19 ? 7.164 10.453 -14.141 1 94.75 19 ARG B CA 1
ATOM 2470 C C . ARG B 1 19 ? 5.789 11.094 -14.008 1 94.75 19 ARG B C 1
ATOM 2472 O O . ARG B 1 19 ? 5 11.086 -14.953 1 94.75 19 ARG B O 1
ATOM 2479 N N . ALA B 1 20 ? 5.539 11.703 -12.914 1 94.88 20 ALA B N 1
ATOM 2480 C CA . ALA B 1 20 ? 4.223 12.266 -12.633 1 94.88 20 ALA B CA 1
ATOM 2481 C C . ALA B 1 20 ? 4.012 13.57 -13.398 1 94.88 20 ALA B C 1
ATOM 2483 O O . ALA B 1 20 ? 2.881 14.039 -13.531 1 94.88 20 ALA B O 1
ATOM 2484 N N . SER B 1 21 ? 5.07 14.195 -13.852 1 93.06 21 SER B N 1
ATOM 2485 C CA . SER B 1 21 ? 4.98 15.523 -14.453 1 93.06 21 SER B CA 1
ATOM 2486 C C . SER B 1 21 ? 4.793 15.43 -15.969 1 93.06 21 SER B C 1
ATOM 2488 O O . SER B 1 21 ? 4.977 16.422 -16.688 1 93.06 21 SER B O 1
ATOM 2490 N N . ASN B 1 22 ? 4.473 14.266 -16.453 1 91.75 22 ASN B N 1
ATOM 2491 C CA . ASN B 1 22 ? 4.184 14.133 -17.875 1 91.75 22 ASN B CA 1
ATOM 2492 C C . ASN B 1 22 ? 3 15 -18.297 1 91.75 22 ASN B C 1
ATOM 2494 O O . ASN B 1 22 ? 1.896 14.844 -17.766 1 91.75 22 ASN B O 1
ATOM 2498 N N . PRO B 1 23 ? 3.16 15.93 -19.203 1 89.81 23 PRO B N 1
ATOM 2499 C CA . PRO B 1 23 ? 2.119 16.891 -19.562 1 89.81 23 PRO B CA 1
ATOM 2500 C C . PRO B 1 23 ? 0.89 16.234 -20.188 1 89.81 23 PRO B C 1
ATOM 2502 O O . PRO B 1 23 ? -0.172 16.859 -20.281 1 89.81 23 PRO B O 1
ATOM 2505 N N . ASN B 1 24 ? 1.009 15.008 -20.641 1 90.44 24 ASN B N 1
ATOM 2506 C CA . ASN B 1 24 ? -0.106 14.305 -21.266 1 90.44 24 ASN B CA 1
ATOM 2507 C C . ASN B 1 24 ? -0.984 13.617 -20.219 1 90.44 24 ASN B C 1
ATOM 2509 O O . ASN B 1 24 ? -2.012 13.031 -20.562 1 90.44 24 ASN B O 1
ATOM 2513 N N . PHE B 1 25 ? -0.53 13.719 -19 1 94.81 25 PHE B N 1
ATOM 2514 C CA . PHE B 1 25 ? -1.288 13.039 -17.953 1 94.81 25 PHE B CA 1
ATOM 2515 C C . PHE B 1 25 ? -2.455 13.898 -17.484 1 94.81 25 PHE B C 1
ATOM 2517 O O . PHE B 1 25 ? -2.309 15.109 -17.297 1 94.81 25 PHE B O 1
ATOM 2524 N N . GLU B 1 26 ? -3.572 13.211 -17.359 1 94.62 26 GLU B N 1
ATOM 2525 C CA . GLU B 1 26 ? -4.672 13.805 -16.609 1 94.62 26 GLU B CA 1
ATOM 2526 C C . GLU B 1 26 ? -4.449 13.656 -15.102 1 94.62 26 GLU B C 1
ATOM 2528 O O . GLU B 1 26 ? -3.613 12.859 -14.672 1 94.62 26 GLU B O 1
ATOM 2533 N N . LEU B 1 27 ? -5.203 14.367 -14.328 1 96.81 27 LEU B N 1
ATOM 2534 C CA . LEU B 1 27 ? -5.039 14.414 -12.875 1 96.81 27 LEU B CA 1
ATOM 2535 C C . LEU B 1 27 ? -5.141 13.016 -12.266 1 96.81 27 LEU B C 1
ATOM 2537 O O . LEU B 1 27 ? -4.352 12.656 -11.391 1 96.81 27 LEU B O 1
ATOM 2541 N N . GLU B 1 28 ? -6.074 12.289 -12.742 1 96.69 28 GLU B N 1
ATOM 2542 C CA . GLU B 1 28 ? -6.266 10.945 -12.188 1 96.69 28 GLU B CA 1
ATOM 2543 C C . GLU B 1 28 ? -5.02 10.086 -12.375 1 96.69 28 GLU B C 1
ATOM 2545 O O . GLU B 1 28 ? -4.66 9.305 -11.492 1 96.69 28 GLU B O 1
ATOM 2550 N N . THR B 1 29 ? -4.375 10.219 -13.57 1 97.31 29 THR B N 1
ATOM 2551 C CA . THR B 1 29 ? -3.146 9.477 -13.828 1 97.31 29 THR B CA 1
ATOM 2552 C C . THR B 1 29 ? -2.021 9.953 -12.914 1 97.31 29 THR B C 1
ATOM 2554 O O . THR B 1 29 ? -1.261 9.141 -12.383 1 97.31 29 THR B O 1
ATOM 2557 N N . ILE B 1 30 ? -1.904 11.234 -12.742 1 97.94 30 ILE B N 1
ATOM 2558 C CA . ILE B 1 30 ? -0.904 11.805 -11.844 1 97.94 30 ILE B CA 1
ATOM 2559 C C . ILE B 1 30 ? -1.108 11.266 -10.438 1 97.94 30 ILE B C 1
ATOM 2561 O O . ILE B 1 30 ? -0.151 10.852 -9.773 1 97.94 30 ILE B O 1
ATOM 2565 N N . ARG B 1 31 ? -2.371 11.219 -9.977 1 98.5 31 ARG B N 1
ATOM 2566 C CA . ARG B 1 31 ? -2.707 10.688 -8.664 1 98.5 31 ARG B CA 1
ATOM 2567 C C . ARG B 1 31 ? -2.285 9.227 -8.539 1 98.5 31 ARG B C 1
ATOM 2569 O O . ARG B 1 31 ? -1.688 8.828 -7.535 1 98.5 31 ARG B O 1
ATOM 2576 N N . ASP B 1 32 ? -2.537 8.43 -9.578 1 98.25 32 ASP B N 1
ATOM 2577 C CA . ASP B 1 32 ? -2.148 7.02 -9.555 1 98.25 32 ASP B CA 1
ATOM 2578 C C . ASP B 1 32 ? -0.633 6.871 -9.43 1 98.25 32 ASP B C 1
ATOM 2580 O O . ASP B 1 32 ? -0.147 6.051 -8.648 1 98.25 32 ASP B O 1
ATOM 2584 N N . VAL B 1 33 ? 0.09 7.656 -10.203 1 98.38 33 VAL B N 1
ATOM 2585 C CA . VAL B 1 33 ? 1.545 7.551 -10.227 1 98.38 33 VAL B CA 1
ATOM 2586 C C . VAL B 1 33 ? 2.117 7.93 -8.867 1 98.38 33 VAL B C 1
ATOM 2588 O O . VAL B 1 33 ? 2.957 7.211 -8.32 1 98.38 33 VAL B O 1
ATOM 2591 N N . ILE B 1 34 ? 1.606 8.961 -8.234 1 98.5 34 ILE B N 1
ATOM 2592 C CA . ILE B 1 34 ? 2.229 9.523 -7.039 1 98.5 34 ILE B CA 1
ATOM 2593 C C . ILE B 1 34 ? 1.921 8.648 -5.828 1 98.5 34 ILE B C 1
ATOM 2595 O O . ILE B 1 34 ? 2.66 8.656 -4.844 1 98.5 34 ILE B O 1
ATOM 2599 N N . GLU B 1 35 ? 0.833 7.836 -5.914 1 98.44 35 GLU B N 1
ATOM 2600 C CA . GLU B 1 35 ? 0.511 6.922 -4.824 1 98.44 35 GLU B CA 1
ATOM 2601 C C . GLU B 1 35 ? 1.674 5.973 -4.535 1 98.44 35 GLU B C 1
ATOM 2603 O O . GLU B 1 35 ? 1.782 5.434 -3.436 1 98.44 35 GLU B O 1
ATOM 2608 N N . ASN B 1 36 ? 2.561 5.793 -5.473 1 98.25 36 ASN B N 1
ATOM 2609 C CA . ASN B 1 36 ? 3.672 4.859 -5.336 1 98.25 36 ASN B CA 1
ATOM 2610 C C . ASN B 1 36 ? 4.793 5.445 -4.48 1 98.25 36 ASN B C 1
ATOM 2612 O O . ASN B 1 36 ? 5.789 4.773 -4.211 1 98.25 36 ASN B O 1
ATOM 2616 N N . ILE B 1 37 ? 4.602 6.637 -3.906 1 98.38 37 ILE B N 1
ATOM 2617 C CA . ILE B 1 37 ? 5.582 7.277 -3.033 1 98.38 37 ILE B CA 1
ATOM 2618 C C . ILE B 1 37 ? 5.785 6.43 -1.779 1 98.38 37 ILE B C 1
ATOM 2620 O O . ILE B 1 37 ? 6.84 6.5 -1.143 1 98.38 37 ILE B O 1
ATOM 2624 N N . HIS B 1 38 ? 4.805 5.574 -1.418 1 98 38 HIS B N 1
ATOM 2625 C CA . HIS B 1 38 ? 4.867 4.77 -0.203 1 98 38 HIS B CA 1
ATOM 2626 C C . HIS B 1 38 ? 6.039 3.799 -0.245 1 98 38 HIS B C 1
ATOM 2628 O O . HIS B 1 38 ? 6.496 3.322 0.797 1 98 38 HIS B O 1
ATOM 2634 N N . VAL B 1 39 ? 6.574 3.494 -1.433 1 97.5 39 VAL B N 1
ATOM 2635 C CA . VAL B 1 39 ? 7.652 2.525 -1.583 1 97.5 39 VAL B CA 1
ATOM 2636 C C . VAL B 1 39 ? 8.953 3.104 -1.018 1 97.5 39 VAL B C 1
ATOM 2638 O O . VAL B 1 39 ? 9.883 2.361 -0.704 1 97.5 39 VAL B O 1
ATOM 2641 N N . ALA B 1 40 ? 9.016 4.43 -0.825 1 97.69 40 ALA B N 1
ATOM 2642 C CA . ALA B 1 40 ? 10.195 5.086 -0.27 1 97.69 40 ALA B CA 1
ATOM 2643 C C . ALA B 1 40 ? 10.375 4.73 1.203 1 97.69 40 ALA B C 1
ATOM 2645 O O . ALA B 1 40 ? 11.484 4.836 1.74 1 97.69 40 ALA B O 1
ATOM 2646 N N . SER B 1 41 ? 9.289 4.344 1.877 1 98.19 41 SER B N 1
ATOM 2647 C CA . SER B 1 41 ? 9.336 3.945 3.279 1 98.19 41 SER B CA 1
ATOM 2648 C C . SER B 1 41 ? 9.383 2.428 3.424 1 98.19 41 SER B C 1
ATOM 2650 O O . SER B 1 41 ? 8.789 1.705 2.623 1 98.19 41 SER B O 1
ATOM 2652 N N . LYS B 1 42 ? 10.102 1.948 4.395 1 98.12 42 LYS B N 1
ATOM 2653 C CA . LYS B 1 42 ? 10.086 0.529 4.738 1 98.12 42 LYS B CA 1
ATOM 2654 C C . LYS B 1 42 ? 8.859 0.178 5.57 1 98.12 42 LYS B C 1
ATOM 2656 O O . LYS B 1 42 ? 8.273 1.045 6.227 1 98.12 42 LYS B O 1
ATOM 2661 N N . GLU B 1 43 ? 8.461 -1.076 5.52 1 98.44 43 GLU B N 1
ATOM 2662 C CA . GLU B 1 43 ? 7.387 -1.498 6.414 1 98.44 43 GLU B CA 1
ATOM 2663 C C . GLU B 1 43 ? 7.781 -1.302 7.875 1 98.44 43 GLU B C 1
ATOM 2665 O O . GLU B 1 43 ? 8.883 -1.677 8.281 1 98.44 43 GLU B O 1
ATOM 2670 N N . PRO B 1 44 ? 6.996 -0.635 8.836 1 97.31 44 PRO B N 1
ATOM 2671 C CA . PRO B 1 44 ? 7.312 -0.354 10.234 1 97.31 44 PRO B CA 1
ATOM 2672 C C . PRO B 1 44 ? 7.258 -1.601 11.117 1 97.31 44 PRO B C 1
ATOM 2674 O O . PRO B 1 44 ? 7.535 -1.527 12.312 1 97.31 44 PRO B O 1
ATOM 2677 N N . GLU B 1 45 ? 7.27 -2.711 10.789 1 98 45 GLU B N 1
ATOM 2678 C CA . GLU B 1 45 ? 7.094 -4.008 11.43 1 98 45 GLU B CA 1
ATOM 2679 C C . GLU B 1 45 ? 6.312 -3.879 12.734 1 98 45 GLU B C 1
ATOM 2681 O O . GLU B 1 45 ? 6.355 -2.838 13.391 1 98 45 GLU B O 1
ATOM 2686 N N . GLY B 1 46 ? 5.582 -4.859 13.109 1 98.19 46 GLY B N 1
ATOM 2687 C CA . GLY B 1 46 ? 4.879 -4.895 14.375 1 98.19 46 GLY B CA 1
ATOM 2688 C C . GLY B 1 46 ? 3.66 -3.988 14.406 1 98.19 46 GLY B C 1
ATOM 2689 O O . GLY B 1 46 ? 3.223 -3.564 15.477 1 98.19 46 GLY B O 1
ATOM 2690 N N . VAL B 1 47 ? 3.166 -3.594 13.297 1 98.75 47 VAL B N 1
ATOM 2691 C CA . VAL B 1 47 ? 1.988 -2.736 13.234 1 98.75 47 VAL B CA 1
ATOM 2692 C C . VAL B 1 47 ? 0.878 -3.443 12.461 1 98.75 47 VAL B C 1
ATOM 2694 O O . VAL B 1 47 ? 1.132 -4.059 11.422 1 98.75 47 VAL B O 1
ATOM 2697 N N . THR B 1 48 ? -0.361 -3.469 12.953 1 98.81 48 THR B N 1
ATOM 2698 C CA . THR B 1 48 ? -1.532 -3.951 12.227 1 98.81 48 THR B CA 1
ATOM 2699 C C . THR B 1 48 ? -2.395 -2.783 11.758 1 98.81 48 THR B C 1
ATOM 2701 O O . THR B 1 48 ? -2.174 -1.64 12.156 1 98.81 48 THR B O 1
ATOM 2704 N N . TYR B 1 49 ? -3.332 -2.988 10.875 1 98.81 49 TYR B N 1
ATOM 2705 C CA . TYR B 1 49 ? -4.105 -1.933 10.234 1 98.81 49 TYR B CA 1
ATOM 2706 C C . TYR B 1 49 ? -5.586 -2.287 10.195 1 98.81 49 TYR B C 1
ATOM 2708 O O . TYR B 1 49 ? -5.949 -3.465 10.195 1 98.81 49 TYR B O 1
ATOM 2716 N N . ALA B 1 50 ? -6.379 -1.315 10.148 1 98.75 50 ALA B N 1
ATOM 2717 C CA . ALA B 1 50 ? -7.824 -1.486 10.016 1 98.75 50 ALA B CA 1
ATOM 2718 C C . ALA B 1 50 ? -8.461 -0.27 9.352 1 98.75 50 ALA B C 1
ATOM 2720 O O . ALA B 1 50 ? -8.203 0.869 9.75 1 98.75 50 ALA B O 1
ATOM 2721 N N . GLU B 1 51 ? -9.258 -0.49 8.328 1 98.75 51 GLU B N 1
ATOM 2722 C CA . GLU B 1 51 ? -10.023 0.582 7.699 1 98.75 51 GLU B CA 1
ATOM 2723 C C . GLU B 1 51 ? -11.305 0.878 8.477 1 98.75 51 GLU B C 1
ATOM 2725 O O . GLU B 1 51 ? -11.961 -0.038 8.969 1 98.75 51 GLU B O 1
ATOM 2730 N N . VAL B 1 52 ? -11.594 2.205 8.586 1 98.69 52 VAL B N 1
ATOM 2731 C CA . VAL B 1 52 ? -12.75 2.59 9.383 1 98.69 52 VAL B CA 1
ATOM 2732 C C . VAL B 1 52 ? -13.43 3.807 8.758 1 98.69 52 VAL B C 1
ATOM 2734 O O . VAL B 1 52 ? -12.82 4.516 7.953 1 98.69 52 VAL B O 1
ATOM 2737 N N . ASP B 1 53 ? -14.711 4.016 9.016 1 98.62 53 ASP B N 1
ATOM 2738 C CA . ASP B 1 53 ? -15.414 5.266 8.75 1 98.62 53 ASP B CA 1
ATOM 2739 C C . ASP B 1 53 ? -15.383 6.184 9.969 1 98.62 53 ASP B C 1
ATOM 2741 O O . ASP B 1 53 ? -16.047 5.922 10.969 1 98.62 53 ASP B O 1
ATOM 2745 N N . ALA B 1 54 ? -14.562 7.195 9.93 1 98.69 54 ALA B N 1
ATOM 2746 C CA . ALA B 1 54 ? -14.383 8.125 11.047 1 98.69 54 ALA B CA 1
ATOM 2747 C C . ALA B 1 54 ? -15.312 9.328 10.914 1 98.69 54 ALA B C 1
ATOM 2749 O O . ALA B 1 54 ? -14.867 10.43 10.578 1 98.69 54 ALA B O 1
ATOM 2750 N N . GLY B 1 55 ? -16.562 9.148 11.25 1 97.81 55 GLY B N 1
ATOM 2751 C CA . GLY B 1 55 ? -17.516 10.234 11.18 1 97.81 55 GLY B CA 1
ATOM 2752 C C . GLY B 1 55 ? -17.844 10.648 9.758 1 97.81 55 GLY B C 1
ATOM 2753 O O . GLY B 1 55 ? -17.906 11.844 9.445 1 97.81 55 GLY B O 1
ATOM 2754 N N . GLY B 1 56 ? -17.906 9.773 8.883 1 98.25 56 GLY B N 1
ATOM 2755 C CA . GLY B 1 56 ? -18.234 10.047 7.492 1 98.25 56 GLY B CA 1
ATOM 2756 C C . GLY B 1 56 ? -17 10.203 6.609 1 98.25 56 GLY B C 1
ATOM 2757 O O . GLY B 1 56 ? -17.125 10.414 5.402 1 98.25 56 GLY B O 1
ATOM 2758 N N . VAL B 1 57 ? -15.805 10.102 7.195 1 98.69 57 VAL B N 1
ATOM 2759 C CA . VAL B 1 57 ? -14.547 10.195 6.457 1 98.69 57 VAL B CA 1
ATOM 2760 C C . VAL B 1 57 ? -13.797 8.875 6.535 1 98.69 57 VAL B C 1
ATOM 2762 O O . VAL B 1 57 ? -13.531 8.367 7.629 1 98.69 57 VAL B O 1
ATOM 2765 N N . GLU B 1 58 ? -13.477 8.273 5.355 1 98.69 58 GLU B N 1
ATOM 2766 C CA . GLU B 1 58 ? -12.664 7.062 5.359 1 98.69 58 GLU B CA 1
ATOM 2767 C C . GLU B 1 58 ? -11.312 7.305 6.035 1 98.69 58 GLU B C 1
ATOM 2769 O O . GLU B 1 58 ? -10.695 8.359 5.844 1 98.69 58 GLU B O 1
ATOM 2774 N N . ALA B 1 59 ? -10.938 6.316 6.859 1 98.94 59 ALA B N 1
ATOM 2775 C CA . ALA B 1 59 ? -9.656 6.445 7.555 1 98.94 59 ALA B CA 1
ATOM 2776 C C . ALA B 1 59 ? -9.016 5.082 7.781 1 98.94 59 ALA B C 1
ATOM 2778 O O . ALA B 1 59 ? -9.656 4.047 7.562 1 98.94 59 ALA B O 1
ATOM 2779 N N . LEU B 1 60 ? -7.781 5.105 8.133 1 98.94 60 LEU B N 1
ATOM 2780 C CA . LEU B 1 60 ? -6.988 3.902 8.359 1 98.94 60 LEU B CA 1
ATOM 2781 C C . LEU B 1 60 ? -6.324 3.939 9.734 1 98.94 60 LEU B C 1
ATOM 2783 O O . LEU B 1 60 ? -5.535 4.84 10.023 1 98.94 60 LEU B O 1
ATOM 2787 N N . TRP B 1 61 ? -6.656 2.977 10.594 1 98.94 61 TRP B N 1
ATOM 2788 C CA . TRP B 1 61 ? -5.938 2.791 11.852 1 98.94 61 TRP B CA 1
ATOM 2789 C C . TRP B 1 61 ? -4.59 2.115 11.617 1 98.94 61 TRP B C 1
ATOM 2791 O O . TRP B 1 61 ? -4.512 1.095 10.93 1 98.94 61 TRP B O 1
ATOM 2801 N N . CYS B 1 62 ? -3.553 2.682 12.062 1 98.88 62 CYS B N 1
ATOM 2802 C CA . CYS B 1 62 ? -2.264 2.039 12.297 1 98.88 62 CYS B CA 1
ATOM 2803 C C . CYS B 1 62 ? -2.088 1.688 13.766 1 98.88 62 CYS B C 1
ATOM 2805 O O . CYS B 1 62 ? -2.057 2.574 14.625 1 98.88 62 CYS B O 1
ATOM 2807 N N . ILE B 1 63 ? -1.929 0.425 14.047 1 98.81 63 ILE B N 1
ATOM 2808 C CA . ILE B 1 63 ? -1.981 -0.01 15.438 1 98.81 63 ILE B CA 1
ATOM 2809 C C . ILE B 1 63 ? -0.708 -0.777 15.789 1 98.81 63 ILE B C 1
ATOM 2811 O O . ILE B 1 63 ? -0.644 -1.997 15.617 1 98.81 63 ILE B O 1
ATOM 2815 N N . PRO B 1 64 ? 0.31 -0.07 16.328 1 98.5 64 PRO B N 1
ATOM 2816 C CA . PRO B 1 64 ? 1.465 -0.811 16.844 1 98.5 64 PRO B CA 1
ATOM 2817 C C . PRO B 1 64 ? 1.088 -1.802 17.938 1 98.5 64 PRO B C 1
ATOM 2819 O O . PRO B 1 64 ? 0.223 -1.51 18.766 1 98.5 64 PRO B O 1
ATOM 2822 N N . ALA B 1 65 ? 1.718 -2.967 18.031 1 96.12 65 ALA B N 1
ATOM 2823 C CA . ALA B 1 65 ? 1.393 -4.066 18.938 1 96.12 65 ALA B CA 1
ATOM 2824 C C . ALA B 1 65 ? 1.425 -3.602 20.391 1 96.12 65 ALA B C 1
ATOM 2826 O O . ALA B 1 65 ? 0.608 -4.035 21.203 1 96.12 65 ALA B O 1
ATOM 2827 N N . ASP B 1 66 ? 2.287 -2.691 20.75 1 92.62 66 ASP B N 1
ATOM 2828 C CA . ASP B 1 66 ? 2.453 -2.311 22.156 1 92.62 66 ASP B CA 1
ATOM 2829 C C . ASP B 1 66 ? 1.968 -0.883 22.391 1 92.62 66 ASP B C 1
ATOM 2831 O O . ASP B 1 66 ? 2.375 -0.239 23.359 1 92.62 66 ASP B O 1
ATOM 2835 N N . SER B 1 67 ? 1.088 -0.416 21.578 1 97 67 SER B N 1
ATOM 2836 C CA . SER B 1 67 ? 0.646 0.97 21.703 1 97 67 SER B CA 1
ATOM 2837 C C . SER B 1 67 ? -0.341 1.139 22.844 1 97 67 SER B C 1
ATOM 2839 O O . SER B 1 67 ? -1.072 0.206 23.188 1 97 67 SER B O 1
ATOM 2841 N N . ASP B 1 68 ? -0.332 2.293 23.516 1 97.69 68 ASP B N 1
ATOM 2842 C CA . ASP B 1 68 ? -1.365 2.717 24.453 1 97.69 68 ASP B CA 1
ATOM 2843 C C . ASP B 1 68 ? -2.711 2.885 23.75 1 97.69 68 ASP B C 1
ATOM 2845 O O . ASP B 1 68 ? -2.861 3.746 22.875 1 97.69 68 ASP B O 1
ATOM 2849 N N . PRO B 1 69 ? -3.725 2.098 24.094 1 96.25 69 PRO B N 1
ATOM 2850 C CA . PRO B 1 69 ? -5 2.146 23.375 1 96.25 69 PRO B CA 1
ATOM 2851 C C . PRO B 1 69 ? -5.762 3.447 23.625 1 96.25 69 PRO B C 1
ATOM 2853 O O . PRO B 1 69 ? -6.734 3.738 22.922 1 96.25 69 PRO B O 1
ATOM 2856 N N . GLN B 1 70 ? -5.297 4.242 24.547 1 97.56 70 GLN B N 1
ATOM 2857 C CA . GLN B 1 70 ? -6.016 5.465 24.875 1 97.56 70 GLN B CA 1
ATOM 2858 C C . GLN B 1 70 ? -5.422 6.668 24.141 1 97.56 70 GLN B C 1
ATOM 2860 O O . GLN B 1 70 ? -6.004 7.754 24.156 1 97.56 70 GLN B O 1
ATOM 2865 N N . SER B 1 71 ? -4.262 6.504 23.562 1 98.75 71 SER B N 1
ATOM 2866 C CA . SER B 1 71 ? -3.59 7.609 22.891 1 98.75 71 SER B CA 1
ATOM 2867 C C . SER B 1 71 ? -3.666 7.465 21.375 1 98.75 71 SER B C 1
ATOM 2869 O O . SER B 1 71 ? -3.447 6.379 20.844 1 98.75 71 SER B O 1
ATOM 2871 N N . VAL B 1 72 ? -3.982 8.562 20.734 1 98.88 72 VAL B N 1
ATOM 2872 C CA . VAL B 1 72 ? -4.199 8.5 19.281 1 98.88 72 VAL B CA 1
ATOM 2873 C C . VAL B 1 72 ? -3.48 9.664 18.609 1 98.88 72 VAL B C 1
ATOM 2875 O O . VAL B 1 72 ? -3.492 10.789 19.109 1 98.88 72 VAL B O 1
ATOM 2878 N N . LEU B 1 73 ? -2.785 9.391 17.562 1 99 73 LEU B N 1
ATOM 2879 C CA . LEU B 1 73 ? -2.322 10.398 16.625 1 99 73 LEU B CA 1
ATOM 2880 C C . LEU B 1 73 ? -3.318 10.562 15.477 1 99 73 LEU B C 1
ATOM 2882 O O . LEU B 1 73 ? -3.557 9.625 14.711 1 99 73 LEU B O 1
ATOM 2886 N N . LEU B 1 74 ? -3.994 11.703 15.375 1 99 74 LEU B N 1
ATOM 2887 C CA . LEU B 1 74 ? -4.82 12.055 14.227 1 99 74 LEU B CA 1
ATOM 2888 C C . LEU B 1 74 ? -3.963 12.578 13.086 1 99 74 LEU B C 1
ATOM 2890 O O . LEU B 1 74 ? -3.494 13.719 13.125 1 99 74 LEU B O 1
ATOM 2894 N N . HIS B 1 75 ? -3.811 11.766 12.047 1 99 75 HIS B N 1
ATOM 2895 C CA . HIS B 1 75 ? -2.777 11.984 11.047 1 99 75 HIS B CA 1
ATOM 2896 C C . HIS B 1 75 ? -3.379 12.453 9.727 1 99 75 HIS B C 1
ATOM 2898 O O . HIS B 1 75 ? -4.215 11.758 9.141 1 99 75 HIS B O 1
ATOM 2904 N N . ALA B 1 76 ? -2.938 13.609 9.258 1 98.94 76 ALA B N 1
ATOM 2905 C CA . ALA B 1 76 ? -3.293 14.117 7.934 1 98.94 76 ALA B CA 1
ATOM 2906 C C . ALA B 1 76 ? -2.139 13.938 6.949 1 98.94 76 ALA B C 1
ATOM 2908 O O . ALA B 1 76 ? -1.027 14.414 7.195 1 98.94 76 ALA B O 1
ATOM 2909 N N . HIS B 1 77 ? -2.422 13.297 5.816 1 98.88 77 HIS B N 1
ATOM 2910 C CA . HIS B 1 77 ? -1.386 12.922 4.863 1 98.88 77 HIS B CA 1
ATOM 2911 C C . HIS B 1 77 ? -0.951 14.125 4.027 1 98.88 77 HIS B C 1
ATOM 2913 O O . HIS B 1 77 ? -1.599 15.172 4.055 1 98.88 77 HIS B O 1
ATOM 2919 N N . LEU B 1 78 ? 0.183 14.008 3.334 1 98.56 78 LEU B N 1
ATOM 2920 C CA . LEU B 1 78 ? 0.685 15.039 2.438 1 98.56 78 LEU B CA 1
ATOM 2921 C C . LEU B 1 78 ? -0.1 15.055 1.13 1 98.56 78 LEU B C 1
ATOM 2923 O O . LEU B 1 78 ? -1.032 14.266 0.952 1 98.56 78 LEU B O 1
ATOM 2927 N N . GLY B 1 79 ? 0.313 15.969 0.199 1 98.25 79 GLY B N 1
ATOM 2928 C CA . GLY B 1 79 ? -0.243 15.891 -1.143 1 98.25 79 GLY B CA 1
ATOM 2929 C C . GLY B 1 79 ? -0.894 17.188 -1.595 1 98.25 79 GLY B C 1
ATOM 2930 O O . GLY B 1 79 ? -1.615 17.203 -2.594 1 98.25 79 GLY B O 1
ATOM 2931 N N . GLY B 1 80 ? -0.733 18.281 -0.894 1 98.12 80 GLY B N 1
ATOM 2932 C CA . GLY B 1 80 ? -1.155 19.609 -1.33 1 98.12 80 GLY B CA 1
ATOM 2933 C C . GLY B 1 80 ? -2.66 19.734 -1.461 1 98.12 80 GLY B C 1
ATOM 2934 O O . GLY B 1 80 ? -3.15 20.531 -2.266 1 98.12 80 GLY B O 1
ATOM 2935 N N . SER B 1 81 ? -3.438 18.781 -0.856 1 97.81 81 SER B N 1
ATOM 2936 C CA . SER B 1 81 ? -4.891 18.641 -0.91 1 97.81 81 SER B CA 1
ATOM 2937 C C . SER B 1 81 ? -5.336 18 -2.221 1 97.81 81 SER B C 1
ATOM 2939 O O . SER B 1 81 ? -6.535 17.828 -2.453 1 97.81 81 SER B O 1
ATOM 2941 N N . VAL B 1 82 ? -4.465 17.703 -3.098 1 98.75 82 VAL B N 1
ATOM 2942 C CA . VAL B 1 82 ? -4.781 17.266 -4.453 1 98.75 82 VAL B CA 1
ATOM 2943 C C . VAL B 1 82 ? -4.406 15.789 -4.617 1 98.75 82 VAL B C 1
ATOM 2945 O O . VAL B 1 82 ? -5.105 15.039 -5.301 1 98.75 82 VAL B O 1
ATOM 2948 N N . LEU B 1 83 ? -3.271 15.398 -4.023 1 98.62 83 LEU B N 1
ATOM 2949 C CA . LEU B 1 83 ? -2.672 14.094 -4.258 1 98.62 83 LEU B CA 1
ATOM 2950 C C . LEU B 1 83 ? -2.711 13.242 -2.996 1 98.62 83 LEU B C 1
ATOM 2952 O O . LEU B 1 83 ? -3.16 13.703 -1.944 1 98.62 83 LEU B O 1
ATOM 2956 N N . MET B 1 84 ? -2.236 12.016 -3.01 1 98.56 84 MET B N 1
ATOM 2957 C CA . MET B 1 84 ? -1.97 11.109 -1.898 1 98.56 84 MET B CA 1
ATOM 2958 C C . MET B 1 84 ? -3.27 10.641 -1.255 1 98.56 84 MET B C 1
ATOM 2960 O O . MET B 1 84 ? -4.359 11.008 -1.703 1 98.56 84 MET B O 1
ATOM 2964 N N . SER B 1 85 ? -3.197 9.758 -0.343 1 98.75 85 SER B N 1
ATOM 2965 C CA . SER B 1 85 ? -4.316 9.117 0.34 1 98.75 85 SER B CA 1
ATOM 2966 C C . SER B 1 85 ? -3.877 8.508 1.666 1 98.75 85 SER B C 1
ATOM 2968 O O . SER B 1 85 ? -2.703 8.586 2.035 1 98.75 85 SER B O 1
ATOM 2970 N N . MET B 1 86 ? -4.879 7.922 2.391 1 98.75 86 MET B N 1
ATOM 2971 C CA . MET B 1 86 ? -4.574 7.199 3.623 1 98.75 86 MET B CA 1
ATOM 2972 C C . MET B 1 86 ? -3.664 6.008 3.344 1 98.75 86 MET B C 1
ATOM 2974 O O . MET B 1 86 ? -2.934 5.559 4.227 1 98.75 86 MET B O 1
ATOM 2978 N N . HIS B 1 87 ? -3.619 5.516 2.09 1 98.5 87 HIS B N 1
ATOM 2979 C CA . HIS B 1 87 ? -2.814 4.352 1.734 1 98.5 87 HIS B CA 1
ATOM 2980 C C . HIS B 1 87 ? -1.354 4.734 1.522 1 98.5 87 HIS B C 1
ATOM 2982 O O . HIS B 1 87 ? -0.448 4.02 1.955 1 98.5 87 HIS B O 1
ATOM 2988 N N . SER B 1 88 ? -1.11 5.879 0.858 1 98.06 88 SER B N 1
ATOM 2989 C CA . SER B 1 88 ? 0.256 6.309 0.574 1 98.06 88 SER B CA 1
ATOM 2990 C C . SER B 1 88 ? 0.994 6.688 1.854 1 98.06 88 SER B C 1
ATOM 2992 O O . SER B 1 88 ? 2.215 6.551 1.936 1 98.06 88 SER B O 1
ATOM 2994 N N . ASP B 1 89 ? 0.253 7.082 2.908 1 98.69 89 ASP B N 1
ATOM 2995 C CA . ASP B 1 89 ? 0.892 7.539 4.137 1 98.69 8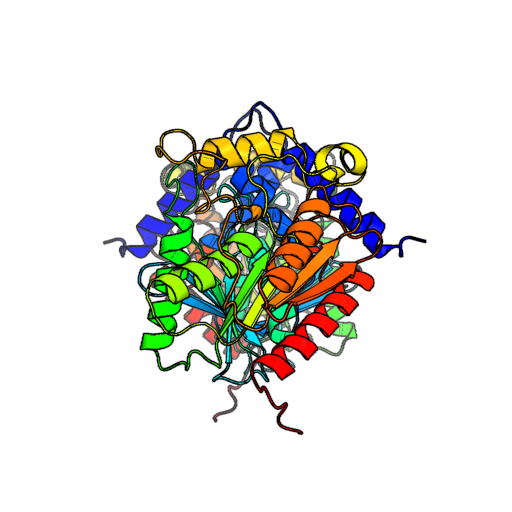9 ASP B CA 1
ATOM 2996 C C . ASP B 1 89 ? 0.853 6.457 5.215 1 98.69 89 ASP B C 1
ATOM 2998 O O . ASP B 1 89 ? 1.343 6.66 6.324 1 98.69 89 ASP B O 1
ATOM 3002 N N . ARG B 1 90 ? 0.351 5.297 4.887 1 98.69 90 ARG B N 1
ATOM 3003 C CA . ARG B 1 90 ? 0.185 4.203 5.84 1 98.69 90 ARG B CA 1
ATOM 3004 C C . ARG B 1 90 ? 1.479 3.943 6.602 1 98.69 90 ARG B C 1
ATOM 3006 O O . ARG B 1 90 ? 1.497 3.969 7.836 1 98.69 90 ARG B O 1
ATOM 3013 N N . LYS B 1 91 ? 2.568 3.811 5.867 1 98.88 91 LYS B N 1
ATOM 3014 C CA . LYS B 1 91 ? 3.82 3.379 6.48 1 98.88 91 LYS B CA 1
ATOM 3015 C C . LYS B 1 91 ? 4.43 4.492 7.332 1 98.88 91 LYS B C 1
ATOM 3017 O O . LYS B 1 91 ? 4.863 4.25 8.461 1 98.88 91 LYS B O 1
ATOM 3022 N N . VAL B 1 92 ? 4.418 5.707 6.852 1 98.75 92 VAL B N 1
ATOM 3023 C CA . VAL B 1 92 ? 5.027 6.816 7.574 1 98.75 92 VAL B CA 1
ATOM 3024 C C . VAL B 1 92 ? 4.25 7.082 8.859 1 98.75 92 VAL B C 1
ATOM 3026 O O . VAL B 1 92 ? 4.848 7.25 9.93 1 98.75 92 VAL B O 1
ATOM 3029 N N . ALA B 1 93 ? 2.92 7.109 8.766 1 98.94 93 ALA B N 1
ATOM 3030 C CA . ALA B 1 93 ? 2.082 7.281 9.945 1 98.94 93 ALA B CA 1
ATOM 3031 C C . ALA B 1 93 ? 2.35 6.188 10.977 1 98.94 93 ALA B C 1
ATOM 3033 O O . ALA B 1 93 ? 2.416 6.457 12.18 1 98.94 93 ALA B O 1
ATOM 3034 N N . ALA B 1 94 ? 2.521 4.992 10.508 1 98.94 94 ALA B N 1
ATOM 3035 C CA . ALA B 1 94 ? 2.748 3.848 11.383 1 98.94 94 ALA B CA 1
ATOM 3036 C C . ALA B 1 94 ? 4.113 3.936 12.062 1 98.94 94 ALA B C 1
ATOM 3038 O O . ALA B 1 94 ? 4.266 3.545 13.219 1 98.94 94 ALA B O 1
ATOM 3039 N N . HIS B 1 95 ? 5.145 4.355 11.312 1 98.94 95 HIS B N 1
ATOM 3040 C CA . HIS B 1 95 ? 6.453 4.543 11.93 1 98.94 95 HIS B CA 1
ATOM 3041 C C . HIS B 1 95 ? 6.387 5.551 13.07 1 98.94 95 HIS B C 1
ATOM 3043 O O . HIS B 1 95 ? 6.965 5.328 14.133 1 98.94 95 HIS B O 1
ATOM 3049 N N . ILE B 1 96 ? 5.719 6.66 12.859 1 98.94 96 ILE B N 1
ATOM 3050 C CA . ILE B 1 96 ? 5.586 7.672 13.898 1 98.94 96 ILE B CA 1
ATOM 3051 C C . ILE B 1 96 ? 4.762 7.117 15.062 1 98.94 96 ILE B C 1
ATOM 3053 O O . ILE B 1 96 ? 5.098 7.332 16.219 1 98.94 96 ILE B O 1
ATOM 3057 N N . ALA B 1 97 ? 3.67 6.422 14.758 1 98.88 97 ALA B N 1
ATOM 3058 C CA . ALA B 1 97 ? 2.82 5.805 15.773 1 98.88 97 ALA B CA 1
ATOM 3059 C C . ALA B 1 97 ? 3.625 4.859 16.656 1 98.88 97 ALA B C 1
ATOM 3061 O O . ALA B 1 97 ? 3.514 4.902 17.891 1 98.88 97 ALA B O 1
ATOM 3062 N N . LYS B 1 98 ? 4.391 4.027 16.016 1 98.62 98 LYS B N 1
ATOM 3063 C CA . LYS B 1 98 ? 5.223 3.07 16.734 1 98.62 98 LYS B CA 1
ATOM 3064 C C . LYS B 1 98 ? 6.215 3.783 17.656 1 98.62 98 LYS B C 1
ATOM 3066 O O . LYS B 1 98 ? 6.387 3.402 18.812 1 98.62 98 LYS B O 1
ATOM 3071 N N . ALA B 1 99 ? 6.871 4.793 17.125 1 98.62 99 ALA B N 1
ATOM 3072 C CA . ALA B 1 99 ? 7.84 5.555 17.922 1 98.62 99 ALA B CA 1
ATOM 3073 C C . ALA B 1 99 ? 7.168 6.219 19.109 1 98.62 99 ALA B C 1
ATOM 3075 O O . ALA B 1 99 ? 7.766 6.312 20.188 1 98.62 99 ALA B O 1
ATOM 3076 N N . ALA B 1 100 ? 5.957 6.652 18.953 1 98.69 100 ALA B N 1
ATOM 3077 C CA . ALA B 1 100 ? 5.23 7.375 19.984 1 98.69 100 ALA B CA 1
ATOM 3078 C C . ALA B 1 100 ? 4.582 6.41 20.969 1 98.69 100 ALA B C 1
ATOM 3080 O O . ALA B 1 100 ? 4.188 6.809 22.078 1 98.69 100 ALA B O 1
ATOM 3081 N N . GLY B 1 101 ? 4.43 5.129 20.562 1 98.31 101 GLY B N 1
ATOM 3082 C CA . GLY B 1 101 ? 3.674 4.195 21.375 1 98.31 101 GLY B CA 1
ATOM 3083 C C . GLY B 1 101 ? 2.189 4.508 21.422 1 98.31 101 GLY B C 1
ATOM 3084 O O . GLY B 1 101 ? 1.551 4.355 22.469 1 98.31 101 GLY B O 1
ATOM 3085 N N . ALA B 1 102 ? 1.601 4.977 20.359 1 98.75 102 ALA B N 1
ATOM 3086 C CA . ALA B 1 102 ? 0.189 5.324 20.219 1 98.75 102 ALA B CA 1
ATOM 3087 C C . ALA B 1 102 ? -0.385 4.766 18.922 1 98.75 102 ALA B C 1
ATOM 3089 O O . ALA B 1 102 ? 0.363 4.344 18.031 1 98.75 102 ALA B O 1
ATOM 3090 N N . ARG B 1 103 ? -1.696 4.645 18.781 1 98.62 103 ARG B N 1
ATOM 3091 C CA . ARG B 1 103 ? -2.33 4.352 17.5 1 98.62 103 ARG B CA 1
ATOM 3092 C C . ARG B 1 103 ? -2.408 5.598 16.625 1 98.62 103 ARG B C 1
ATOM 3094 O O . ARG B 1 103 ? -2.395 6.723 17.141 1 98.62 103 ARG B O 1
ATOM 3101 N N . SER B 1 104 ? -2.406 5.426 15.422 1 98.94 104 SER B N 1
ATOM 3102 C CA . SER B 1 104 ? -2.57 6.539 14.492 1 98.94 104 SER B CA 1
ATOM 3103 C C . SER B 1 104 ? -3.787 6.332 13.594 1 98.94 104 SER B C 1
ATOM 3105 O O . SER B 1 104 ? -4.035 5.219 13.117 1 98.94 104 SER B O 1
ATOM 3107 N N . LEU B 1 105 ? -4.594 7.312 13.438 1 98.94 105 LEU B N 1
ATOM 3108 C CA . LEU B 1 105 ? -5.711 7.348 12.5 1 98.94 105 LEU B CA 1
ATOM 3109 C C . LEU B 1 105 ? -5.387 8.242 11.305 1 98.94 105 LEU B C 1
ATOM 3111 O O . LEU B 1 105 ? -5.383 9.469 11.422 1 98.94 105 LEU B O 1
ATOM 3115 N N . VAL B 1 106 ? -5.109 7.648 10.172 1 99 106 VAL B N 1
ATOM 3116 C CA . VAL B 1 106 ? -4.797 8.398 8.953 1 99 106 VAL B CA 1
ATOM 3117 C C . VAL B 1 106 ? -6.09 8.766 8.227 1 99 106 VAL B C 1
ATOM 3119 O O . VAL B 1 106 ? -6.805 7.887 7.742 1 99 106 VAL B O 1
ATOM 3122 N N . VAL B 1 107 ? -6.359 10.031 8.109 1 98.94 107 VAL B N 1
ATOM 3123 C CA . VAL B 1 107 ? -7.613 10.516 7.535 1 98.94 107 VAL B CA 1
ATOM 3124 C C . VAL B 1 107 ? -7.496 10.578 6.016 1 98.94 107 VAL B C 1
ATOM 3126 O O . VAL B 1 107 ? -6.539 11.148 5.484 1 98.94 107 VAL B O 1
ATOM 3129 N N . ASN B 1 108 ? -8.414 9.953 5.324 1 98.88 108 ASN B N 1
ATOM 3130 C CA . ASN B 1 108 ? -8.5 10.055 3.873 1 98.88 108 ASN B CA 1
ATOM 3131 C C . ASN B 1 108 ? -9.375 11.234 3.451 1 98.88 108 ASN B C 1
ATOM 3133 O O . ASN B 1 108 ? -10.414 11.047 2.824 1 98.88 108 ASN B O 1
ATOM 3137 N N . PHE B 1 109 ? -8.883 12.422 3.744 1 98.88 109 PHE B N 1
ATOM 3138 C CA . PHE B 1 109 ? -9.719 13.602 3.545 1 98.88 109 PHE B CA 1
ATOM 3139 C C . PHE B 1 109 ? -10.016 13.812 2.066 1 98.88 109 PHE B C 1
ATOM 3141 O O . PHE B 1 109 ? -9.266 13.344 1.204 1 98.88 109 PHE B O 1
ATOM 3148 N N . ARG B 1 110 ? -11.094 14.531 1.751 1 98.69 110 ARG B N 1
ATOM 3149 C CA . ARG B 1 110 ? -11.5 14.859 0.387 1 98.69 110 ARG B CA 1
ATOM 3150 C C . ARG B 1 110 ? -10.43 15.695 -0.315 1 98.69 110 ARG B C 1
ATOM 3152 O O . ARG B 1 110 ? -9.781 16.531 0.309 1 98.69 110 ARG B O 1
ATOM 3159 N N . ARG B 1 111 ? -10.273 15.539 -1.659 1 98.81 111 ARG B N 1
ATOM 3160 C CA . ARG B 1 111 ? -9.172 16.172 -2.371 1 98.81 111 ARG B CA 1
ATOM 3161 C C . ARG B 1 111 ? -9.688 17.219 -3.357 1 98.81 111 ARG B C 1
ATOM 3163 O O . ARG B 1 111 ? -10.789 17.094 -3.889 1 98.81 111 ARG B O 1
ATOM 3170 N N . SER B 1 112 ? -8.867 18.203 -3.451 1 98.62 112 SER B N 1
ATOM 3171 C CA . SER B 1 112 ? -9.062 19.203 -4.496 1 98.62 112 SER B CA 1
ATOM 3172 C C . SER B 1 112 ? -8.602 18.672 -5.852 1 98.62 112 SER B C 1
ATOM 3174 O O . SER B 1 112 ? -7.738 17.797 -5.926 1 98.62 112 SER B O 1
ATOM 3176 N N . PRO B 1 113 ? -9.219 19.156 -6.973 1 98.38 113 PRO B N 1
ATOM 3177 C CA . PRO B 1 113 ? -10.133 20.297 -7.07 1 98.38 113 PRO B CA 1
ATOM 3178 C C . PRO B 1 113 ? -11.594 19.891 -6.957 1 98.38 113 PRO B C 1
ATOM 3180 O O . PRO B 1 113 ? -12.484 20.75 -6.973 1 98.38 113 PRO B O 1
ATOM 3183 N N . GLU B 1 114 ? -11.875 18.531 -6.859 1 98.5 114 GLU B N 1
ATOM 3184 C CA . GLU B 1 114 ? -13.266 18.094 -6.742 1 98.5 114 GLU B CA 1
ATOM 3185 C C . GLU B 1 114 ? -13.914 18.656 -5.48 1 98.5 114 GLU B C 1
ATOM 3187 O O . GLU B 1 114 ? -15.109 18.969 -5.484 1 98.5 114 GLU B O 1
ATOM 3192 N N . HIS B 1 115 ? -13.188 18.719 -4.453 1 98.75 115 HIS B N 1
ATOM 3193 C CA . HIS B 1 115 ? -13.594 19.312 -3.178 1 98.75 115 HIS B CA 1
ATOM 3194 C C . HIS B 1 115 ? -12.586 20.344 -2.701 1 98.75 115 HIS B C 1
ATOM 3196 O O . HIS B 1 115 ? -11.594 20 -2.047 1 98.75 115 HIS B O 1
ATOM 3202 N N . LYS B 1 116 ? -12.852 21.531 -2.902 1 98.69 116 LYS B N 1
ATOM 3203 C CA . LYS B 1 116 ? -11.953 22.641 -2.559 1 98.69 116 LYS B CA 1
ATOM 3204 C C . LYS B 1 116 ? -12.086 23.016 -1.088 1 98.69 116 LYS B C 1
ATOM 3206 O O . LYS B 1 116 ? -12.867 22.406 -0.352 1 98.69 116 LYS B O 1
ATOM 3211 N N . TYR B 1 117 ? -11.289 23.922 -0.594 1 98.44 117 TYR B N 1
ATOM 3212 C CA . TYR B 1 117 ? -11.43 24.453 0.755 1 98.44 117 TYR B CA 1
ATOM 3213 C C . TYR B 1 117 ? -12.867 24.875 1.033 1 98.44 117 TYR B C 1
ATOM 3215 O O . TYR B 1 117 ? -13.531 25.453 0.17 1 98.44 117 TYR B O 1
ATOM 3223 N N . PRO B 1 118 ? -13.258 24.484 2.16 1 98.44 118 PRO B N 1
ATOM 3224 C CA . PRO B 1 118 ? -12.609 23.953 3.365 1 98.44 118 PRO B CA 1
ATOM 3225 C C . PRO B 1 118 ? -12.836 22.469 3.562 1 98.44 118 PRO B C 1
ATOM 3227 O O . PRO B 1 118 ? -12.828 21.984 4.699 1 98.44 118 PRO B O 1
ATOM 3230 N N . ALA B 1 119 ? -13.008 21.703 2.52 1 98.75 119 ALA B N 1
ATOM 3231 C CA . ALA B 1 119 ? -13.406 20.297 2.623 1 98.75 119 ALA B CA 1
ATOM 3232 C C . ALA B 1 119 ? -12.414 19.5 3.455 1 98.75 119 ALA B C 1
ATOM 3234 O O . ALA B 1 119 ? -12.805 18.672 4.277 1 98.75 119 ALA B O 1
ATOM 3235 N N . GLN B 1 120 ? -11.117 19.719 3.24 1 98.75 120 GLN B N 1
ATOM 3236 C CA . GLN B 1 120 ? -10.07 18.984 3.928 1 98.75 120 GLN B CA 1
ATOM 3237 C C . GLN B 1 120 ? -10.086 19.266 5.43 1 98.75 120 GLN B C 1
ATOM 3239 O O . GLN B 1 120 ? -9.977 18.344 6.242 1 98.75 120 GLN B O 1
ATOM 3244 N N . VAL B 1 121 ? -10.242 20.516 5.758 1 98.12 121 VAL B N 1
ATOM 3245 C CA . VAL B 1 121 ? -10.297 20.969 7.148 1 98.12 121 VAL B CA 1
ATOM 3246 C C . VAL B 1 121 ? -11.5 20.344 7.84 1 98.12 121 VAL B C 1
ATOM 3248 O O . VAL B 1 121 ? -11.391 19.844 8.969 1 98.12 121 VAL B O 1
ATOM 3251 N N . GLU B 1 122 ? -12.648 20.359 7.145 1 98.62 122 GLU B N 1
ATOM 3252 C CA . GLU B 1 122 ? -13.883 19.781 7.672 1 98.62 122 GLU B CA 1
ATOM 3253 C C . GLU B 1 122 ? -13.727 18.281 7.926 1 98.62 122 GLU B C 1
ATOM 3255 O O . GLU B 1 122 ? -14.242 17.766 8.914 1 98.62 122 GLU B O 1
ATOM 3260 N N . ASP B 1 123 ? -13.055 17.625 7.051 1 98.94 123 ASP B N 1
ATOM 3261 C CA . ASP B 1 123 ? -12.883 16.188 7.188 1 98.94 123 ASP B CA 1
ATOM 3262 C C . ASP B 1 123 ? -12.016 15.852 8.398 1 98.94 123 ASP B C 1
ATOM 3264 O O . ASP B 1 123 ? -12.32 14.922 9.148 1 98.94 123 ASP B O 1
ATOM 3268 N N . VAL B 1 124 ? -10.945 16.562 8.648 1 98.94 124 VAL B N 1
ATOM 3269 C CA . VAL B 1 124 ? -10.094 16.328 9.805 1 98.94 124 VAL B CA 1
ATOM 3270 C C . VAL B 1 124 ? -10.867 16.641 11.086 1 98.94 124 VAL B C 1
ATOM 3272 O O . VAL B 1 124 ? -10.766 15.922 12.078 1 98.94 124 VAL B O 1
ATOM 3275 N N . ASP B 1 125 ? -11.617 17.719 11.023 1 98.81 125 ASP B N 1
ATOM 3276 C CA . ASP B 1 125 ? -12.469 18.094 12.148 1 98.81 125 ASP B CA 1
ATOM 3277 C C . ASP B 1 125 ? -13.477 16.984 12.461 1 98.81 125 ASP B C 1
ATOM 3279 O O . ASP B 1 125 ? -13.688 16.641 13.625 1 98.81 125 ASP B O 1
ATOM 3283 N N . SER B 1 126 ? -14.109 16.453 11.422 1 98.81 126 SER B N 1
ATOM 3284 C CA . SER B 1 126 ? -15.07 15.367 11.586 1 98.81 126 SER B CA 1
ATOM 3285 C C . SER B 1 126 ? -14.422 14.148 12.234 1 98.81 126 SER B C 1
ATOM 3287 O O . SER B 1 126 ? -15.016 13.508 13.102 1 98.81 126 SER B O 1
ATOM 3289 N N . ALA B 1 127 ? -13.242 13.812 11.82 1 98.94 127 ALA B N 1
ATOM 3290 C CA . ALA B 1 127 ? -12.523 12.68 12.391 1 98.94 127 ALA B CA 1
ATOM 3291 C C . ALA B 1 127 ? -12.188 12.93 13.859 1 98.94 127 ALA B C 1
ATOM 3293 O O . ALA B 1 127 ? -12.258 12.008 14.68 1 98.94 127 ALA B O 1
ATOM 3294 N N . TYR B 1 128 ? -11.766 14.141 14.18 1 98.94 128 TYR B N 1
ATOM 3295 C CA . TYR B 1 128 ? -11.492 14.492 15.562 1 98.94 128 TYR B CA 1
ATOM 3296 C C . TYR B 1 128 ? -12.727 14.305 16.438 1 98.94 128 TYR B C 1
ATOM 3298 O O . TYR B 1 128 ? -12.664 13.68 17.5 1 98.94 128 TYR B O 1
ATOM 3306 N N . ARG B 1 129 ? -13.836 14.836 15.984 1 98.75 129 ARG B N 1
ATOM 3307 C CA . ARG B 1 129 ? -15.094 14.703 16.719 1 98.75 129 ARG B CA 1
ATOM 3308 C C . ARG B 1 129 ? -15.492 13.234 16.859 1 98.75 129 ARG B C 1
ATOM 3310 O O . ARG B 1 129 ? -16.016 12.836 17.906 1 98.75 129 ARG B O 1
ATOM 3317 N N . TRP B 1 130 ? -15.281 12.523 15.805 1 98.88 130 TRP B N 1
ATOM 3318 C CA . TRP B 1 130 ? -15.562 11.094 15.852 1 98.88 130 TRP B CA 1
ATOM 3319 C C . TRP B 1 130 ? -14.734 10.406 16.938 1 98.88 130 TRP B C 1
ATOM 3321 O O . TRP B 1 130 ? -15.25 9.57 17.672 1 98.88 130 TRP B O 1
ATOM 3331 N N . LEU B 1 131 ? -13.461 10.727 17.047 1 98.88 131 LEU B N 1
ATOM 3332 C CA . LEU B 1 131 ? -12.609 10.172 18.094 1 98.88 131 LEU B CA 1
ATOM 3333 C C . LEU B 1 131 ? -13.164 10.492 19.484 1 98.88 131 LEU B C 1
ATOM 3335 O O . LEU B 1 131 ? -13.211 9.617 20.344 1 98.88 131 LEU B O 1
ATOM 3339 N N . LEU B 1 132 ? -13.539 11.75 19.672 1 98.81 132 LEU B N 1
ATOM 3340 C CA . LEU B 1 132 ? -14.141 12.133 20.953 1 98.81 132 LEU B CA 1
ATOM 3341 C C . LEU B 1 132 ? -15.383 11.297 21.234 1 98.81 132 LEU B C 1
ATOM 3343 O O . LEU B 1 132 ? -15.594 10.859 22.375 1 98.81 132 LEU B O 1
ATOM 3347 N N . GLY B 1 133 ? -16.172 11.125 20.203 1 98.56 133 GLY B N 1
ATOM 3348 C CA . GLY B 1 133 ? -17.359 10.312 20.344 1 98.56 133 GLY B CA 1
ATOM 3349 C C . GLY B 1 133 ? -17.062 8.867 20.719 1 98.56 133 GLY B C 1
ATOM 3350 O O . GLY B 1 133 ? -17.891 8.195 21.328 1 98.56 133 GLY B O 1
ATOM 3351 N N . GLN B 1 134 ? -15.914 8.375 20.359 1 98.25 134 GLN B N 1
ATOM 3352 C CA . GLN B 1 134 ? -15.5 7.012 20.688 1 98.25 134 GLN B CA 1
ATOM 3353 C C . GLN B 1 134 ? -15 6.926 22.125 1 98.25 134 GLN B C 1
ATOM 3355 O O . GLN B 1 134 ? -14.703 5.836 22.625 1 98.25 134 GLN B O 1
ATOM 3360 N N . GLY B 1 135 ? -14.781 8.055 22.75 1 98.31 135 GLY B N 1
ATOM 3361 C CA . GLY B 1 135 ? -14.391 8.062 24.156 1 98.31 135 GLY B CA 1
ATOM 3362 C C . GLY B 1 135 ? -12.961 8.5 24.359 1 98.31 135 GLY B C 1
ATOM 3363 O O . GLY B 1 135 ? -12.484 8.547 25.5 1 98.31 135 GLY B O 1
ATOM 3364 N N . TYR B 1 136 ? -12.266 8.852 23.344 1 98.62 136 TYR B N 1
ATOM 3365 C CA . TYR B 1 136 ? -10.906 9.359 23.516 1 98.62 136 TYR B CA 1
ATOM 3366 C C . TYR B 1 136 ? -10.914 10.734 24.172 1 98.62 136 TYR B C 1
ATOM 3368 O O . TYR B 1 136 ? -11.75 11.578 23.844 1 98.62 136 TYR B O 1
ATOM 3376 N N . ARG B 1 137 ? -10 10.953 25.109 1 98.75 137 ARG B N 1
ATOM 3377 C CA . ARG B 1 137 ? -9.859 12.25 25.75 1 98.75 137 ARG B CA 1
ATOM 3378 C C . ARG B 1 137 ? -9.055 13.211 24.875 1 98.75 137 ARG B C 1
ATOM 3380 O O . ARG B 1 137 ? -8.055 12.812 24.266 1 98.75 137 ARG B O 1
ATOM 3387 N N . PRO B 1 138 ? -9.445 14.453 24.828 1 98.81 138 PRO B N 1
ATOM 3388 C CA . PRO B 1 138 ? -8.719 15.422 24 1 98.81 138 PRO B CA 1
ATOM 3389 C C . PRO B 1 138 ? -7.223 15.461 24.312 1 98.81 138 PRO B C 1
ATOM 3391 O O . PRO B 1 138 ? -6.398 15.469 23.391 1 98.81 138 PRO B O 1
ATOM 3394 N N . ALA B 1 139 ? -6.844 15.367 25.562 1 98.5 139 ALA B N 1
ATOM 3395 C CA . ALA B 1 139 ? -5.453 15.477 25.984 1 98.5 139 ALA B CA 1
ATOM 3396 C C . ALA B 1 139 ? -4.637 14.273 25.516 1 98.5 139 ALA B C 1
ATOM 3398 O O . ALA B 1 139 ? -3.404 14.312 25.516 1 98.5 139 ALA B O 1
ATOM 3399 N N . LYS B 1 140 ? -5.332 13.219 25.047 1 98.75 140 LYS B N 1
ATOM 3400 C CA . LYS B 1 140 ? -4.672 11.992 24.594 1 98.75 140 LYS B CA 1
ATOM 3401 C C . LYS B 1 140 ? -4.668 11.891 23.078 1 98.75 140 LYS B C 1
ATOM 3403 O O . LYS B 1 140 ? -4.258 10.875 22.516 1 98.75 140 LYS B O 1
ATOM 3408 N N . ILE B 1 141 ? -5.102 12.93 22.422 1 98.94 141 ILE B N 1
ATOM 3409 C CA . ILE B 1 141 ? -5.086 13 20.969 1 98.94 141 ILE B CA 1
ATOM 3410 C C . ILE B 1 141 ? -4.043 14.016 20.516 1 98.94 141 ILE B C 1
ATOM 3412 O O . ILE B 1 141 ? -4 15.141 21.016 1 98.94 141 ILE B O 1
ATOM 3416 N N . ALA B 1 142 ? -3.139 13.656 19.703 1 99 142 ALA B N 1
ATOM 3417 C CA . ALA B 1 142 ? -2.258 14.594 19 1 99 142 ALA B CA 1
ATOM 3418 C C . ALA B 1 142 ? -2.686 14.781 17.547 1 99 142 ALA B C 1
ATOM 3420 O O . ALA B 1 142 ? -3.008 13.812 16.859 1 99 142 ALA B O 1
ATOM 3421 N N . SER B 1 143 ? -2.811 16 17.125 1 98.94 143 SER B N 1
ATOM 3422 C CA . SER B 1 143 ? -2.984 16.297 15.711 1 98.94 143 SER B CA 1
ATOM 3423 C C . SER B 1 143 ? -1.649 16.297 14.977 1 98.94 143 SER B C 1
ATOM 3425 O O . SER B 1 143 ? -0.745 17.062 15.305 1 98.94 143 SER B O 1
ATOM 3427 N N . VAL B 1 144 ? -1.486 15.391 13.977 1 98.94 144 VAL B N 1
ATOM 3428 C CA . VAL B 1 144 ? -0.211 15.133 13.32 1 98.94 144 VAL B CA 1
ATOM 3429 C C . VAL B 1 144 ? -0.383 15.234 11.805 1 98.94 144 VAL B C 1
ATOM 3431 O O . VAL B 1 144 ? -1.426 14.859 11.266 1 98.94 144 VAL B O 1
ATOM 3434 N N . GLY B 1 145 ? 0.653 15.734 11.141 1 98.88 145 GLY B N 1
ATOM 3435 C CA . GLY B 1 145 ? 0.622 15.719 9.688 1 98.88 145 GLY B CA 1
ATOM 3436 C C . GLY B 1 145 ? 1.884 16.281 9.062 1 98.88 145 GLY B C 1
ATOM 3437 O O . GLY B 1 145 ? 2.787 16.734 9.766 1 98.88 145 GLY B O 1
ATOM 3438 N N . HIS B 1 146 ? 2.031 16.156 7.738 1 98.88 146 HIS B N 1
ATOM 3439 C CA . HIS B 1 146 ? 3.189 16.703 7.039 1 98.88 146 HIS B CA 1
ATOM 3440 C C . HIS B 1 146 ? 2.777 17.391 5.738 1 98.88 146 HIS B C 1
ATOM 3442 O O . HIS B 1 146 ? 1.806 16.969 5.098 1 98.88 146 HIS B O 1
ATOM 3448 N N . SER B 1 147 ? 3.521 18.453 5.375 1 98.75 147 SER B N 1
ATOM 3449 C CA . SER B 1 147 ? 3.191 19.297 4.23 1 98.75 147 SER B CA 1
ATOM 3450 C C . SER B 1 147 ? 1.827 19.953 4.402 1 98.75 147 SER B C 1
ATOM 3452 O O . SER B 1 147 ? 1.597 20.672 5.379 1 98.75 147 SER B O 1
ATOM 3454 N N . ILE B 1 148 ? 0.818 19.75 3.479 1 98.88 148 ILE B N 1
ATOM 3455 C CA . ILE B 1 148 ? -0.548 20.234 3.662 1 98.88 148 ILE B CA 1
ATOM 3456 C C . ILE B 1 148 ? -1.146 19.609 4.922 1 98.88 148 ILE B C 1
ATOM 3458 O O . ILE B 1 148 ? -1.942 20.25 5.617 1 98.88 148 ILE B O 1
ATOM 3462 N N . GLY B 1 149 ? -0.729 18.359 5.219 1 98.88 149 GLY B N 1
ATOM 3463 C CA . GLY B 1 149 ? -1.15 17.75 6.461 1 98.88 149 GLY B CA 1
ATOM 3464 C C . GLY B 1 149 ? -0.626 18.453 7.695 1 98.88 149 GLY B C 1
ATOM 3465 O O . GLY B 1 149 ? -1.273 18.453 8.742 1 98.88 149 GLY B O 1
ATOM 3466 N N . GLY B 1 150 ? 0.623 18.969 7.582 1 98.88 150 GLY B N 1
ATOM 3467 C CA . GLY B 1 150 ? 1.15 19.797 8.656 1 98.88 150 GLY B CA 1
ATOM 3468 C C . GLY B 1 150 ? 0.35 21.062 8.891 1 98.88 150 GLY B C 1
ATOM 3469 O O . GLY B 1 150 ? 0.162 21.484 10.031 1 98.88 150 GLY B O 1
ATOM 3470 N N . TYR B 1 151 ? -0.096 21.719 7.781 1 98.75 151 TYR B N 1
ATOM 3471 C CA . TYR B 1 151 ? -1.042 22.828 7.867 1 98.75 151 TYR B CA 1
ATOM 3472 C C . TYR B 1 151 ? -2.326 22.391 8.562 1 98.75 151 TYR B C 1
ATOM 3474 O O . TYR B 1 151 ? -2.801 23.062 9.484 1 98.75 151 TYR B O 1
ATOM 3482 N N . LEU B 1 152 ? -2.893 21.25 8.125 1 98.88 152 LEU B N 1
ATOM 3483 C CA . LEU B 1 152 ? -4.164 20.766 8.656 1 98.88 152 LEU B CA 1
ATOM 3484 C C . LEU B 1 152 ? -4.051 20.453 10.141 1 98.88 152 LEU B C 1
ATOM 3486 O O . LEU B 1 152 ? -5.008 20.656 10.898 1 98.88 152 LEU B O 1
ATOM 3490 N N . ALA B 1 153 ? -2.879 19.953 10.547 1 98.88 153 ALA B N 1
ATOM 3491 C CA . ALA B 1 153 ? -2.652 19.641 11.953 1 98.88 153 ALA B CA 1
ATOM 3492 C C . ALA B 1 153 ? -2.766 20.891 12.82 1 98.88 153 ALA B C 1
ATOM 3494 O O . ALA B 1 153 ? -3.395 20.859 13.883 1 98.88 153 ALA B O 1
ATOM 3495 N N . VAL B 1 154 ? -2.176 21.953 12.352 1 98.81 154 VAL B N 1
ATOM 3496 C CA . VAL B 1 154 ? -2.213 23.219 13.086 1 98.81 154 VAL B CA 1
ATOM 3497 C C . VAL B 1 154 ? -3.604 23.844 12.969 1 98.81 154 VAL B C 1
ATOM 3499 O O . VAL B 1 154 ? -4.16 24.312 13.961 1 98.81 154 VAL B O 1
ATOM 3502 N N . GLU B 1 155 ? -4.148 23.828 11.789 1 98.56 155 GLU B N 1
ATOM 3503 C CA . GLU B 1 155 ? -5.438 24.453 11.492 1 98.56 155 GLU B CA 1
ATOM 3504 C C . GLU B 1 155 ? -6.543 23.859 12.375 1 98.56 155 GLU B C 1
ATOM 3506 O O . GLU B 1 155 ? -7.434 24.594 12.82 1 98.56 155 GLU B O 1
ATOM 3511 N N . LEU B 1 156 ? -6.531 22.547 12.555 1 98.75 156 LEU B N 1
ATOM 3512 C CA . LEU B 1 156 ? -7.52 21.922 13.43 1 98.75 156 LEU B CA 1
ATOM 3513 C C . LEU B 1 156 ? -7.512 22.578 14.812 1 98.75 156 LEU B C 1
ATOM 3515 O O . LEU B 1 156 ? -8.562 22.938 15.344 1 98.75 156 LEU B O 1
ATOM 3519 N N . ALA B 1 157 ? -6.344 22.688 15.422 1 98.69 157 ALA B N 1
ATOM 3520 C CA . ALA B 1 157 ? -6.215 23.281 16.75 1 98.69 157 ALA B CA 1
ATOM 3521 C C . ALA B 1 157 ? -6.746 24.703 16.781 1 98.69 157 ALA B C 1
ATOM 3523 O O . ALA B 1 157 ? -7.449 25.094 17.719 1 98.69 157 ALA B O 1
ATOM 3524 N N . LEU B 1 158 ? -6.43 25.484 15.766 1 98.38 158 LEU B N 1
ATOM 3525 C CA . LEU B 1 158 ? -6.867 26.859 15.688 1 98.38 158 LEU B CA 1
ATOM 3526 C C . LEU B 1 158 ? -8.391 26.953 15.609 1 98.38 158 LEU B C 1
ATOM 3528 O O . LEU B 1 158 ? -9 27.766 16.312 1 98.38 158 LEU B O 1
ATOM 3532 N N . ARG B 1 159 ? -8.953 26.141 14.805 1 97.75 159 ARG B N 1
ATOM 3533 C CA . ARG B 1 159 ? -10.398 26.141 14.617 1 97.75 159 ARG B CA 1
ATOM 3534 C C . ARG B 1 159 ? -11.117 25.766 15.914 1 97.75 159 ARG B C 1
ATOM 3536 O O . ARG B 1 159 ? -12.102 26.406 16.297 1 97.75 159 ARG B O 1
ATOM 3543 N N . LEU B 1 160 ? -10.656 24.766 16.516 1 98.5 160 LEU B N 1
ATOM 3544 C CA . LEU B 1 160 ? -11.242 24.328 17.781 1 98.5 160 LEU B CA 1
ATOM 3545 C C . LEU B 1 160 ? -11.109 25.406 18.844 1 98.5 160 LEU B C 1
ATOM 3547 O O . LEU B 1 160 ? -12.07 25.703 19.562 1 98.5 160 LEU B O 1
ATOM 3551 N N . ARG B 1 161 ? -9.953 26 18.953 1 98 161 ARG B N 1
ATOM 3552 C CA . ARG B 1 161 ? -9.703 27.078 19.891 1 98 161 ARG B CA 1
ATOM 3553 C C . ARG B 1 161 ? -10.68 28.234 19.688 1 98 161 ARG B C 1
ATOM 3555 O O . ARG B 1 161 ? -11.297 28.719 20.641 1 98 161 ARG B O 1
ATOM 3562 N N . ASP B 1 162 ? -10.82 28.609 18.453 1 97.5 162 ASP B N 1
ATOM 3563 C CA . ASP B 1 162 ? -11.664 29.75 18.109 1 97.5 162 ASP B CA 1
ATOM 3564 C C . ASP B 1 162 ? -13.125 29.469 18.453 1 97.5 162 ASP B C 1
ATOM 3566 O O . ASP B 1 162 ? -13.898 30.391 18.719 1 97.5 162 ASP B O 1
ATOM 3570 N N . ARG B 1 163 ? -13.492 28.188 18.484 1 97.69 163 ARG B N 1
ATOM 3571 C CA . ARG B 1 163 ? -14.852 27.781 18.812 1 97.69 163 ARG B CA 1
ATOM 3572 C C . ARG B 1 163 ? -15 27.5 20.297 1 97.69 163 ARG B C 1
ATOM 3574 O O . ARG B 1 163 ? -16.094 27.156 20.766 1 97.69 163 ARG B O 1
ATOM 3581 N N . GLY B 1 164 ? -13.969 27.609 21.016 1 97.69 164 GLY B N 1
ATOM 3582 C CA . GLY B 1 164 ? -13.992 27.312 22.438 1 97.69 164 GLY B CA 1
ATOM 3583 C C . GLY B 1 164 ? -14.156 25.828 22.734 1 97.69 164 GLY B C 1
ATOM 3584 O O . GLY B 1 164 ? -14.734 25.453 23.75 1 97.69 164 GLY B O 1
ATOM 3585 N N . GLU B 1 165 ? -13.695 25.016 21.797 1 98.06 165 GLU B N 1
ATOM 3586 C CA . GLU B 1 165 ? -13.812 23.562 21.953 1 98.06 165 GLU B CA 1
ATOM 3587 C C . GLU B 1 165 ? -12.523 22.953 22.484 1 98.06 165 GLU B C 1
ATOM 3589 O O . GLU B 1 165 ? -11.492 23.641 22.547 1 98.06 165 GLU B O 1
ATOM 3594 N N . ALA B 1 166 ? -12.633 21.719 22.906 1 97.81 166 ALA B N 1
ATOM 3595 C CA . ALA B 1 166 ? -11.477 21.031 23.469 1 97.81 166 ALA B CA 1
ATOM 3596 C C . ALA B 1 166 ? -10.398 20.828 22.406 1 97.81 166 ALA B C 1
ATOM 3598 O O . ALA B 1 166 ? -10.688 20.375 21.297 1 97.81 166 ALA B O 1
ATOM 3599 N N . LEU B 1 167 ? -9.195 21.172 22.734 1 98.69 167 LEU B N 1
ATOM 3600 C CA . LEU B 1 167 ? -8.062 21.062 21.812 1 98.69 167 LEU B CA 1
ATOM 3601 C C . LEU B 1 167 ? -7.379 19.719 21.953 1 98.69 167 LEU B C 1
ATOM 3603 O O . LEU B 1 167 ? -7.457 19.078 23 1 98.69 167 LEU B O 1
ATOM 3607 N N . PRO B 1 168 ? -6.703 19.281 20.875 1 98.88 168 PRO B N 1
ATOM 3608 C CA . PRO B 1 168 ? -5.812 18.125 21.078 1 98.88 168 PRO B CA 1
ATOM 3609 C C . PRO B 1 168 ? -4.695 18.406 22.078 1 98.88 168 PRO B C 1
ATOM 3611 O O . PRO B 1 168 ? -4.355 19.562 22.312 1 98.88 168 PRO B O 1
ATOM 3614 N N . GLY B 1 169 ? -4.188 17.328 22.594 1 98.81 169 GLY B N 1
ATOM 3615 C CA . GLY B 1 169 ? -3.15 17.453 23.594 1 98.81 169 GLY B CA 1
ATOM 3616 C C . GLY B 1 169 ? -1.832 17.953 23.047 1 98.81 169 GLY B C 1
ATOM 3617 O O . GLY B 1 169 ? -0.994 18.484 23.781 1 98.81 169 GLY B O 1
ATOM 3618 N N . ALA B 1 170 ? -1.634 17.844 21.766 1 98.94 170 ALA B N 1
ATOM 3619 C CA . ALA B 1 170 ? -0.398 18.25 21.109 1 98.94 170 ALA B CA 1
ATOM 3620 C C . ALA B 1 170 ? -0.597 18.375 19.594 1 98.94 170 ALA B C 1
ATOM 3622 O O . ALA B 1 170 ? -1.571 17.859 19.047 1 98.94 170 ALA B O 1
ATOM 3623 N N . VAL B 1 171 ? 0.311 19.141 18.938 1 98.94 171 VAL B N 1
ATOM 3624 C CA . VAL B 1 171 ? 0.375 19.234 17.484 1 98.94 171 VAL B CA 1
ATOM 3625 C C . VAL B 1 171 ? 1.781 18.891 17 1 98.94 171 VAL B C 1
ATOM 3627 O O . VAL B 1 171 ? 2.77 19.422 17.516 1 98.94 171 VAL B O 1
ATOM 3630 N N . LEU B 1 172 ? 1.894 17.938 16.172 1 99 172 LEU B N 1
ATOM 3631 C CA . LEU B 1 172 ? 3.131 17.656 15.445 1 99 172 LEU B CA 1
ATOM 3632 C C . LEU B 1 172 ? 2.992 18 13.969 1 99 172 LEU B C 1
ATOM 3634 O O . LEU B 1 172 ? 2.189 17.406 13.25 1 99 172 LEU B O 1
ATOM 3638 N N . SER B 1 173 ? 3.732 18.953 13.539 1 98.94 173 SER B N 1
ATOM 3639 C CA . SER B 1 173 ? 3.662 19.438 12.164 1 98.94 173 SER B CA 1
ATOM 3640 C C . SER B 1 173 ? 5.004 19.297 11.453 1 98.94 173 SER B C 1
ATOM 3642 O O . SER B 1 173 ? 5.98 19.953 11.82 1 98.94 173 SER B O 1
ATOM 3644 N N . VAL B 1 174 ? 5.023 18.453 10.422 1 98.94 174 VAL B N 1
ATOM 3645 C CA . VAL B 1 174 ? 6.25 18.188 9.68 1 98.94 174 VAL B CA 1
ATOM 3646 C C . VAL B 1 174 ? 6.18 18.891 8.32 1 98.94 174 VAL B C 1
ATOM 3648 O O . VAL B 1 174 ? 5.23 18.688 7.559 1 98.94 174 VAL B O 1
ATOM 3651 N N . SER B 1 175 ? 7.215 19.719 8.031 1 98.88 175 SER B N 1
ATOM 3652 C CA . SER B 1 175 ? 7.285 20.406 6.746 1 98.88 175 SER B CA 1
ATOM 3653 C C . SER B 1 175 ? 5.98 21.141 6.441 1 98.88 175 SER B C 1
ATOM 3655 O O . SER B 1 175 ? 5.43 21 5.348 1 98.88 175 SER B O 1
ATOM 3657 N N . PRO B 1 176 ? 5.504 21.922 7.301 1 98.81 176 PRO B N 1
ATOM 3658 C CA . PRO B 1 176 ? 4.164 22.484 7.129 1 98.81 176 PRO B CA 1
ATOM 3659 C C . PRO B 1 176 ? 4.098 23.484 5.977 1 98.81 176 PRO B C 1
ATOM 3661 O O . PRO B 1 176 ? 5.039 24.25 5.758 1 98.81 176 PRO B O 1
ATOM 3664 N N . TRP B 1 177 ? 3.021 23.484 5.273 1 98.81 177 TRP B N 1
ATOM 3665 C CA . TRP B 1 177 ? 2.682 24.562 4.348 1 98.81 177 TRP B CA 1
ATOM 3666 C C . TRP B 1 177 ? 2.012 25.719 5.082 1 98.81 177 TRP B C 1
ATOM 3668 O O . TRP B 1 177 ? 0.783 25.812 5.117 1 98.81 177 TRP B O 1
ATOM 3678 N N . ALA B 1 178 ? 2.816 26.641 5.574 1 98.69 178 ALA B N 1
ATOM 3679 C CA . ALA B 1 178 ? 2.318 27.688 6.473 1 98.69 178 ALA B CA 1
ATOM 3680 C C . ALA B 1 178 ? 2.109 29 5.73 1 98.69 178 ALA B C 1
ATOM 3682 O O . ALA B 1 178 ? 1.419 29.891 6.223 1 98.69 178 ALA B O 1
ATOM 3683 N N . ASP B 1 179 ? 2.711 29.188 4.59 1 98.5 179 ASP B N 1
ATOM 3684 C CA . ASP B 1 179 ? 2.619 30.406 3.799 1 98.5 179 ASP B CA 1
ATOM 3685 C C . ASP B 1 179 ? 2.072 30.125 2.402 1 98.5 179 ASP B C 1
ATOM 3687 O O . ASP B 1 179 ? 2.838 29.922 1.458 1 98.5 179 ASP B O 1
ATOM 3691 N N . VAL B 1 180 ? 0.832 30.281 2.217 1 97.69 180 VAL B N 1
ATOM 3692 C CA . VAL B 1 180 ? 0.132 29.953 0.979 1 97.69 180 VAL B CA 1
ATOM 3693 C C . VAL B 1 180 ? 0.466 30.984 -0.096 1 97.69 180 VAL B C 1
ATOM 3695 O O . VAL B 1 180 ? 0.258 30.734 -1.286 1 97.69 180 VAL B O 1
ATOM 3698 N N . THR B 1 181 ? 0.969 32.125 0.305 1 98.19 181 THR B N 1
ATOM 3699 C CA . THR B 1 181 ? 1.322 33.156 -0.663 1 98.19 181 THR B CA 1
ATOM 3700 C C . THR B 1 181 ? 2.604 32.812 -1.405 1 98.19 181 THR B C 1
ATOM 3702 O O . THR B 1 181 ? 2.932 33.406 -2.428 1 98.19 181 THR B O 1
ATOM 3705 N N . LEU B 1 182 ? 3.348 31.875 -0.887 1 98.38 182 LEU B N 1
ATOM 3706 C CA . LEU B 1 182 ? 4.59 31.391 -1.475 1 98.38 182 LEU B CA 1
ATOM 3707 C C . LEU B 1 182 ? 5.641 32.5 -1.523 1 98.38 182 LEU B C 1
ATOM 3709 O O . LEU B 1 182 ? 6.312 32.688 -2.541 1 98.38 182 LEU B O 1
ATOM 3713 N N . SER B 1 183 ? 5.785 33.188 -0.367 1 97.81 183 SER B N 1
ATOM 3714 C CA . SER B 1 183 ? 6.68 34.344 -0.325 1 97.81 183 SER B CA 1
ATOM 3715 C C . SER B 1 183 ? 7.973 34 0.412 1 97.81 183 SER B C 1
ATOM 3717 O O . SER B 1 183 ? 8.891 34.844 0.471 1 97.81 183 SER B O 1
ATOM 3719 N N . GLY B 1 184 ? 8.133 32.844 0.98 1 97.88 184 GLY B N 1
ATOM 3720 C CA . GLY B 1 184 ? 9.32 32.469 1.733 1 97.88 184 GLY B CA 1
ATOM 3721 C C . GLY B 1 184 ? 10.57 32.406 0.881 1 97.88 184 GLY B C 1
ATOM 3722 O O . GLY B 1 184 ? 10.516 32 -0.278 1 97.88 184 GLY B O 1
ATOM 3723 N N . GLN B 1 185 ? 11.711 32.688 1.449 1 98.19 185 GLN B N 1
ATOM 3724 C CA . GLN B 1 185 ? 12.969 32.812 0.723 1 98.19 185 GLN B CA 1
ATOM 3725 C C . GLN B 1 185 ? 13.398 31.453 0.164 1 98.19 185 GLN B C 1
ATOM 3727 O O . GLN B 1 185 ? 14 31.391 -0.912 1 98.19 185 GLN B O 1
ATOM 3732 N N . THR B 1 186 ? 13.07 30.422 0.854 1 98.75 186 THR B N 1
ATOM 3733 C CA . THR B 1 186 ? 13.586 29.109 0.463 1 98.75 186 THR B CA 1
ATOM 3734 C C . THR B 1 186 ? 12.844 28.578 -0.767 1 98.75 186 THR B C 1
ATOM 3736 O O . THR B 1 186 ? 13.297 27.625 -1.401 1 98.75 186 THR B O 1
ATOM 3739 N N . ILE B 1 187 ? 11.688 29.219 -1.101 1 98.5 187 ILE B N 1
ATOM 3740 C CA . ILE B 1 187 ? 11.016 28.891 -2.354 1 98.5 187 ILE B CA 1
ATOM 3741 C C . ILE B 1 187 ? 11.984 29.078 -3.521 1 98.5 187 ILE B C 1
ATOM 3743 O O . ILE B 1 187 ? 11.945 28.312 -4.492 1 98.5 187 ILE B O 1
ATOM 3747 N N . GLU B 1 188 ? 12.844 30.062 -3.367 1 97.94 188 GLU B N 1
ATOM 3748 C CA . GLU B 1 188 ? 13.82 30.359 -4.41 1 97.94 188 GLU B CA 1
ATOM 3749 C C . GLU B 1 188 ? 15.156 29.688 -4.117 1 97.94 188 GLU B C 1
ATOM 3751 O O . GLU B 1 188 ? 15.719 29 -4.973 1 97.94 188 GLU B O 1
ATOM 3756 N N . THR B 1 189 ? 15.688 29.844 -2.928 1 98.56 189 THR B N 1
ATOM 3757 C CA . THR B 1 189 ? 17.062 29.438 -2.621 1 98.56 189 THR B CA 1
ATOM 3758 C C . THR B 1 189 ? 17.188 27.922 -2.6 1 98.56 189 THR B C 1
ATOM 3760 O O . THR B 1 189 ? 18.281 27.375 -2.781 1 98.56 189 THR B O 1
ATOM 3763 N N . ASN B 1 190 ? 16.047 27.188 -2.354 1 98.69 190 ASN B N 1
ATOM 3764 C CA . ASN B 1 190 ? 16.094 25.734 -2.279 1 98.69 190 ASN B CA 1
ATOM 3765 C C . ASN B 1 190 ? 15.5 25.078 -3.521 1 98.69 190 ASN B C 1
ATOM 3767 O O . ASN B 1 190 ? 15.266 23.875 -3.545 1 98.69 190 ASN B O 1
ATOM 3771 N N . ALA B 1 191 ? 15.289 25.844 -4.535 1 98.06 191 ALA B N 1
ATOM 3772 C CA . ALA B 1 191 ? 14.578 25.391 -5.73 1 98.06 191 ALA B CA 1
ATOM 3773 C C . ALA B 1 191 ? 15.281 24.203 -6.367 1 98.06 191 ALA B C 1
ATOM 3775 O O . ALA B 1 191 ? 14.625 23.297 -6.891 1 98.06 191 ALA B O 1
ATOM 3776 N N . GLU B 1 192 ? 16.594 24.125 -6.301 1 96.75 192 GLU B N 1
ATOM 3777 C CA . GLU B 1 192 ? 17.344 23.062 -6.949 1 96.75 192 GLU B CA 1
ATOM 3778 C C . GLU B 1 192 ? 17.609 21.906 -5.98 1 96.75 192 GLU B C 1
ATOM 3780 O O . GLU B 1 192 ? 18 20.812 -6.398 1 96.75 192 GLU B O 1
ATOM 3785 N N . ARG B 1 193 ? 17.359 22.172 -4.723 1 97.38 193 ARG B N 1
ATOM 3786 C CA . ARG B 1 193 ? 17.703 21.172 -3.711 1 97.38 193 ARG B CA 1
ATOM 3787 C C . ARG B 1 193 ? 16.516 20.312 -3.348 1 97.38 193 ARG B C 1
ATOM 3789 O O . ARG B 1 193 ? 16.656 19.125 -3.031 1 97.38 193 ARG B O 1
ATOM 3796 N N . ASP B 1 194 ? 15.328 20.859 -3.322 1 98.19 194 ASP B N 1
ATOM 3797 C CA . ASP B 1 194 ? 14.109 20.109 -3.064 1 98.19 194 ASP B CA 1
ATOM 3798 C C . ASP B 1 194 ? 13.758 19.203 -4.25 1 98.19 194 ASP B C 1
ATOM 3800 O O . ASP B 1 194 ? 13.531 19.688 -5.359 1 98.19 194 ASP B O 1
ATOM 3804 N N . LYS B 1 195 ? 13.703 17.938 -4.016 1 97.62 195 LYS B N 1
ATOM 3805 C CA . LYS B 1 195 ? 13.484 17 -5.113 1 97.62 195 LYS B CA 1
ATOM 3806 C C . LYS B 1 195 ? 12.023 16.578 -5.184 1 97.62 195 LYS B C 1
ATOM 3808 O O . LYS B 1 195 ? 11.633 15.844 -6.098 1 97.62 195 LYS B O 1
ATOM 3813 N N . LEU B 1 196 ? 11.203 17.062 -4.242 1 97.5 196 LEU B N 1
ATOM 3814 C CA . LEU B 1 196 ? 9.797 16.688 -4.238 1 97.5 196 LEU B CA 1
ATOM 3815 C C . LEU B 1 196 ? 8.93 17.844 -4.711 1 97.5 196 LEU B C 1
ATOM 3817 O O . LEU B 1 196 ? 7.988 17.656 -5.484 1 97.5 196 LEU B O 1
ATOM 3821 N N . LEU B 1 197 ? 9.242 19.047 -4.32 1 97.75 197 LEU B N 1
ATOM 3822 C CA . LEU B 1 197 ? 8.398 20.203 -4.625 1 97.75 197 LEU B CA 1
ATOM 3823 C C . LEU B 1 197 ? 9.086 21.125 -5.629 1 97.75 197 LEU B C 1
ATOM 3825 O O . LEU B 1 197 ? 10.312 21.203 -5.672 1 97.75 197 LEU B O 1
ATOM 3829 N N . THR B 1 198 ? 8.32 21.797 -6.379 1 97.12 198 THR B N 1
ATOM 3830 C CA . THR B 1 198 ? 8.688 22.953 -7.188 1 97.12 198 THR B CA 1
ATOM 3831 C C . THR B 1 198 ? 7.715 24.094 -6.957 1 97.12 198 THR B C 1
ATOM 3833 O O . THR B 1 198 ? 6.59 23.891 -6.5 1 97.12 198 THR B O 1
ATOM 3836 N N . ARG B 1 199 ? 8.188 25.281 -7.23 1 97.44 199 ARG B N 1
ATOM 3837 C CA . ARG B 1 199 ? 7.277 26.422 -7.129 1 97.44 199 ARG B CA 1
ATOM 3838 C C . ARG B 1 199 ? 6.027 26.188 -7.973 1 97.44 199 ARG B C 1
ATOM 3840 O O . ARG B 1 199 ? 4.91 26.469 -7.523 1 97.44 199 ARG B O 1
ATOM 3847 N N . GLY B 1 200 ? 6.234 25.734 -9.203 1 96.75 200 GLY B N 1
ATOM 3848 C CA . GLY B 1 200 ? 5.105 25.469 -10.086 1 96.75 200 GLY B CA 1
ATOM 3849 C C . GLY B 1 200 ? 4.102 24.5 -9.492 1 96.75 200 GLY B C 1
ATOM 3850 O O . GLY B 1 200 ? 2.893 24.688 -9.617 1 96.75 200 GLY B O 1
ATOM 3851 N N . LEU B 1 201 ? 4.602 23.484 -8.859 1 97.12 201 LEU B N 1
ATOM 3852 C CA . LEU B 1 201 ? 3.717 22.5 -8.242 1 97.12 201 LEU B CA 1
ATOM 3853 C C . LEU B 1 201 ? 2.932 23.125 -7.09 1 97.12 201 LEU B C 1
ATOM 3855 O O . LEU B 1 201 ? 1.735 22.875 -6.941 1 97.12 201 LEU B O 1
ATOM 3859 N N . LEU B 1 202 ? 3.568 23.906 -6.289 1 98.31 202 LEU B N 1
ATOM 3860 C CA . LEU B 1 202 ? 2.891 24.578 -5.191 1 98.31 202 LEU B CA 1
ATOM 3861 C C . LEU B 1 202 ? 1.804 25.516 -5.715 1 98.31 202 LEU B C 1
ATOM 3863 O O . LEU B 1 202 ? 0.72 25.594 -5.133 1 98.31 202 LEU B O 1
ATOM 3867 N N . GLU B 1 203 ? 2.115 26.203 -6.777 1 98.12 203 GLU B N 1
ATOM 3868 C CA . GLU B 1 203 ? 1.13 27.094 -7.387 1 98.12 203 GLU B CA 1
ATOM 3869 C C . GLU B 1 203 ? -0.073 26.312 -7.906 1 98.12 203 GLU B C 1
ATOM 3871 O O . GLU B 1 203 ? -1.215 26.75 -7.773 1 98.12 203 GLU B O 1
ATOM 3876 N N . LEU B 1 204 ? 0.209 25.234 -8.492 1 97.31 204 LEU B N 1
ATOM 3877 C CA . LEU B 1 204 ? -0.868 24.375 -8.961 1 97.31 204 LEU B CA 1
ATOM 3878 C C . LEU B 1 204 ? -1.733 23.906 -7.793 1 97.31 204 LEU B C 1
ATOM 3880 O O . LEU B 1 204 ? -2.963 23.953 -7.867 1 97.31 204 LEU B O 1
ATOM 3884 N N . PHE B 1 205 ? -1.116 23.406 -6.723 1 98.5 205 PHE B N 1
ATOM 3885 C CA . PHE B 1 205 ? -1.843 22.953 -5.539 1 98.5 205 PHE B CA 1
ATOM 3886 C C . PHE B 1 205 ? -2.713 24.062 -4.977 1 98.5 205 PHE B C 1
ATOM 3888 O O . PHE B 1 205 ? -3.893 23.859 -4.688 1 98.5 205 PHE B O 1
ATOM 3895 N N . ARG B 1 206 ? -2.127 25.188 -4.84 1 98.56 206 ARG B N 1
ATOM 3896 C CA . ARG B 1 206 ? -2.83 26.344 -4.301 1 98.56 206 ARG B CA 1
ATOM 3897 C C . ARG B 1 206 ? -4.051 26.688 -5.148 1 98.56 206 ARG B C 1
ATOM 3899 O O . ARG B 1 206 ? -5.129 26.953 -4.613 1 98.56 206 ARG B O 1
ATOM 3906 N N . SER B 1 207 ? -3.867 26.734 -6.438 1 98.31 207 SER B N 1
ATOM 3907 C CA . SER B 1 207 ? -4.957 27.047 -7.355 1 98.31 207 SER B CA 1
ATOM 3908 C C . SER B 1 207 ? -6.074 26.016 -7.262 1 98.31 207 SER B C 1
ATOM 3910 O O . SER B 1 207 ? -7.25 26.375 -7.176 1 98.31 207 SER B O 1
ATOM 3912 N N . CYS B 1 208 ? -5.715 24.734 -7.242 1 98.56 208 CYS B N 1
ATOM 3913 C CA . CYS B 1 208 ? -6.699 23.656 -7.137 1 98.56 208 CYS B CA 1
ATOM 3914 C C . CYS B 1 208 ? -7.469 23.75 -5.828 1 98.56 208 CYS B C 1
ATOM 3916 O O . CYS B 1 208 ? -8.664 23.469 -5.785 1 98.56 208 CYS B O 1
ATOM 3918 N N . TRP B 1 209 ? -6.805 24.156 -4.824 1 98.69 209 TRP B N 1
ATOM 3919 C CA . TRP B 1 209 ? -7.328 24.156 -3.463 1 98.69 209 TRP B CA 1
ATOM 3920 C C . TRP B 1 209 ? -8.227 25.359 -3.215 1 98.69 209 TRP B C 1
ATOM 3922 O O . TRP B 1 209 ? -9.281 25.234 -2.586 1 98.69 209 TRP B O 1
ATOM 3932 N N . LEU B 1 210 ? -7.91 26.516 -3.818 1 98.69 210 LEU B N 1
ATOM 3933 C CA . LEU B 1 210 ? -8.508 27.734 -3.279 1 98.69 210 LEU B CA 1
ATOM 3934 C C . LEU B 1 210 ? -9.234 28.516 -4.371 1 98.69 210 LEU B C 1
ATOM 3936 O O . LEU B 1 210 ? -10.141 29.297 -4.082 1 98.69 210 LEU B O 1
ATOM 3940 N N . ASP B 1 211 ? -8.781 28.422 -5.613 1 98.38 211 ASP B N 1
ATOM 3941 C CA . ASP B 1 211 ? -9.391 29.25 -6.656 1 98.38 211 ASP B CA 1
ATOM 3942 C C . ASP B 1 211 ? -10.891 28.969 -6.762 1 98.38 211 ASP B C 1
ATOM 3944 O O . ASP B 1 211 ? -11.312 27.812 -6.758 1 98.38 211 ASP B O 1
ATOM 3948 N N . GLY B 1 212 ? -11.672 30.016 -6.836 1 98 212 GLY B N 1
ATOM 3949 C CA . GLY B 1 212 ? -13.109 29.875 -6.988 1 98 212 GLY B CA 1
ATOM 3950 C C . GLY B 1 212 ? -13.844 29.75 -5.664 1 98 212 GLY B C 1
ATOM 3951 O O . GLY B 1 212 ? -15.078 29.719 -5.633 1 98 212 GLY B O 1
ATOM 3952 N N . THR B 1 213 ? -13.164 29.734 -4.52 1 98.25 213 THR B N 1
ATOM 3953 C CA . THR B 1 213 ? -13.781 29.547 -3.209 1 98.25 213 THR B CA 1
ATOM 3954 C C . THR B 1 213 ? -14.117 30.891 -2.58 1 98.25 213 THR B C 1
ATOM 3956 O O . THR B 1 213 ? -14.859 30.953 -1.599 1 98.25 213 THR B O 1
ATOM 3959 N N . GLY B 1 214 ? -13.57 31.953 -3.061 1 98 214 GLY B N 1
ATOM 3960 C CA . GLY B 1 214 ? -13.703 33.281 -2.465 1 98 214 GLY B CA 1
ATOM 3961 C C . GLY B 1 214 ? -12.703 33.531 -1.357 1 98 214 GLY B C 1
ATOM 3962 O O . GLY B 1 214 ? -12.68 34.625 -0.784 1 98 214 GLY B O 1
ATOM 3963 N N . VAL B 1 215 ? -11.875 32.594 -1.072 1 97.81 215 VAL B N 1
ATOM 3964 C CA . VAL B 1 215 ? -10.844 32.719 -0.05 1 97.81 215 VAL B CA 1
ATOM 3965 C C . VAL B 1 215 ? -9.539 33.188 -0.694 1 97.81 215 VAL B C 1
ATOM 3967 O O . VAL B 1 215 ? -8.984 32.5 -1.546 1 97.81 215 VAL B O 1
ATOM 3970 N N . GLU B 1 216 ? -9.055 34.312 -0.249 1 97.56 216 GLU B N 1
ATOM 3971 C CA . GLU B 1 216 ? -7.793 34.844 -0.771 1 97.56 216 GLU B CA 1
ATOM 3972 C C . GLU B 1 216 ? -6.598 34.094 -0.173 1 97.56 216 GLU B C 1
ATOM 3974 O O . GLU B 1 216 ? -6.672 33.594 0.947 1 97.56 216 GLU B O 1
ATOM 3979 N N . TYR B 1 217 ? -5.469 34.156 -0.886 1 98.06 217 TYR B N 1
ATOM 3980 C CA . TYR B 1 217 ? -4.27 33.469 -0.435 1 98.06 217 TYR B CA 1
ATOM 3981 C C . TYR B 1 217 ? -3.736 34.062 0.857 1 98.06 217 TYR B C 1
ATOM 3983 O O . TYR B 1 217 ? -3.006 33.406 1.604 1 98.06 217 TYR B O 1
ATOM 3991 N N . THR B 1 218 ? -4.133 35.312 1.176 1 97.69 218 THR B N 1
ATOM 3992 C CA . THR B 1 218 ? -3.65 36 2.367 1 97.69 218 THR B CA 1
ATOM 3993 C C . THR B 1 218 ? -4.602 35.781 3.541 1 97.69 218 THR B C 1
ATOM 3995 O O . THR B 1 218 ? -4.34 36.25 4.652 1 97.69 218 THR B O 1
ATOM 3998 N N . ASP B 1 219 ? -5.711 35.125 3.291 1 97.88 219 ASP B N 1
ATOM 3999 C CA . ASP B 1 219 ? -6.703 34.906 4.336 1 97.88 219 ASP B CA 1
ATOM 4000 C C . ASP B 1 219 ? -6.121 34.062 5.473 1 97.88 219 ASP B C 1
ATOM 4002 O O . ASP B 1 219 ? -5.562 33 5.234 1 97.88 219 ASP B O 1
ATOM 4006 N N . PRO B 1 220 ? -6.242 34.5 6.746 1 97.19 220 PRO B N 1
ATOM 4007 C CA . PRO B 1 220 ? -5.645 33.812 7.883 1 97.19 220 PRO B CA 1
ATOM 4008 C C . PRO B 1 220 ? -6.207 32.406 8.055 1 97.19 220 PRO B C 1
ATOM 4010 O O . PRO B 1 220 ? -5.617 31.578 8.766 1 97.19 220 PRO B O 1
ATOM 4013 N N . ARG B 1 221 ? -7.289 32.094 7.402 1 95.44 221 ARG B N 1
ATOM 4014 C CA . ARG B 1 221 ? -7.863 30.75 7.484 1 95.44 221 ARG B CA 1
ATOM 4015 C C . ARG B 1 221 ? -7.02 29.75 6.707 1 95.44 221 ARG B C 1
ATOM 4017 O O . ARG B 1 221 ? -7.059 28.547 6.988 1 95.44 221 ARG B O 1
ATOM 4024 N N . VAL B 1 222 ? -6.262 30.203 5.711 1 97.88 222 VAL B N 1
ATOM 4025 C CA . VAL B 1 222 ? -5.469 29.297 4.895 1 97.88 222 VAL B CA 1
ATOM 4026 C C . VAL B 1 222 ? -3.994 29.703 4.957 1 97.88 222 VAL B C 1
ATOM 4028 O O . VAL B 1 222 ? -3.111 28.875 4.684 1 97.88 222 VAL B O 1
ATOM 4031 N N . HIS B 1 223 ? -3.715 30.906 5.289 1 98.12 223 HIS B N 1
ATOM 4032 C CA . HIS B 1 223 ? -2.377 31.453 5.465 1 98.12 223 HIS B CA 1
ATOM 4033 C C . HIS B 1 223 ? -2.004 31.547 6.941 1 98.12 223 HIS B C 1
ATOM 4035 O O . HIS B 1 223 ? -2.174 32.594 7.57 1 98.12 223 HIS B O 1
ATOM 4041 N N . LEU B 1 224 ? -1.354 30.531 7.445 1 97.56 224 LEU B N 1
ATOM 4042 C CA . LEU B 1 224 ? -1.128 30.375 8.883 1 97.56 224 LEU B CA 1
ATOM 4043 C C . LEU B 1 224 ? -0.309 31.547 9.422 1 97.56 224 LEU B C 1
ATOM 4045 O O . LEU B 1 224 ? -0.49 31.953 10.57 1 97.56 224 LEU B O 1
ATOM 4049 N N . LEU B 1 225 ? 0.572 32.062 8.602 1 97.81 225 LEU B N 1
ATOM 4050 C CA . LEU B 1 225 ? 1.47 33.094 9.086 1 97.81 225 LEU B CA 1
ATOM 4051 C C . LEU B 1 225 ? 0.698 34.375 9.406 1 97.81 225 LEU B C 1
ATOM 4053 O O . LEU B 1 225 ? 1.218 35.281 10.078 1 97.81 225 LEU B O 1
ATOM 4057 N N . ALA B 1 226 ? -0.521 34.5 8.914 1 97.44 226 ALA B N 1
ATOM 4058 C CA . ALA B 1 226 ? -1.365 35.656 9.188 1 97.44 226 ALA B CA 1
ATOM 4059 C C . ALA B 1 226 ? -2.371 35.344 10.297 1 97.44 226 ALA B C 1
ATOM 4061 O O . ALA B 1 226 ? -3.098 36.25 10.734 1 97.44 226 ALA B O 1
ATOM 4062 N N . ALA B 1 227 ? -2.426 34.156 10.781 1 98 227 ALA B N 1
ATOM 4063 C CA . ALA B 1 227 ? -3.408 33.75 11.781 1 98 227 ALA B CA 1
ATOM 4064 C C . ALA B 1 227 ? -2.977 34.188 13.18 1 98 227 ALA B C 1
ATOM 4066 O O . ALA B 1 227 ? -1.814 34.531 13.398 1 98 227 ALA B O 1
ATOM 4067 N N . ASP B 1 228 ? -3.959 34.281 14.125 1 98 228 ASP B N 1
ATOM 4068 C CA . ASP B 1 228 ? -3.641 34.344 15.547 1 98 228 ASP B CA 1
ATOM 4069 C C . ASP B 1 228 ? -3.125 33 16.047 1 98 228 ASP B C 1
ATOM 4071 O O . ASP B 1 228 ? -3.883 32.031 16.141 1 98 228 ASP B O 1
ATOM 4075 N N . LEU B 1 229 ? -1.848 32.906 16.391 1 98.38 229 LEU B N 1
ATOM 4076 C CA . LEU B 1 229 ? -1.216 31.641 16.734 1 98.38 229 LEU B CA 1
ATOM 4077 C C . LEU B 1 229 ? -1.082 31.5 18.25 1 98.38 229 LEU B C 1
ATOM 4079 O O . LEU B 1 229 ? -0.296 30.688 18.734 1 98.38 229 LEU B O 1
ATOM 4083 N N . SER B 1 230 ? -1.779 32.312 18.984 1 97.62 230 SER B N 1
ATOM 4084 C CA . SER B 1 230 ? -1.789 32.188 20.438 1 97.62 230 SER B CA 1
ATOM 4085 C C . SER B 1 230 ? -2.656 31 20.875 1 97.62 230 SER B C 1
ATOM 4087 O O . SER B 1 230 ? -3.561 30.594 20.141 1 97.62 230 SER B O 1
ATOM 4089 N N . GLY B 1 231 ? -2.381 30.453 21.969 1 97.19 231 GLY B N 1
ATOM 4090 C CA . GLY B 1 231 ? -3.23 29.453 22.609 1 97.19 231 GLY B CA 1
ATOM 4091 C C . GLY B 1 231 ? -3.158 28.094 21.938 1 97.19 231 GLY B C 1
ATOM 4092 O O . GLY B 1 231 ? -4.043 27.266 22.125 1 97.19 231 GLY B O 1
ATOM 4093 N N . LEU B 1 232 ? -2.174 27.828 21.141 1 98 232 LEU B N 1
ATOM 4094 C CA . LEU B 1 232 ? -1.964 26.5 20.578 1 98 232 LEU B CA 1
ATOM 4095 C C . LEU B 1 232 ? -1.52 25.516 21.656 1 98 232 LEU B C 1
ATOM 4097 O O . LEU B 1 232 ? -0.841 25.906 22.609 1 98 232 LEU B O 1
ATOM 4101 N N . PRO B 1 233 ? -1.944 24.234 21.516 1 98.5 233 PRO B N 1
ATOM 4102 C CA . PRO B 1 233 ? -1.304 23.234 22.359 1 98.5 233 PRO B CA 1
ATOM 4103 C C . PRO B 1 233 ? 0.2 23.125 22.109 1 98.5 233 PRO B C 1
ATOM 4105 O O . PRO B 1 233 ? 0.719 23.719 21.172 1 98.5 233 PRO B O 1
ATOM 4108 N N . PRO B 1 234 ? 0.927 22.375 23.094 1 98.75 234 PRO B N 1
ATOM 4109 C CA . PRO B 1 234 ? 2.324 22.109 22.75 1 98.75 234 PRO B CA 1
ATOM 4110 C C . PRO B 1 234 ? 2.496 21.656 21.297 1 98.75 234 PRO B C 1
ATOM 4112 O O . PRO B 1 234 ? 1.766 20.781 20.828 1 98.75 234 PRO B O 1
ATOM 4115 N N . THR B 1 235 ? 3.414 22.344 20.594 1 98.88 235 THR B N 1
ATOM 4116 C CA . THR B 1 235 ? 3.566 22.125 19.156 1 98.88 235 THR B CA 1
ATOM 4117 C C . THR B 1 235 ? 5.023 21.828 18.797 1 98.88 235 THR B C 1
ATOM 4119 O O . THR B 1 235 ? 5.926 22.547 19.25 1 98.88 235 THR B O 1
ATOM 4122 N N . ALA B 1 236 ? 5.238 20.766 18.109 1 98.94 236 ALA B N 1
ATOM 4123 C CA . ALA B 1 236 ? 6.551 20.453 17.547 1 98.94 236 ALA B CA 1
ATOM 4124 C C . ALA B 1 236 ? 6.547 20.609 16.016 1 98.94 236 ALA B C 1
ATOM 4126 O O . ALA B 1 236 ? 5.625 20.141 15.352 1 98.94 236 ALA B O 1
ATOM 4127 N N . VAL B 1 237 ? 7.551 21.281 15.492 1 98.94 237 VAL B N 1
ATOM 4128 C CA . VAL B 1 237 ? 7.711 21.5 14.062 1 98.94 237 VAL B CA 1
ATOM 4129 C C . VAL B 1 237 ? 9.031 20.891 13.594 1 98.94 237 VAL B C 1
ATOM 4131 O O . VAL B 1 237 ? 10.094 21.203 14.141 1 98.94 237 VAL B O 1
ATOM 4134 N N . TYR B 1 238 ? 8.969 20 12.68 1 98.94 238 TYR B N 1
ATOM 4135 C CA . TYR B 1 238 ? 10.141 19.438 12.016 1 98.94 238 TYR B CA 1
ATOM 4136 C C . TYR B 1 238 ? 10.164 19.812 10.539 1 98.94 238 TYR B C 1
ATOM 4138 O O . TYR B 1 238 ? 9.117 19.891 9.891 1 98.94 238 TYR B O 1
ATOM 4146 N N . TYR B 1 239 ? 11.352 20.047 10.016 1 98.88 239 TYR B N 1
ATOM 4147 C CA . TYR B 1 239 ? 11.445 20.328 8.594 1 98.88 239 TYR B CA 1
ATOM 4148 C C . TYR B 1 239 ? 12.82 19.938 8.047 1 98.88 239 TYR B C 1
ATOM 4150 O O . TYR B 1 239 ? 13.773 19.781 8.812 1 98.88 239 TYR B O 1
ATOM 4158 N N . GLY B 1 240 ? 12.891 19.656 6.758 1 98.69 240 GLY B N 1
ATOM 4159 C CA . GLY B 1 240 ? 14.156 19.375 6.098 1 98.69 240 GLY B CA 1
ATOM 4160 C C . GLY B 1 240 ? 14.867 20.625 5.605 1 98.69 240 GLY B C 1
ATOM 4161 O O . GLY B 1 240 ? 14.234 21.547 5.09 1 98.69 240 GLY B O 1
ATOM 4162 N N . GLU B 1 241 ? 16.125 20.609 5.699 1 98.38 241 GLU B N 1
ATOM 4163 C CA . GLU B 1 241 ? 16.953 21.75 5.301 1 98.38 241 GLU B CA 1
ATOM 4164 C C . GLU B 1 241 ? 16.766 22.062 3.818 1 98.38 241 GLU B C 1
ATOM 4166 O O . GLU B 1 241 ? 16.766 23.234 3.428 1 98.38 241 GLU B O 1
ATOM 4171 N N . TYR B 1 242 ? 16.547 21.125 2.998 1 98.12 242 TYR B N 1
ATOM 4172 C CA . TYR B 1 242 ? 16.594 21.297 1.55 1 98.12 242 TYR B CA 1
ATOM 4173 C C . TYR B 1 242 ? 15.211 21.594 0.993 1 98.12 242 TYR B C 1
ATOM 4175 O O . TYR B 1 242 ? 15.047 21.812 -0.21 1 98.12 242 TYR B O 1
ATOM 4183 N N . GLU B 1 243 ? 14.219 21.625 1.829 1 98.62 243 GLU B N 1
ATOM 4184 C CA . GLU B 1 243 ? 12.859 21.734 1.311 1 98.62 243 GLU B CA 1
ATOM 4185 C C . GLU B 1 243 ? 12.492 23.172 0.982 1 98.62 243 GLU B C 1
ATOM 4187 O O . GLU B 1 243 ? 12.992 24.109 1.621 1 98.62 243 GLU B O 1
ATOM 4192 N N . LEU B 1 244 ? 11.609 23.391 0.074 1 98.81 244 LEU B N 1
ATOM 4193 C CA . LEU B 1 244 ? 11.117 24.719 -0.317 1 98.81 244 LEU B CA 1
ATOM 4194 C C . LEU B 1 244 ? 10.414 25.391 0.848 1 98.81 244 LEU B C 1
ATOM 4196 O O . LEU B 1 244 ? 10.445 26.625 0.971 1 98.81 244 LEU B O 1
ATOM 4200 N N . LEU B 1 245 ? 9.789 24.594 1.701 1 98.88 245 LEU B N 1
ATOM 4201 C CA . LEU B 1 245 ? 8.945 25.141 2.752 1 98.88 245 LEU B CA 1
ATOM 4202 C C . LEU B 1 245 ? 9.727 25.312 4.051 1 98.88 245 LEU B C 1
ATOM 4204 O O . LEU B 1 245 ? 9.141 25.516 5.113 1 98.88 245 LEU B O 1
ATOM 4208 N N . ALA B 1 246 ? 11.062 25.25 4.004 1 98.88 246 ALA B N 1
ATOM 4209 C CA . ALA B 1 246 ? 11.875 25.453 5.203 1 98.88 246 ALA B CA 1
ATOM 4210 C C . ALA B 1 246 ? 11.586 26.797 5.848 1 98.88 246 ALA B C 1
ATOM 4212 O O . ALA B 1 246 ? 11.461 26.891 7.07 1 98.88 246 ALA B O 1
ATOM 4213 N N . SER B 1 247 ? 11.523 27.844 5.035 1 98.69 247 SER B N 1
ATOM 4214 C CA . SER B 1 247 ? 11.234 29.172 5.555 1 98.69 247 SER B CA 1
ATOM 4215 C C . SER B 1 247 ? 9.859 29.219 6.215 1 98.69 247 SER B C 1
ATOM 4217 O O . SER B 1 247 ? 9.648 29.953 7.18 1 98.69 247 SER B O 1
ATOM 4219 N N . ASP B 1 248 ? 8.883 28.453 5.688 1 98.75 248 ASP B N 1
ATOM 4220 C CA . ASP B 1 248 ? 7.555 28.359 6.293 1 98.75 248 ASP B CA 1
ATOM 4221 C C . ASP B 1 248 ? 7.637 27.844 7.727 1 98.75 248 ASP B C 1
ATOM 4223 O O . ASP B 1 248 ? 7.035 28.422 8.641 1 98.75 248 ASP B O 1
ATOM 4227 N N . ALA B 1 249 ? 8.367 26.703 7.871 1 98.88 249 ALA B N 1
ATOM 4228 C CA . ALA B 1 249 ? 8.508 26.078 9.188 1 98.88 249 ALA B CA 1
ATOM 4229 C C . ALA B 1 249 ? 9.125 27.047 10.188 1 98.88 249 ALA B C 1
ATOM 4231 O O . ALA B 1 249 ? 8.656 27.172 11.32 1 98.88 249 ALA B O 1
ATOM 4232 N N . VAL B 1 250 ? 10.133 27.719 9.75 1 98.75 250 VAL B N 1
ATOM 4233 C CA . VAL B 1 250 ? 10.852 28.656 10.617 1 98.75 250 VAL B CA 1
ATOM 4234 C C . VAL B 1 250 ? 9.953 29.828 10.969 1 98.75 250 VAL B C 1
ATOM 4236 O O . VAL B 1 250 ? 9.82 30.188 12.148 1 98.75 250 VAL B O 1
ATOM 4239 N N . ALA B 1 251 ? 9.32 30.438 9.969 1 98.81 251 ALA B N 1
ATOM 4240 C CA . ALA B 1 251 ? 8.469 31.609 10.188 1 98.81 251 ALA B CA 1
ATOM 4241 C C . ALA B 1 251 ? 7.289 31.266 11.086 1 98.81 251 ALA B C 1
ATOM 4243 O O . ALA B 1 251 ? 6.969 32 12.016 1 98.81 251 ALA B O 1
ATOM 4244 N N . PHE B 1 252 ? 6.676 30.188 10.789 1 98.81 252 PHE B N 1
ATOM 4245 C CA . PHE B 1 252 ? 5.555 29.734 11.602 1 98.81 252 PHE B CA 1
ATOM 4246 C C . PHE B 1 252 ? 5.98 29.547 13.055 1 98.81 252 PHE B C 1
ATOM 4248 O O . PHE B 1 252 ? 5.309 30.031 13.969 1 98.81 252 PHE B O 1
ATOM 4255 N N . SER B 1 253 ? 7.062 28.781 13.273 1 98.75 253 SER B N 1
ATOM 4256 C CA . SER B 1 253 ? 7.547 28.5 14.625 1 98.75 253 SER B CA 1
ATOM 4257 C C . SER B 1 253 ? 7.844 29.797 15.383 1 98.75 253 SER B C 1
ATOM 4259 O O . SER B 1 253 ? 7.48 29.938 16.547 1 98.75 253 SER B O 1
ATOM 4261 N N . GLN B 1 254 ? 8.492 30.703 14.719 1 98.38 254 GLN B N 1
ATOM 4262 C CA . GLN B 1 254 ? 8.844 31.984 15.336 1 98.38 254 GLN B CA 1
ATOM 4263 C C . GLN B 1 254 ? 7.594 32.781 15.727 1 98.38 254 GLN B C 1
ATOM 4265 O O . GLN B 1 254 ? 7.496 33.281 16.844 1 98.38 254 GLN B O 1
ATOM 4270 N N . ARG B 1 255 ? 6.652 32.875 14.859 1 98.38 255 ARG B N 1
ATOM 4271 C CA . ARG B 1 255 ? 5.426 33.625 15.109 1 98.38 255 ARG B CA 1
ATOM 4272 C C . ARG B 1 255 ? 4.617 32.969 16.234 1 98.38 255 ARG B C 1
ATOM 4274 O O . ARG B 1 255 ? 4.039 33.688 17.062 1 98.38 255 ARG B O 1
ATOM 4281 N N . ALA B 1 256 ? 4.531 31.688 16.203 1 98.56 256 ALA B N 1
ATOM 4282 C CA . ALA B 1 256 ? 3.801 30.984 17.25 1 98.56 256 ALA B CA 1
ATOM 4283 C C . ALA B 1 256 ? 4.445 31.203 18.625 1 98.56 256 ALA B C 1
ATOM 4285 O O . ALA B 1 256 ? 3.75 31.422 19.625 1 98.56 256 ALA B O 1
ATOM 4286 N N . LYS B 1 257 ? 5.809 31.156 18.672 1 98.19 257 LYS B N 1
ATOM 4287 C CA . LYS B 1 257 ? 6.52 31.438 19.906 1 98.19 257 LYS B CA 1
ATOM 4288 C C . LYS B 1 257 ? 6.262 32.875 20.391 1 98.19 257 LYS B C 1
ATOM 4290 O O . LYS B 1 257 ? 6.035 33.094 21.578 1 98.19 257 LYS B O 1
ATOM 4295 N N . GLU B 1 258 ? 6.305 33.75 19.469 1 98.06 258 GLU B N 1
ATOM 4296 C CA . GLU B 1 258 ? 6.066 35.156 19.797 1 98.06 258 GLU B CA 1
ATOM 4297 C C . GLU B 1 258 ? 4.652 35.344 20.328 1 98.06 258 GLU B C 1
ATOM 4299 O O . GLU B 1 258 ? 4.418 36.25 21.156 1 98.06 258 GLU B O 1
ATOM 4304 N N . ALA B 1 259 ? 3.777 34.531 19.875 1 98 259 ALA B N 1
ATOM 4305 C CA . ALA B 1 259 ? 2.385 34.594 20.297 1 98 259 ALA B CA 1
ATOM 4306 C C . ALA B 1 259 ? 2.18 33.906 21.641 1 98 259 ALA B C 1
ATOM 4308 O O . ALA B 1 259 ? 1.081 33.938 22.203 1 98 259 ALA B O 1
ATOM 4309 N N . GLY B 1 260 ? 3.207 33.281 22.188 1 97.81 260 GLY B N 1
ATOM 4310 C CA . GLY B 1 260 ? 3.152 32.719 23.531 1 97.81 260 GLY B CA 1
ATOM 4311 C C . GLY B 1 260 ? 2.951 31.203 23.516 1 97.81 260 GLY B C 1
ATOM 4312 O O . GLY B 1 260 ? 2.824 30.594 24.578 1 97.81 260 GLY B O 1
ATOM 4313 N N . SER B 1 261 ? 2.885 30.594 22.406 1 97 261 SER B N 1
ATOM 4314 C CA . SER B 1 261 ? 2.705 29.156 22.328 1 97 261 SER B CA 1
ATOM 4315 C C . SER B 1 261 ? 4.016 28.422 22.578 1 97 261 SER B C 1
ATOM 4317 O O . SER B 1 261 ? 5.094 28.938 22.297 1 97 261 SER B O 1
ATOM 4319 N N . ASP B 1 262 ? 3.949 27.234 23.203 1 97.56 262 ASP B N 1
ATOM 4320 C CA . ASP B 1 262 ? 5.098 26.359 23.406 1 97.56 262 ASP B CA 1
ATOM 4321 C C . ASP B 1 262 ? 5.422 25.578 22.125 1 97.56 262 ASP B C 1
ATOM 4323 O O . ASP B 1 262 ? 4.762 24.594 21.812 1 97.56 262 ASP B O 1
ATOM 4327 N N . VAL B 1 263 ? 6.504 26.031 21.422 1 98.38 263 VAL B N 1
ATOM 4328 C CA . VAL B 1 263 ? 6.832 25.438 20.125 1 98.38 263 VAL B CA 1
ATOM 4329 C C . VAL B 1 263 ? 8.281 24.953 20.125 1 98.38 263 VAL B C 1
ATOM 4331 O O . VAL B 1 263 ? 9.188 25.703 20.531 1 98.38 263 VAL B O 1
ATOM 4334 N N . THR B 1 264 ? 8.469 23.734 19.781 1 97.88 264 THR B N 1
ATOM 4335 C CA . THR B 1 264 ? 9.789 23.188 19.484 1 97.88 264 THR B CA 1
ATOM 4336 C C . THR B 1 264 ? 10 23.062 17.984 1 97.88 264 THR B C 1
ATOM 4338 O O . THR B 1 264 ? 9.086 22.656 17.266 1 97.88 264 THR B O 1
ATOM 4341 N N . VAL B 1 265 ? 11.148 23.484 17.5 1 98.38 265 VAL B N 1
ATOM 4342 C CA . VAL B 1 265 ? 11.438 23.422 16.078 1 98.38 265 VAL B CA 1
ATOM 4343 C C . VAL B 1 265 ? 12.742 22.672 15.836 1 98.38 265 VAL B C 1
ATOM 4345 O O . VAL B 1 265 ? 13.734 22.891 16.531 1 98.38 265 VAL B O 1
ATOM 4348 N N . ARG B 1 266 ? 12.695 21.75 14.914 1 98.56 266 ARG B N 1
ATOM 4349 C CA . ARG B 1 266 ? 13.844 20.906 14.609 1 98.56 266 ARG B CA 1
ATOM 4350 C C . ARG B 1 266 ? 14.078 20.812 13.109 1 98.56 266 ARG B C 1
ATOM 4352 O O . ARG B 1 266 ? 13.172 20.484 12.352 1 98.56 266 ARG B O 1
ATOM 4359 N N . ARG B 1 267 ? 15.297 21.172 12.719 1 98.69 267 ARG B N 1
ATOM 4360 C CA . ARG B 1 267 ? 15.727 21.016 11.328 1 98.69 267 ARG B CA 1
ATOM 4361 C C . ARG B 1 267 ? 16.422 19.688 11.125 1 98.69 267 ARG B C 1
ATOM 4363 O O . ARG B 1 267 ? 17.234 19.266 11.961 1 98.69 267 ARG B O 1
ATOM 4370 N N . VAL B 1 268 ? 16.109 18.969 10.117 1 98.38 268 VAL B N 1
ATOM 4371 C CA . VAL B 1 268 ? 16.844 17.781 9.703 1 98.38 268 VAL B CA 1
ATOM 4372 C C . VAL B 1 268 ? 17.844 18.141 8.609 1 98.38 268 VAL B C 1
ATOM 4374 O O . VAL B 1 268 ? 17.453 18.594 7.531 1 98.38 268 VAL B O 1
ATOM 4377 N N . ASP B 1 269 ? 19.141 17.906 8.852 1 97.38 269 ASP B N 1
ATOM 4378 C CA . ASP B 1 269 ? 20.203 18.266 7.91 1 97.38 269 ASP B CA 1
ATOM 4379 C C . ASP B 1 269 ? 20.016 17.531 6.586 1 97.38 269 ASP B C 1
ATOM 4381 O O . ASP B 1 269 ? 19.828 16.312 6.57 1 97.38 269 ASP B O 1
ATOM 4385 N N . GLU B 1 270 ? 20.016 18.344 5.527 1 96.38 270 GLU B N 1
ATOM 4386 C CA . GLU B 1 270 ? 19.922 17.859 4.156 1 96.38 270 GLU B CA 1
ATOM 4387 C C . GLU B 1 270 ? 18.578 17.156 3.91 1 96.38 270 GLU B C 1
ATOM 4389 O O . GLU B 1 270 ? 18.422 16.422 2.934 1 96.38 270 GLU B O 1
ATOM 4394 N N . GLY B 1 271 ? 17.672 17.328 4.832 1 97.94 271 GLY B N 1
ATOM 4395 C CA . GLY B 1 271 ? 16.375 16.703 4.695 1 97.94 271 GLY B CA 1
ATOM 4396 C C . GLY B 1 271 ? 15.555 17.266 3.547 1 97.94 271 GLY B C 1
ATOM 4397 O O . GLY B 1 271 ? 15.562 18.484 3.309 1 97.94 271 GLY B O 1
ATOM 4398 N N . GLN B 1 272 ? 14.883 16.422 2.787 1 98.25 272 GLN B N 1
ATOM 4399 C CA . GLN B 1 272 ? 13.953 16.766 1.717 1 98.25 272 GLN B CA 1
ATOM 4400 C C . GLN B 1 272 ? 12.602 17.188 2.279 1 98.25 272 GLN B C 1
ATOM 4402 O O . GLN B 1 272 ? 12.336 17.016 3.473 1 98.25 272 GLN B O 1
ATOM 4407 N N . HIS B 1 273 ? 11.734 17.891 1.45 1 98.56 273 HIS B N 1
ATOM 4408 C CA . HIS B 1 273 ? 10.352 18.125 1.843 1 98.56 273 HIS B CA 1
ATOM 4409 C C . HIS B 1 273 ? 9.664 16.828 2.246 1 98.56 273 HIS B C 1
ATOM 4411 O O . HIS B 1 273 ? 9.766 15.82 1.542 1 98.56 273 HIS B O 1
ATOM 4417 N N . SER B 1 274 ? 8.938 16.875 3.436 1 98.56 274 SER B N 1
ATOM 4418 C CA . SER B 1 274 ? 8.297 15.672 3.973 1 98.56 274 SER B CA 1
ATOM 4419 C C . SER B 1 274 ? 9.289 14.516 4.062 1 98.56 274 SER B C 1
ATOM 4421 O O . SER B 1 274 ? 8.984 13.398 3.643 1 98.56 274 SER B O 1
ATOM 4423 N N . PHE B 1 275 ? 10.414 14.75 4.629 1 98.56 275 PHE B N 1
ATOM 4424 C CA . PHE B 1 275 ? 11.539 13.82 4.688 1 98.56 275 PHE B CA 1
ATOM 4425 C C . PHE B 1 275 ? 11.125 12.523 5.367 1 98.56 275 PHE B C 1
ATOM 4427 O O . PHE B 1 275 ? 11.758 11.477 5.16 1 98.56 275 PHE B O 1
ATOM 4434 N N . ILE B 1 276 ? 10.055 12.453 6.148 1 98.75 276 ILE B N 1
ATOM 4435 C CA . ILE B 1 276 ? 9.617 11.289 6.906 1 98.75 276 ILE B CA 1
ATOM 4436 C C . ILE B 1 276 ? 9.211 10.172 5.941 1 98.75 276 ILE B C 1
ATOM 4438 O O . ILE B 1 276 ? 9.094 9.016 6.344 1 98.75 276 ILE B O 1
ATOM 4442 N N . ILE B 1 277 ? 9.016 10.516 4.648 1 98.25 277 ILE B N 1
ATOM 4443 C CA . ILE B 1 277 ? 8.719 9.531 3.619 1 98.25 277 ILE B CA 1
ATOM 4444 C C . ILE B 1 277 ? 9.867 8.523 3.52 1 98.25 277 ILE B C 1
ATOM 4446 O O . ILE B 1 277 ? 9.68 7.41 3.033 1 98.25 277 ILE B O 1
ATOM 4450 N N . GLY B 1 278 ? 11.055 8.836 3.967 1 98.38 278 GLY B N 1
ATOM 4451 C CA . GLY B 1 278 ? 12.211 7.961 3.949 1 98.38 278 GLY B CA 1
ATOM 4452 C C . GLY B 1 278 ? 12.281 7.043 5.156 1 98.38 278 GLY B C 1
ATOM 4453 O O . GLY B 1 278 ? 13.289 6.363 5.367 1 98.38 278 GLY B O 1
ATOM 4454 N N . ALA B 1 279 ? 11.227 6.965 5.957 1 98.69 279 ALA B N 1
ATOM 4455 C CA . ALA B 1 279 ? 11.203 6.195 7.199 1 98.69 279 ALA B CA 1
ATOM 4456 C C . ALA B 1 279 ? 11.641 4.754 6.961 1 98.69 279 ALA B C 1
ATOM 4458 O O . ALA B 1 279 ? 11.148 4.094 6.039 1 98.69 279 ALA B O 1
ATOM 4459 N N . GLY B 1 280 ? 12.539 4.293 7.777 1 98 280 GLY B N 1
ATOM 4460 C CA . GLY B 1 280 ? 13.031 2.928 7.707 1 98 280 GLY B CA 1
ATOM 4461 C C . GLY B 1 280 ? 14.141 2.742 6.695 1 98 280 GLY B C 1
ATOM 4462 O O . GLY B 1 280 ? 14.766 1.682 6.637 1 98 280 GLY B O 1
ATOM 4463 N N . ARG B 1 281 ? 14.445 3.732 5.898 1 96.88 281 ARG B N 1
ATOM 4464 C CA . ARG B 1 281 ? 15.438 3.598 4.836 1 96.88 281 ARG B CA 1
ATOM 4465 C C . ARG B 1 281 ? 16.594 4.582 5.035 1 96.88 281 ARG B C 1
ATOM 4467 O O . ARG B 1 281 ? 17.719 4.324 4.602 1 96.88 281 ARG B O 1
ATOM 4474 N N . VAL B 1 282 ? 16.266 5.699 5.641 1 97.31 282 VAL B N 1
ATOM 4475 C CA . VAL B 1 282 ? 17.25 6.766 5.836 1 97.31 282 VAL B CA 1
ATOM 4476 C C . VAL B 1 282 ? 17.5 6.965 7.328 1 97.31 282 VAL B C 1
ATOM 4478 O O . VAL B 1 282 ? 16.594 7.34 8.078 1 97.31 282 VAL B O 1
ATOM 4481 N N . GLU B 1 283 ? 18.688 6.84 7.785 1 96.81 283 GLU B N 1
ATOM 4482 C CA . GLU B 1 283 ? 19.047 6.871 9.203 1 96.81 283 GLU B CA 1
ATOM 4483 C C . GLU B 1 283 ? 18.656 8.203 9.836 1 96.81 283 GLU B C 1
ATOM 4485 O O . GLU B 1 283 ? 18.109 8.234 10.938 1 96.81 283 GLU B O 1
ATOM 4490 N N . ALA B 1 284 ? 18.984 9.305 9.156 1 97.31 284 ALA B N 1
ATOM 4491 C CA . ALA B 1 284 ? 18.656 10.625 9.695 1 97.31 284 ALA B CA 1
ATOM 4492 C C . ALA B 1 284 ? 17.156 10.789 9.891 1 97.31 284 ALA B C 1
ATOM 4494 O O . ALA B 1 284 ? 16.703 11.461 10.828 1 97.31 284 ALA B O 1
ATOM 4495 N N . VAL B 1 285 ? 16.391 10.219 9.016 1 98.31 285 VAL B N 1
ATOM 4496 C CA . VAL B 1 285 ? 14.938 10.258 9.109 1 98.31 285 VAL B CA 1
ATOM 4497 C C . VAL B 1 285 ? 14.477 9.43 10.305 1 98.31 285 VAL B C 1
ATOM 4499 O O . VAL B 1 285 ? 13.633 9.875 11.094 1 98.31 285 VAL B O 1
ATOM 4502 N N . ASP B 1 286 ? 15.07 8.25 10.461 1 98.44 286 ASP B N 1
ATOM 4503 C CA . ASP B 1 286 ? 14.719 7.379 11.578 1 98.44 286 ASP B CA 1
ATOM 4504 C C . ASP B 1 286 ? 15.039 8.055 12.914 1 98.44 286 ASP B C 1
ATOM 4506 O O . ASP B 1 286 ? 14.289 7.922 13.875 1 98.44 286 ASP B O 1
ATOM 4510 N N . ARG B 1 287 ? 16.109 8.742 12.961 1 98.5 287 ARG B N 1
ATOM 4511 C CA . ARG B 1 287 ? 16.469 9.477 14.172 1 98.5 287 ARG B CA 1
ATOM 4512 C C . ARG B 1 287 ? 15.453 10.57 14.477 1 98.5 287 ARG B C 1
ATOM 4514 O O . ARG B 1 287 ? 15.055 10.758 15.625 1 98.5 287 ARG B O 1
ATOM 4521 N N . ALA B 1 288 ? 15.102 11.305 13.461 1 98.81 288 ALA B N 1
ATOM 4522 C CA . ALA B 1 288 ? 14.102 12.352 13.641 1 98.81 288 ALA B CA 1
ATOM 4523 C C . ALA B 1 288 ? 12.773 11.773 14.117 1 98.81 288 ALA B C 1
ATOM 4525 O O . ALA B 1 288 ? 12.117 12.344 14.992 1 98.81 288 ALA B O 1
ATOM 4526 N N . ILE B 1 289 ? 12.375 10.656 13.562 1 98.88 289 ILE B N 1
ATOM 4527 C CA . ILE B 1 289 ? 11.125 10.016 13.938 1 98.88 289 ILE B CA 1
ATOM 4528 C C . ILE B 1 289 ? 11.195 9.547 15.391 1 98.88 289 ILE B C 1
ATOM 4530 O O . ILE B 1 289 ? 10.227 9.672 16.141 1 98.88 289 ILE B O 1
ATOM 4534 N N . ALA B 1 290 ? 12.32 9.031 15.789 1 98.75 290 ALA B N 1
ATOM 4535 C CA . ALA B 1 290 ? 12.508 8.656 17.188 1 98.75 290 ALA B CA 1
ATOM 4536 C C . ALA B 1 290 ? 12.352 9.867 18.109 1 98.75 290 ALA B C 1
ATOM 4538 O O . ALA B 1 290 ? 11.75 9.766 19.172 1 98.75 290 ALA B O 1
ATOM 4539 N N . GLU B 1 291 ? 12.922 10.992 17.688 1 98.75 291 GLU B N 1
ATOM 4540 C CA . GLU B 1 291 ? 12.781 12.227 18.453 1 98.75 291 GLU B CA 1
ATOM 4541 C C . GLU B 1 291 ? 11.32 12.664 18.531 1 98.75 291 GLU B C 1
ATOM 4543 O O . GLU B 1 291 ? 10.844 13.055 19.594 1 98.75 291 GLU B O 1
ATOM 4548 N N . MET B 1 292 ? 10.617 12.617 17.438 1 98.88 292 MET B N 1
ATOM 4549 C CA . MET B 1 292 ? 9.188 12.922 17.406 1 98.88 292 MET B CA 1
ATOM 4550 C C . MET B 1 292 ? 8.422 12.031 18.391 1 98.88 292 MET B C 1
ATOM 4552 O O . MET B 1 292 ? 7.555 12.508 19.125 1 98.88 292 MET B O 1
ATOM 4556 N N . GLY B 1 293 ? 8.781 10.734 18.297 1 98.75 293 GLY B N 1
ATOM 4557 C CA . GLY B 1 293 ? 8.125 9.781 19.188 1 98.75 293 GLY B CA 1
ATOM 4558 C C . GLY B 1 293 ? 8.305 10.117 20.656 1 98.75 293 GLY B C 1
ATOM 4559 O O . GLY B 1 293 ? 7.34 10.109 21.422 1 98.75 293 GLY B O 1
ATOM 4560 N N . ARG B 1 294 ? 9.531 10.383 21.062 1 98.38 294 ARG B N 1
ATOM 4561 C CA . ARG B 1 294 ? 9.805 10.742 22.453 1 98.38 294 ARG B CA 1
ATOM 4562 C C . ARG B 1 294 ? 9.023 11.992 22.859 1 98.38 294 ARG B C 1
ATOM 4564 O O . ARG B 1 294 ? 8.469 12.055 23.953 1 98.38 294 ARG B O 1
ATOM 4571 N N . TRP B 1 295 ? 9.023 12.953 22.016 1 98.75 295 TRP B N 1
ATOM 4572 C CA . TRP B 1 295 ? 8.312 14.195 22.297 1 98.75 295 TRP B CA 1
ATOM 4573 C C . TRP B 1 295 ? 6.816 13.938 22.469 1 98.75 295 TRP B C 1
ATOM 4575 O O . TRP B 1 295 ? 6.191 14.445 23.406 1 98.75 295 TRP B O 1
ATOM 4585 N N . LEU B 1 296 ? 6.227 13.141 21.578 1 98.81 296 LEU B N 1
ATOM 4586 C CA . LEU B 1 296 ? 4.805 12.82 21.625 1 98.81 296 LEU B CA 1
ATOM 4587 C C . LEU B 1 296 ? 4.465 12.047 22.891 1 98.81 296 LEU B C 1
ATOM 4589 O O . LEU B 1 296 ? 3.418 12.281 23.5 1 98.81 296 LEU B O 1
ATOM 4593 N N . ARG B 1 297 ? 5.32 11.109 23.266 1 98.31 297 ARG B N 1
ATOM 4594 C CA . ARG B 1 297 ? 5.113 10.367 24.5 1 98.31 297 ARG B CA 1
ATOM 4595 C C . ARG B 1 297 ? 5.004 11.312 25.688 1 98.31 297 ARG B C 1
ATOM 4597 O O . ARG B 1 297 ? 4.121 11.156 26.531 1 98.31 297 ARG B O 1
ATOM 4604 N N . SER B 1 298 ? 5.91 12.211 25.719 1 97.81 298 SER B N 1
ATOM 4605 C CA . SER B 1 298 ? 5.922 13.18 26.812 1 97.81 298 SER B CA 1
ATOM 4606 C C . SER B 1 298 ? 4.684 14.07 26.766 1 97.81 298 SER B C 1
ATOM 4608 O O . SER B 1 298 ? 4.039 14.289 27.797 1 97.81 298 SER B O 1
ATOM 4610 N N . ALA B 1 299 ? 4.32 14.578 25.609 1 98.12 299 ALA B N 1
ATOM 4611 C CA . ALA B 1 299 ? 3.219 15.523 25.438 1 98.12 299 ALA B CA 1
ATOM 4612 C C . ALA B 1 299 ? 1.883 14.875 25.781 1 98.12 299 ALA B C 1
ATOM 4614 O O . ALA B 1 299 ? 0.981 15.531 26.312 1 98.12 299 ALA B O 1
ATOM 4615 N N . LEU B 1 300 ? 1.763 13.555 25.453 1 98.19 300 LEU B N 1
ATOM 4616 C CA . LEU B 1 300 ? 0.486 12.875 25.625 1 98.19 300 LEU B CA 1
ATOM 4617 C C . LEU B 1 300 ? 0.484 12.062 26.922 1 98.19 300 LEU B C 1
ATOM 4619 O O . LEU B 1 300 ? -0.531 11.461 27.281 1 98.19 300 LEU B O 1
ATOM 4623 N N . GLY B 1 301 ? 1.563 12.023 27.578 1 97.31 301 GLY B N 1
ATOM 4624 C CA . GLY B 1 301 ? 1.673 11.258 28.812 1 97.31 301 GLY B CA 1
ATOM 4625 C C . GLY B 1 301 ? 1.595 9.758 28.594 1 97.31 301 GLY B C 1
ATOM 4626 O O . GLY B 1 301 ? 0.905 9.055 29.344 1 97.31 301 GLY B O 1
ATOM 4627 N N . ILE B 1 302 ? 2.271 9.344 27.516 1 95.69 302 ILE B N 1
ATOM 4628 C CA . ILE B 1 302 ? 2.277 7.914 27.219 1 95.69 302 ILE B CA 1
ATOM 4629 C C . ILE B 1 302 ? 3.41 7.234 27.984 1 95.69 302 ILE B C 1
ATOM 4631 O O . ILE B 1 302 ? 4.566 7.656 27.906 1 95.69 302 ILE B O 1
ATOM 4635 N N . HIS B 1 303 ? 3.061 6.332 28.859 1 84.31 303 HIS B N 1
ATOM 4636 C CA . HIS B 1 303 ? 4.055 5.629 29.656 1 84.31 303 HIS B CA 1
ATOM 4637 C C . HIS B 1 303 ? 4.273 4.211 29.141 1 84.31 303 HIS B C 1
ATOM 4639 O O . HIS B 1 303 ? 3.332 3.551 28.703 1 84.31 303 HIS B O 1
ATOM 4645 N N . THR B 1 304 ? 5.371 3.982 28.594 1 66.69 304 THR B N 1
ATOM 4646 C CA . THR B 1 304 ? 5.703 2.635 28.156 1 66.69 304 THR B CA 1
ATOM 4647 C C . THR B 1 304 ? 5.512 1.626 29.281 1 66.69 304 THR B C 1
ATOM 4649 O O . THR B 1 304 ? 5.918 1.874 30.422 1 66.69 304 THR B O 1
ATOM 4652 N N . VAL B 1 305 ? 4.539 0.838 29.25 1 49.84 305 VAL B N 1
ATOM 4653 C CA . VAL B 1 305 ? 4.469 -0.226 30.234 1 49.84 305 VAL B CA 1
ATOM 4654 C C . VAL B 1 305 ? 5.746 -1.057 30.203 1 49.84 305 VAL B C 1
ATOM 4656 O O . VAL B 1 305 ? 6.18 -1.495 29.125 1 49.84 305 VAL B O 1
ATOM 4659 N N . ALA B 1 306 ? 6.625 -0.634 31.203 1 41.69 306 ALA B N 1
ATOM 4660 C CA . ALA B 1 306 ? 7.766 -1.538 31.344 1 41.69 306 ALA B CA 1
ATOM 4661 C C . ALA B 1 306 ? 7.34 -2.99 31.141 1 41.69 306 ALA B C 1
ATOM 4663 O O . ALA B 1 306 ? 6.332 -3.43 31.703 1 41.69 306 ALA B O 1
ATOM 4664 N N . ALA B 1 307 ? 7.887 -3.699 30.281 1 32.34 307 ALA B N 1
ATOM 4665 C CA . ALA B 1 307 ? 7.816 -5.156 30.328 1 32.34 307 ALA B CA 1
ATOM 4666 C C . ALA B 1 307 ? 8.086 -5.68 31.734 1 32.34 307 ALA B C 1
ATOM 4668 O O . ALA B 1 307 ? 8.938 -5.145 32.438 1 32.34 307 ALA B O 1
#

Organism: NCBI:txid185642